Protein 3VOC (pdb70)

Solvent-accessible surface area: 16217 Å² total; per-residue (Å²): 103,22,18,123,68,2,39,0,11,0,10,2,35,47,78,122,15,144,82,68,40,18,4,72,106,5,0,102,25,0,93,130,23,41,2,65,0,0,2,6,22,1,12,0,15,60,1,0,60,71,14,53,75,106,6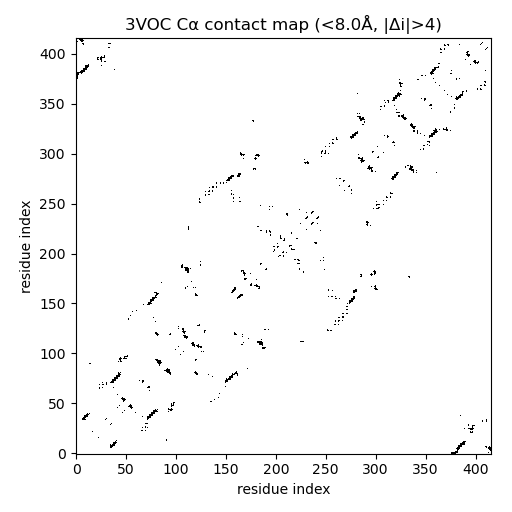0,83,10,71,38,4,67,60,6,0,75,3,0,116,123,19,41,2,64,0,8,0,3,1,0,0,8,34,11,22,38,46,167,79,64,126,23,110,13,69,21,5,89,28,4,88,88,106,25,56,62,47,68,14,52,9,71,3,48,85,42,76,47,3,34,15,0,6,3,30,53,19,106,12,3,17,140,11,0,37,41,0,0,43,12,0,6,147,44,0,44,84,35,106,96,14,4,36,21,0,10,0,0,2,4,0,66,4,29,0,6,7,1,4,52,22,93,47,28,68,53,81,98,32,28,15,12,65,4,8,1,30,5,89,30,5,39,74,29,0,27,80,30,8,47,113,128,59,49,41,31,110,126,0,20,88,37,27,61,44,183,44,116,42,64,75,87,2,50,2,5,118,84,6,89,23,10,85,88,85,38,10,52,98,38,49,45,0,84,9,0,1,32,20,0,0,42,13,1,15,149,8,0,19,61,0,0,64,11,0,34,137,20,0,68,108,44,6,53,32,81,0,0,0,19,1,2,8,0,17,13,11,10,63,20,98,50,31,33,80,7,0,4,21,0,0,1,7,59,47,32,84,76,0,0,58,63,0,98,100,17,65,3,1,0,3,0,14,2,0,18,37,73,62,67,14,90,65,96,52,41,10,37,3,9,57,1,0,46,55,0,0,56,28,0,68,90,52,56,6,70,1,9,1,14,1,33,109,88,27,19,43,83,8,2,86,53,0,47,44,1,0,38,126,25,23,0,41,8,2,7,1,32,58,0,64,50,0,0,65,90,95,7,48,76,32,77,61,4,66,19,0,94,128,69,0,11,71,58,16,125,182

Foldseek 3Di:
DAAQQEAEEFEEDDDQDPDLVLSLLLLLLCVVLQHAEYEYEPAQLQFCQPHQLPGDCPSVVVVLVSNVVSVHAYEYEPHQFFQDCDPPGPDGRHHRPCVPVVDPQLQFWWAWLVGDTDNRHGFLRRPCRLVSLLSVLLVCLVVCLVVLVRHQEYEYQLTHPQALWHPFADVVVVHDPPDLGTATQPRPSSFVVLLVVLCVVQVDPVSSCVQQVDDDPDSVPDGDDNDLQQCPVVCNCVTSNNVSNLVVLLVSSLVSCLSSLVSNCVNDCVRNVHAYAGEHEQSFWQCVVPRQHCSNVSSGRHDDLLVSLVSCVVSRHAYEYEQLLDAQDCDPPGRGHRLVVLVVNLVSCLVVVHAYEYEYPDADADSSLVSNLVSSVVRNHNYYYYPHSCSQAPSNSHGDPRVVSCSVRPNVVRDD

Secondary structure (DSSP, 8-state):
---TT-EEEEE--SSPP--HHHHHHHHHHHHHTT--EEEEEEEHHHHS-SBTTB---HHHHHHHHHHHHTT-EEEEEEE-S-EE-STT-S-EEPSPGGGGGTS-HHHHSEE-TT--EE-SS--TTSHHHHHHHHHHHHHHHHHHGGGGGG--EEEE--SGGGSSS-----GGGT--TT--------SHHHHHHHHHHHHHHHSSHHHHHHHHT---SSGGG--S-S-STTTTTTSTTTSHHHHHHHHHHHHHHHHHHHHHHHHHHHHHTTTT--EEEEE-----TTSS-SSSTTHHHHHHT-S-HHHHHHHHHHHT-EEEE--TT------TTT---HHHHHHHHHHHHHHHTPPEEEE-SS---THHHHHHHHHHHHTT-SEEEES-GGGTB-TTS-B-TTHHHHHHHTGGGS--

Organism: Paenibacillus polymyxa (NCBI:txid1406)

B-factor: mean 19.73, std 6.38, range [10.43, 60.11]

Sequence (416 aa):
AVADDFQASVMMGPLAKINDWGSFKKQLQTLKNNGVYAITTDVWWGYVESAGDNQFDWSYYKTYANAVKEAGLKWVPIISTHKCGGNVGDDCNIPLPSWLSSKGSADEMMQFKDESGYANSEALSPLWSGTGKQYDE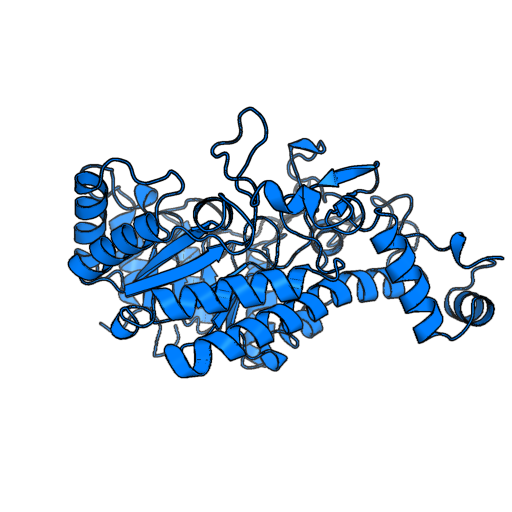LYASFAENFAGYKSIIPKIYLSGGPSGELRYPSYYPAAGWSYPGRGKFQAYTETAKNAFRTAMNDKYGSLDKINAAWGTKLTSLSQINPPTTDDGDGFYTNGGYNSAYGKDFLSWYQSVLEKHLGVIGAAAHKNFDSVFGVRIGAKISGLHWQMNNPAMMPHGTEQAGGYYDYNRLIQKKFKDADLDLTFTCLEMMSSDSGTAPNYSLPSTLVDTVSSIANAKGVRLNGENALPTGGSGFQKIEEKITKFGYHGFTLLRINNLVVVNNDGSPTGELSGFKQYIISKAKP

Structure (mmCIF, N/CA/C/O backbone):
data_3VOC
#
_entry.id   3VOC
#
_cell.length_a   61.028
_cell.length_b   68.519
_cell.length_c   93.904
_cell.angle_alpha   90.00
_cell.angle_beta   90.00
_cell.angle_gamma   90.00
#
_symmetry.space_group_name_H-M   'P 21 21 21'
#
loop_
_entity.id
_entity.type
_entity.pdbx_description
1 polymer Beta/alpha-amylase
2 non-polymer 'CALCIUM ION'
3 non-polymer 'CHLORIDE ION'
4 non-polymer 1,2-ETHANEDIOL
5 non-polymer GLYCEROL
6 non-polymer 2-AMINO-2-HYDROXYMETHYL-PROPANE-1,3-DIOL
7 non-polymer DI(HYDROXYETHYL)ETHER
8 water water
#
loop_
_atom_site.group_PDB
_atom_site.id
_atom_site.type_symbol
_atom_site.label_atom_id
_atom_site.label_alt_id
_atom_site.label_comp_id
_atom_site.label_asym_id
_atom_site.label_entity_id
_atom_site.label_seq_id
_atom_site.pdbx_PDB_ins_code
_atom_site.Cartn_x
_atom_site.Cartn_y
_atom_site.Cartn_z
_atom_site.occupancy
_atom_site.B_iso_or_equiv
_atom_site.auth_seq_id
_atom_site.auth_comp_id
_atom_site.auth_asym_id
_atom_site.auth_atom_id
_atom_site.pdbx_PDB_model_num
ATOM 1 N N . ALA A 1 1 ? 16.519 24.154 48.230 1.00 20.25 1 ALA A N 1
ATOM 2 C CA . ALA A 1 1 ? 16.081 22.788 48.669 1.00 19.44 1 ALA A CA 1
ATOM 3 C C . ALA A 1 1 ? 15.384 22.077 47.512 1.00 19.50 1 ALA A C 1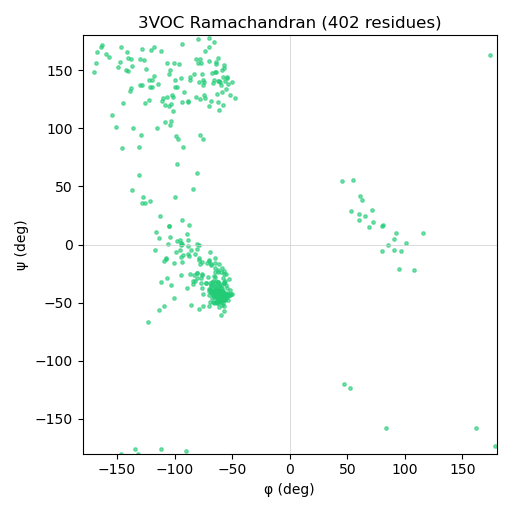
ATOM 4 O O . ALA A 1 1 ? 14.821 22.742 46.631 1.00 18.68 1 ALA A O 1
ATOM 6 N N . VAL A 1 2 ? 15.400 20.741 47.524 1.00 18.43 2 VAL A N 1
ATOM 7 C CA . VAL A 1 2 ? 14.588 19.971 46.579 1.00 17.89 2 VAL A CA 1
ATOM 8 C C . VAL A 1 2 ? 13.102 20.272 46.811 1.00 18.25 2 VAL A C 1
ATOM 9 O O . VAL A 1 2 ? 12.712 20.764 47.874 1.00 17.76 2 VAL A O 1
ATOM 13 N N . ALA A 1 3 ? 12.277 19.979 45.819 1.00 18.02 3 ALA A N 1
ATOM 14 C CA . ALA A 1 3 ? 10.843 20.182 45.958 1.00 18.90 3 ALA A CA 1
ATOM 15 C C . ALA A 1 3 ? 10.235 19.293 47.054 1.00 19.40 3 ALA A C 1
ATOM 16 O O . ALA A 1 3 ? 10.791 18.241 47.403 1.00 19.35 3 ALA A O 1
ATOM 18 N N . ASP A 1 4 ? 9.088 19.718 47.578 1.00 20.05 4 ASP A N 1
ATOM 19 C CA . ASP A 1 4 ? 8.384 18.988 48.648 1.00 22.23 4 ASP A CA 1
ATOM 20 C C . ASP A 1 4 ? 8.036 17.550 48.278 1.00 21.14 4 ASP A C 1
ATOM 21 O O . ASP A 1 4 ? 7.896 16.688 49.154 1.00 21.84 4 ASP A O 1
ATOM 26 N N . ASP A 1 5 ? 7.903 17.292 46.985 1.00 20.31 5 ASP A N 1
ATOM 27 C CA . ASP A 1 5 ? 7.544 15.962 46.509 1.00 19.49 5 ASP A CA 1
ATOM 28 C C . ASP A 1 5 ? 8.740 15.202 45.899 1.00 18.83 5 ASP A C 1
ATOM 29 O O . ASP A 1 5 ? 8.563 14.210 45.188 1.00 17.95 5 ASP A O 1
ATOM 34 N N . PHE A 1 6 ? 9.955 15.673 46.168 1.00 18.14 6 PHE A N 1
ATOM 35 C CA . PHE A 1 6 ? 11.149 15.061 45.568 1.00 17.42 6 PHE A CA 1
ATOM 36 C C . PHE A 1 6 ? 11.240 13.571 45.855 1.00 16.85 6 PHE A C 1
ATOM 37 O O . PHE A 1 6 ? 11.041 13.145 47.000 1.00 16.69 6 PHE A O 1
ATOM 45 N N . GLN A 1 7 ? 11.540 12.778 44.830 1.00 16.26 7 GLN A N 1
ATOM 46 C CA . GLN A 1 7 ? 11.905 11.376 45.043 1.00 16.44 7 GLN A CA 1
ATOM 47 C C . GLN A 1 7 ? 13.086 10.986 44.162 1.00 16.24 7 GLN A C 1
ATOM 48 O O . GLN A 1 7 ? 13.284 11.574 43.096 1.00 15.02 7 GLN A O 1
ATOM 54 N N . ALA A 1 8 ? 13.845 9.984 44.603 1.00 16.07 8 ALA A N 1
ATOM 55 C CA . ALA A 1 8 ? 14.982 9.470 43.835 1.00 16.46 8 ALA A CA 1
ATOM 56 C C . ALA A 1 8 ? 14.594 8.184 43.134 1.00 16.50 8 ALA A C 1
ATOM 57 O O . ALA A 1 8 ? 14.114 7.244 43.770 1.00 17.40 8 ALA A O 1
ATOM 59 N N . SER A 1 9 ? 14.813 8.144 41.824 1.00 16.28 9 SER A N 1
ATOM 60 C CA . SER A 1 9 ? 14.564 6.961 41.025 1.00 15.95 9 SER A CA 1
ATOM 61 C C . SER A 1 9 ? 15.850 6.464 40.392 1.00 15.48 9 SER A C 1
ATOM 62 O O . SER A 1 9 ? 16.877 7.135 40.443 1.00 15.08 9 SER A O 1
ATOM 65 N N . VAL A 1 10 ? 15.790 5.274 39.800 1.00 15.06 10 VAL A N 1
ATOM 66 C CA . VAL A 1 10 ? 16.959 4.667 39.174 1.00 14.58 10 VAL A CA 1
ATOM 67 C C . VAL A 1 10 ? 16.505 4.051 37.850 1.00 14.96 10 VAL A C 1
ATOM 68 O O . VAL A 1 10 ? 15.443 3.400 37.791 1.00 15.00 10 VAL A O 1
ATOM 72 N N . MET A 1 11 ? 17.295 4.286 36.803 1.00 14.62 11 MET A N 1
ATOM 73 C CA A MET A 1 11 ? 17.045 3.746 35.476 0.45 15.46 11 MET A CA 1
ATOM 74 C CA B MET A 1 11 ? 16.999 3.733 35.487 0.55 15.34 11 MET A CA 1
ATOM 75 C C . MET A 1 11 ? 17.367 2.258 35.479 1.00 15.57 11 MET A C 1
ATOM 76 O O . MET A 1 11 ? 18.419 1.866 35.975 1.00 15.02 11 MET A O 1
ATOM 85 N N . GLY A 1 12 ? 16.470 1.449 34.920 1.00 15.35 12 GLY A N 1
ATOM 86 C CA . GLY A 1 12 ? 16.701 0.021 34.801 1.00 16.55 12 GLY A CA 1
ATOM 87 C C . GLY A 1 12 ? 17.780 -0.299 33.772 1.00 17.48 12 GLY A C 1
ATOM 88 O O . GLY A 1 12 ? 18.305 0.599 33.102 1.00 17.17 12 GLY A O 1
ATOM 89 N N . PRO A 1 13 ? 18.101 -1.591 33.627 1.00 18.13 13 PRO A N 1
ATOM 90 C CA . PRO A 1 13 ? 19.208 -1.970 32.757 1.00 18.48 13 PRO A CA 1
ATOM 91 C C . PRO A 1 13 ? 18.877 -1.754 31.280 1.00 18.62 13 PRO A C 1
ATOM 92 O O . PRO A 1 13 ? 17.694 -1.690 30.895 1.00 17.87 13 PRO A O 1
ATOM 96 N N . LEU A 1 14 ? 19.919 -1.630 30.465 1.00 18.61 14 LEU A N 1
ATOM 97 C CA . LEU A 1 14 ? 19.718 -1.431 29.032 1.00 18.87 14 LEU A CA 1
ATOM 98 C C . LEU A 1 14 ? 19.295 -2.730 28.344 1.00 19.50 14 LEU A C 1
ATOM 99 O O . LEU A 1 14 ? 18.277 -2.760 27.645 1.00 18.36 14 LEU A O 1
ATOM 104 N N . ALA A 1 15 ? 20.091 -3.786 28.555 1.00 20.49 15 ALA A N 1
ATOM 105 C CA . ALA A 1 15 ? 19.838 -5.128 28.006 1.00 21.45 15 ALA A CA 1
ATOM 106 C C . ALA A 1 15 ? 18.535 -5.745 28.513 1.00 21.85 15 ALA A C 1
ATOM 107 O O . ALA A 1 15 ? 18.182 -5.591 29.682 1.00 22.21 15 ALA A O 1
ATOM 109 N N . LYS A 1 16 ? 17.819 -6.435 27.625 1.00 21.78 16 LYS A N 1
ATOM 110 C CA . LYS A 1 16 ? 16.585 -7.119 27.998 1.00 22.44 16 LYS A CA 1
ATOM 111 C C . LYS A 1 16 ? 16.865 -8.037 29.178 1.00 22.18 16 LYS A C 1
ATOM 112 O O . LYS A 1 16 ? 17.921 -8.677 29.230 1.00 21.88 16 LYS A O 1
ATOM 118 N N . ILE A 1 17 ? 15.949 -8.068 30.139 1.00 21.60 17 ILE A N 1
ATOM 119 C CA . ILE A 1 17 ? 16.134 -8.900 31.314 1.00 22.71 17 ILE A CA 1
ATOM 120 C C . ILE A 1 17 ? 15.997 -10.363 30.910 1.00 23.60 17 ILE A C 1
ATOM 121 O O . ILE A 1 17 ? 14.948 -10.773 30.432 1.00 23.39 17 ILE A O 1
ATOM 126 N N . ASN A 1 18 ? 17.056 -11.134 31.112 1.00 24.79 18 ASN A N 1
ATOM 127 C CA . ASN A 1 18 ? 17.003 -12.570 30.865 1.00 26.67 18 ASN A CA 1
ATOM 128 C C . ASN A 1 18 ? 17.234 -13.406 32.130 1.00 26.24 18 ASN A C 1
ATOM 129 O O . ASN A 1 18 ? 17.148 -14.627 32.091 1.00 27.65 18 ASN A O 1
ATOM 134 N N . ASP A 1 19 ? 17.538 -12.748 33.242 1.00 24.99 19 ASP A N 1
ATOM 135 C CA . ASP A 1 19 ? 17.663 -13.414 34.529 1.00 23.47 19 ASP A CA 1
ATOM 136 C C . ASP A 1 19 ? 16.812 -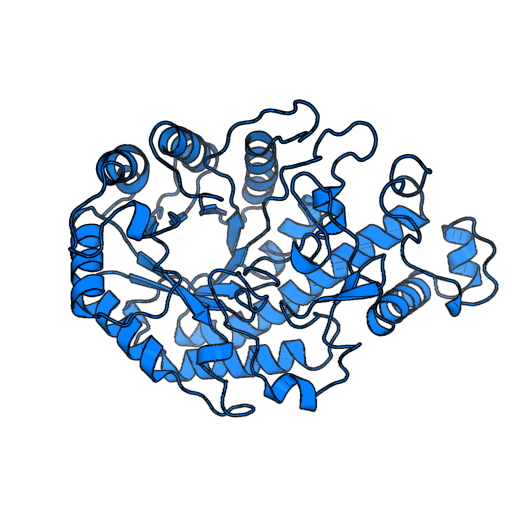12.637 35.524 1.00 22.78 19 ASP A C 1
ATOM 137 O O . ASP A 1 19 ? 17.274 -11.658 36.118 1.00 20.89 19 ASP A O 1
ATOM 142 N N . TRP A 1 20 ? 15.568 -13.078 35.706 1.00 21.52 20 TRP A N 1
ATOM 143 C CA . TRP A 1 20 ? 14.630 -12.346 36.553 1.00 22.01 20 TRP A CA 1
ATOM 144 C C . TRP A 1 20 ? 14.979 -12.382 38.038 1.00 22.17 20 TRP A C 1
ATOM 145 O O . TRP A 1 20 ? 14.707 -11.427 38.772 1.00 22.09 20 TRP A O 1
ATOM 156 N N . GLY A 1 21 ? 15.560 -13.494 38.483 1.00 22.20 21 GLY A N 1
ATOM 157 C CA . GLY A 1 21 ? 15.982 -13.617 39.872 1.00 21.91 21 GLY A CA 1
ATOM 158 C C . GLY A 1 21 ? 17.030 -12.582 40.217 1.00 21.77 21 GLY A C 1
ATOM 159 O O . GLY A 1 21 ? 16.984 -11.977 41.291 1.00 22.13 21 GLY A O 1
ATOM 160 N N . SER A 1 22 ? 17.974 -12.375 39.303 1.00 21.31 22 SER A N 1
ATOM 161 C CA . SER A 1 22 ? 19.029 -11.357 39.478 1.00 20.62 22 SER A CA 1
ATOM 162 C C . SER A 1 22 ? 18.453 -9.944 39.564 1.00 19.65 22 SER A C 1
ATOM 163 O O . SER A 1 22 ? 18.790 -9.164 40.464 1.00 19.05 22 SER A O 1
ATOM 166 N N . PHE A 1 23 ? 17.582 -9.619 38.621 1.00 18.72 23 PHE A N 1
ATOM 167 C CA . PHE A 1 23 ? 16.958 -8.303 38.577 1.00 17.83 23 PHE A CA 1
ATOM 168 C C . PHE A 1 23 ? 16.140 -8.063 39.840 1.00 17.96 23 PHE A C 1
ATOM 169 O O . PHE A 1 23 ? 16.191 -6.970 40.410 1.00 17.62 23 PHE A O 1
ATOM 177 N N . LYS A 1 24 ? 15.415 -9.089 40.300 1.00 17.53 24 LYS A N 1
ATOM 178 C CA . LYS A 1 24 ? 14.654 -8.979 41.552 1.00 18.15 24 LYS A CA 1
ATOM 179 C C . LYS A 1 24 ? 15.539 -8.685 42.782 1.00 18.08 24 LYS A C 1
ATOM 180 O O . LYS A 1 24 ? 15.150 -7.905 43.645 1.00 18.07 24 LYS A O 1
ATOM 186 N N . LYS A 1 25 ? 16.716 -9.309 42.861 1.00 18.04 25 LYS A N 1
ATOM 187 C CA . LYS A 1 25 ? 17.695 -9.005 43.920 1.00 18.02 25 LYS A CA 1
ATOM 188 C C . LYS A 1 25 ? 18.131 -7.536 43.869 1.00 17.67 25 LYS A C 1
ATOM 189 O O . LYS A 1 25 ? 18.251 -6.866 44.909 1.00 16.72 25 LYS A O 1
ATOM 195 N N . GLN A 1 26 ? 18.394 -7.047 42.656 1.00 16.82 26 GLN A N 1
ATOM 196 C CA . GLN A 1 26 ? 18.764 -5.640 42.479 1.00 16.60 26 GLN A CA 1
ATOM 197 C C . GLN A 1 26 ? 17.643 -4.719 42.941 1.00 16.63 26 GLN A C 1
ATOM 198 O O . GLN A 1 26 ? 17.900 -3.713 43.616 1.00 16.62 26 GLN A O 1
ATOM 204 N N . LEU A 1 27 ? 16.410 -5.046 42.557 1.00 16.41 27 LEU A N 1
ATOM 205 C CA . LEU A 1 27 ? 15.255 -4.230 42.943 1.00 16.93 27 LEU A CA 1
ATOM 206 C C . LEU A 1 27 ? 15.094 -4.168 44.456 1.00 17.09 27 LEU A C 1
ATOM 207 O O . LEU A 1 27 ? 14.886 -3.092 45.008 1.00 17.41 27 LEU A O 1
ATOM 212 N N . GLN A 1 28 ? 15.199 -5.319 45.123 1.00 17.28 28 GLN A N 1
ATOM 213 C CA . GLN A 1 28 ? 15.071 -5.380 46.586 1.00 17.56 28 GLN A CA 1
ATOM 214 C C . GLN A 1 28 ? 16.098 -4.488 47.279 1.00 16.58 28 GLN A C 1
ATOM 215 O O . GLN A 1 28 ? 15.766 -3.728 48.191 1.00 16.73 28 GLN A O 1
ATOM 221 N N . THR A 1 29 ? 17.346 -4.586 46.840 1.00 15.71 29 THR A N 1
ATOM 222 C CA . THR A 1 29 ? 18.411 -3.752 47.382 1.00 15.21 29 THR A CA 1
ATOM 223 C C . THR A 1 29 ? 18.128 -2.250 47.177 1.00 14.95 29 THR A C 1
ATOM 224 O O . THR A 1 29 ? 18.256 -1.470 48.117 1.00 14.27 29 THR A O 1
ATOM 228 N N . LEU A 1 30 ? 17.702 -1.850 45.971 1.00 15.25 30 LEU A N 1
ATOM 229 C CA . LEU A 1 30 ? 17.355 -0.434 45.743 1.00 14.53 30 LEU A CA 1
ATOM 230 C C . LEU A 1 30 ? 16.241 0.023 46.676 1.00 15.07 30 LEU A C 1
ATOM 231 O O . LEU A 1 30 ? 16.324 1.106 47.263 1.00 14.92 30 LEU A O 1
ATOM 236 N N . LYS A 1 31 ? 15.200 -0.797 46.808 1.00 15.26 31 LYS A N 1
ATOM 237 C CA . LYS A 1 31 ? 14.085 -0.470 47.695 1.00 15.85 31 LYS A CA 1
ATOM 238 C C . LYS A 1 31 ? 14.563 -0.313 49.141 1.00 16.23 31 LYS A C 1
ATOM 239 O O . LYS A 1 31 ? 14.145 0.615 49.851 1.00 15.79 31 LYS A O 1
ATOM 245 N N . ASN A 1 32 ? 15.445 -1.216 49.565 1.00 15.99 32 ASN A N 1
ATOM 246 C CA . ASN A 1 32 ? 15.991 -1.189 50.926 1.00 17.24 32 ASN A CA 1
ATOM 247 C C . ASN A 1 32 ? 16.793 0.098 51.216 1.00 17.00 32 ASN A C 1
ATOM 248 O O . ASN A 1 32 ? 16.992 0.472 52.376 1.00 17.31 32 ASN A O 1
ATOM 253 N N . ASN A 1 33 ? 17.259 0.755 50.155 1.00 16.68 33 ASN A N 1
ATOM 254 C CA . ASN A 1 33 ? 18.004 1.999 50.283 1.00 17.04 33 ASN A CA 1
ATOM 255 C C . ASN A 1 33 ? 17.130 3.253 50.151 1.00 16.60 33 ASN A C 1
ATOM 256 O O . ASN A 1 33 ? 17.636 4.375 50.222 1.00 16.14 33 ASN A O 1
ATOM 261 N N . GLY A 1 34 ? 15.828 3.061 49.971 1.00 16.36 34 GLY A N 1
ATOM 262 C CA . GLY A 1 34 ? 14.901 4.189 49.900 1.00 16.84 34 GLY A CA 1
ATOM 263 C C . GLY A 1 34 ? 14.655 4.696 48.489 1.00 16.65 34 GLY A C 1
ATOM 264 O O . GLY A 1 34 ? 14.031 5.733 48.311 1.00 17.24 34 GLY A O 1
ATOM 265 N N . VAL A 1 35 ? 15.118 3.964 47.481 1.00 16.25 35 VAL A N 1
ATOM 266 C CA . VAL A 1 35 ? 14.771 4.311 46.086 1.00 15.93 35 VAL A CA 1
ATOM 267 C C . VAL A 1 35 ? 13.254 4.256 45.920 1.00 15.75 35 VAL A C 1
ATOM 268 O O . VAL A 1 35 ? 12.611 3.346 46.449 1.00 16.31 35 VAL A O 1
ATOM 272 N N . TYR A 1 36 ? 12.699 5.249 45.227 1.00 14.67 36 TYR A N 1
ATOM 273 C CA . TYR A 1 36 ? 11.264 5.408 45.037 1.00 14.93 36 TYR A CA 1
ATOM 274 C C . TYR A 1 36 ? 10.718 4.627 43.852 1.00 14.65 36 TYR A C 1
ATOM 275 O O . TYR A 1 36 ? 9.718 3.894 43.982 1.00 13.28 36 TYR A O 1
ATOM 284 N N . ALA A 1 37 ? 11.351 4.823 42.690 1.00 13.82 37 ALA A N 1
ATOM 285 C CA . ALA A 1 37 ? 10.865 4.230 41.446 1.00 14.19 37 ALA A CA 1
ATOM 286 C C . ALA A 1 37 ? 11.975 3.722 40.551 1.00 14.18 37 ALA A C 1
ATOM 287 O O . ALA A 1 37 ? 13.144 4.101 40.706 1.00 14.49 37 ALA A O 1
ATOM 289 N N . ILE A 1 38 ? 11.600 2.837 39.633 1.00 14.69 38 ILE A N 1
ATOM 290 C CA . ILE A 1 38 ? 12.470 2.412 38.547 1.00 14.53 38 ILE A CA 1
ATOM 291 C C . ILE A 1 38 ? 11.961 3.047 37.257 1.00 15.04 38 ILE A C 1
ATOM 292 O O . ILE A 1 38 ? 10.764 2.942 36.946 1.00 14.36 38 ILE A O 1
ATOM 297 N N . THR A 1 39 ? 12.849 3.740 36.534 1.00 14.70 39 THR A N 1
ATOM 298 C CA . THR A 1 39 ? 12.501 4.257 35.191 1.00 14.93 39 THR A CA 1
ATOM 299 C C . THR A 1 39 ? 12.957 3.264 34.101 1.00 14.79 39 THR A C 1
ATOM 300 O O . THR A 1 39 ? 14.005 2.615 34.222 1.00 14.19 39 THR A O 1
ATOM 304 N N . THR A 1 40 ? 12.154 3.143 33.044 1.00 14.32 40 THR A N 1
ATOM 305 C CA . THR A 1 40 ? 12.314 2.020 32.121 1.00 14.12 40 THR A CA 1
ATOM 306 C C . THR A 1 40 ? 12.018 2.445 30.693 1.00 14.00 40 THR A C 1
ATOM 307 O O . THR A 1 40 ? 10.915 2.902 30.406 1.00 13.34 40 THR A O 1
ATOM 311 N N . ASP A 1 41 ? 12.993 2.283 29.798 1.00 13.53 41 ASP A N 1
ATOM 312 C CA . ASP A 1 41 ? 12.705 2.356 28.374 1.00 14.04 41 ASP A CA 1
ATOM 313 C C . ASP A 1 41 ? 11.723 1.254 27.987 1.00 14.12 41 ASP A C 1
ATOM 314 O O . ASP A 1 41 ? 12.033 0.064 28.118 1.00 14.68 41 ASP A O 1
ATOM 319 N N . VAL A 1 42 ? 10.533 1.662 27.554 1.00 13.90 42 VAL A N 1
ATOM 320 C CA . VAL A 1 42 ? 9.524 0.723 27.019 1.00 13.53 42 VAL A CA 1
ATOM 321 C C . VAL A 1 42 ? 9.671 0.830 25.512 1.00 14.05 42 VAL A C 1
ATOM 322 O O . VAL A 1 42 ? 9.109 1.736 24.867 1.00 13.30 42 VAL A O 1
ATOM 326 N N . TRP A 1 43 ? 10.499 -0.063 24.961 1.00 14.33 43 TRP A N 1
ATOM 327 C CA . TRP A 1 43 ? 10.929 0.053 23.555 1.00 14.71 43 TRP A CA 1
ATOM 328 C C . TRP A 1 43 ? 9.788 -0.199 22.553 1.00 14.72 43 TRP A C 1
ATOM 329 O O . TRP A 1 43 ? 9.163 -1.263 22.560 1.00 14.06 43 TRP A O 1
ATOM 340 N N . TRP A 1 44 ? 9.538 0.765 21.673 1.00 14.67 44 TRP A N 1
ATOM 341 C CA . TRP A 1 44 ? 8.563 0.560 20.604 1.00 15.61 44 TRP A CA 1
ATOM 342 C C . TRP A 1 44 ? 8.822 -0.744 19.837 1.00 16.47 44 TRP A C 1
ATOM 343 O O . TRP A 1 44 ? 7.882 -1.505 19.528 1.00 16.35 44 TRP A O 1
ATOM 354 N N . GLY A 1 45 ? 10.105 -1.000 19.560 1.00 16.55 45 GLY A N 1
ATOM 355 C CA . GLY A 1 45 ? 10.549 -2.180 18.811 1.00 17.18 45 GLY A CA 1
ATOM 356 C C . GLY A 1 45 ? 10.218 -3.496 19.503 1.00 17.00 45 GLY A C 1
ATOM 357 O O . GLY A 1 45 ? 10.138 -4.527 18.847 1.00 16.59 45 GLY A O 1
ATOM 358 N N . TYR A 1 46 ? 10.040 -3.451 20.827 1.00 16.68 46 TYR A N 1
ATOM 359 C CA . TYR A 1 46 ? 9.652 -4.618 21.613 1.00 16.95 46 TYR A CA 1
ATOM 360 C C . TYR A 1 46 ? 8.150 -4.850 21.628 1.00 16.92 46 TYR A C 1
ATOM 361 O O . TYR A 1 46 ? 7.709 -5.993 21.777 1.00 17.55 46 TYR A O 1
ATOM 370 N N . VAL A 1 47 ? 7.366 -3.777 21.549 1.00 15.65 47 VAL A N 1
ATOM 371 C CA . VAL A 1 47 ? 5.952 -3.887 21.895 1.00 15.62 47 VAL A CA 1
ATOM 372 C C . VAL A 1 47 ? 4.989 -3.799 20.713 1.00 15.49 47 VAL A C 1
ATOM 373 O O . VAL A 1 47 ? 3.822 -4.114 20.863 1.00 16.20 47 VAL A O 1
ATOM 377 N N . GLU A 1 48 ? 5.466 -3.352 19.559 1.00 15.85 48 GLU A N 1
ATOM 378 C CA . GLU A 1 48 ? 4.637 -3.328 18.352 1.00 16.16 48 GLU A CA 1
ATOM 379 C C . GLU A 1 48 ? 5.471 -3.821 17.159 1.00 16.64 48 GLU A C 1
ATOM 380 O O . GLU A 1 48 ? 5.463 -3.216 16.093 1.00 16.94 48 GLU A O 1
ATOM 386 N N . SER A 1 49 ? 6.184 -4.930 17.349 1.00 17.63 49 SER A N 1
ATOM 387 C CA . SER A 1 49 ? 7.161 -5.394 16.364 1.00 18.95 49 SER A CA 1
ATOM 388 C C . SER A 1 49 ? 6.532 -6.186 15.223 1.00 19.10 49 SER A C 1
ATOM 389 O O . SER A 1 49 ? 7.017 -6.143 14.092 1.00 18.68 49 SER A O 1
ATOM 392 N N . ALA A 1 50 ? 5.449 -6.894 15.520 1.00 19.42 50 ALA A N 1
ATOM 393 C CA . ALA A 1 50 ? 4.916 -7.893 14.583 1.00 19.82 50 ALA A CA 1
ATOM 394 C C . ALA A 1 50 ? 4.148 -7.272 13.416 1.00 19.59 50 ALA A C 1
ATOM 395 O O . ALA A 1 50 ? 4.084 -7.854 12.327 1.00 20.42 50 ALA A O 1
ATOM 397 N N . GLY A 1 51 ? 3.549 -6.110 13.651 1.00 18.68 51 GLY A N 1
ATOM 398 C CA . GLY A 1 51 ? 2.708 -5.462 12.652 1.00 18.47 51 GLY A CA 1
ATOM 399 C C . GLY A 1 51 ? 2.045 -4.239 13.245 1.00 18.73 51 GLY A C 1
ATOM 400 O O . GLY A 1 51 ? 1.996 -4.091 14.469 1.00 18.74 51 GLY A O 1
ATOM 401 N N . ASP A 1 52 ? 1.540 -3.363 12.381 1.00 18.47 52 ASP A N 1
ATOM 402 C CA . ASP A 1 52 ? 0.858 -2.154 12.827 1.00 19.01 52 ASP A CA 1
ATOM 403 C C . ASP A 1 52 ? -0.313 -2.552 13.714 1.00 18.65 52 ASP A C 1
ATOM 404 O O . ASP A 1 52 ? -1.190 -3.312 13.302 1.00 17.98 52 ASP A O 1
ATOM 409 N N . ASN A 1 53 ? -0.265 -2.075 14.955 1.00 18.53 53 ASN A N 1
ATOM 410 C CA . ASN A 1 53 ? -1.303 -2.332 15.959 1.00 18.38 53 ASN A CA 1
ATOM 411 C C . ASN A 1 53 ? -1.421 -3.790 16.369 1.00 18.23 53 ASN A C 1
ATOM 412 O O . ASN A 1 53 ? -2.468 -4.235 16.830 1.00 18.26 53 ASN A O 1
ATOM 417 N N . GLN A 1 54 ? -0.328 -4.523 16.203 1.00 17.41 54 GLN A N 1
ATOM 418 C CA . GLN A 1 54 ? -0.198 -5.843 16.769 1.00 17.62 54 GLN A CA 1
ATOM 419 C C . GLN A 1 54 ? 0.804 -5.728 17.921 1.00 17.19 54 GLN A C 1
ATOM 420 O O . GLN A 1 54 ? 2.010 -5.603 17.709 1.00 17.12 54 GLN A O 1
ATOM 426 N N . PHE A 1 55 ? 0.288 -5.771 19.140 1.00 16.92 55 PHE A N 1
ATOM 427 C CA . PHE A 1 55 ? 1.086 -5.447 20.321 1.00 17.98 55 PHE A CA 1
ATOM 428 C C . PHE A 1 55 ? 1.511 -6.677 21.095 1.00 18.56 55 PHE A C 1
ATOM 429 O O . PHE A 1 55 ? 0.813 -7.697 21.094 1.00 18.72 55 PHE A O 1
ATOM 437 N N . ASP A 1 56 ? 2.664 -6.573 21.752 1.00 19.11 56 ASP A N 1
ATOM 438 C CA . ASP A 1 56 ? 3.111 -7.591 22.693 1.00 19.38 56 ASP A CA 1
ATOM 439 C C . ASP A 1 56 ? 3.644 -6.848 23.916 1.00 19.05 56 ASP A C 1
ATOM 440 O O . ASP A 1 56 ? 4.760 -6.329 23.896 1.00 18.15 56 ASP A O 1
ATOM 445 N N . TRP A 1 57 ? 2.817 -6.770 24.954 1.00 18.31 57 TRP A N 1
ATOM 446 C CA . TRP A 1 57 ? 3.189 -6.089 26.190 1.00 18.87 57 TRP A CA 1
ATOM 447 C C . TRP A 1 57 ? 3.677 -7.050 27.269 1.00 18.95 57 TRP A C 1
ATOM 448 O O . TRP A 1 57 ? 3.980 -6.607 28.381 1.00 19.84 57 TRP A O 1
ATOM 459 N N . SER A 1 58 ? 3.764 -8.352 26.959 1.00 18.99 58 SER A N 1
ATOM 460 C CA . SER A 1 58 ? 3.959 -9.366 28.021 1.00 18.88 58 SER A CA 1
ATOM 461 C C . SER A 1 58 ? 5.273 -9.185 28.795 1.00 17.91 58 SER A C 1
ATOM 462 O O . SER A 1 58 ? 5.296 -9.269 30.016 1.00 17.28 58 SER A O 1
ATOM 465 N N . TYR A 1 59 ? 6.358 -8.908 28.089 1.00 17.94 59 TYR A N 1
ATOM 466 C CA . TYR A 1 59 ? 7.630 -8.639 28.769 1.00 17.59 59 TYR A CA 1
ATOM 467 C C . TYR A 1 59 ? 7.542 -7.453 29.751 1.00 16.77 59 TYR A C 1
ATOM 468 O O . TYR A 1 59 ? 8.084 -7.508 30.860 1.00 16.61 59 TYR A O 1
ATOM 477 N N . TYR A 1 60 ? 6.870 -6.381 29.353 1.00 16.80 60 TYR A N 1
ATOM 478 C CA . TYR A 1 60 ? 6.768 -5.227 30.238 1.00 16.62 60 TYR A CA 1
ATOM 479 C C . TYR A 1 60 ? 5.782 -5.414 31.378 1.00 16.95 60 TYR A C 1
ATOM 480 O O . TYR A 1 60 ? 5.932 -4.805 32.427 1.00 16.92 60 TYR A O 1
ATOM 489 N N . LYS A 1 61 ? 4.789 -6.275 31.188 1.00 17.69 61 LYS A N 1
ATOM 490 C CA . LYS A 1 61 ? 3.914 -6.644 32.302 1.00 17.99 61 LYS A CA 1
ATOM 491 C C . LYS A 1 61 ? 4.734 -7.442 33.325 1.00 17.84 61 LYS A C 1
ATOM 492 O O . LYS A 1 61 ? 4.651 -7.193 34.525 1.00 17.83 61 LYS A O 1
ATOM 498 N N . THR A 1 62 ? 5.574 -8.357 32.845 1.00 18.01 62 THR A N 1
ATOM 499 C CA . THR A 1 62 ? 6.490 -9.084 33.737 1.00 17.64 62 THR A CA 1
ATOM 500 C C . THR A 1 62 ? 7.437 -8.134 34.480 1.00 17.39 62 THR A C 1
ATOM 501 O O . THR A 1 62 ? 7.651 -8.265 35.695 1.00 17.20 62 THR A O 1
ATOM 505 N N . TYR A 1 63 ? 8.037 -7.217 33.724 1.00 16.27 63 TYR A N 1
ATOM 506 C CA . TYR A 1 63 ? 8.929 -6.212 34.278 1.00 16.43 63 TYR A CA 1
ATOM 507 C C . TYR A 1 63 ? 8.198 -5.410 35.352 1.00 16.24 63 TYR A C 1
ATOM 508 O O . TYR A 1 63 ? 8.675 -5.305 36.490 1.00 16.92 63 TYR A O 1
ATOM 517 N N . ALA A 1 64 ? 7.028 -4.876 35.002 1.00 16.60 64 ALA A N 1
ATOM 518 C CA . ALA A 1 64 ? 6.248 -4.084 35.941 1.00 17.07 64 ALA A CA 1
ATOM 519 C C . ALA A 1 64 ? 5.847 -4.890 37.174 1.00 17.73 64 ALA A C 1
ATOM 520 O O . ALA A 1 64 ? 5.880 -4.368 38.297 1.00 17.34 64 ALA A O 1
ATOM 522 N N . ASN A 1 65 ? 5.475 -6.155 36.964 1.00 18.24 65 ASN A N 1
ATOM 523 C CA . ASN A 1 65 ? 5.168 -7.065 38.083 1.00 18.93 65 ASN A CA 1
ATOM 524 C C . ASN A 1 65 ? 6.332 -7.215 39.062 1.00 18.41 65 ASN A C 1
ATOM 525 O O . ASN A 1 65 ? 6.126 -7.194 40.269 1.00 18.44 65 ASN A O 1
ATOM 530 N N . ALA A 1 66 ? 7.547 -7.392 38.536 1.00 18.40 66 ALA A N 1
ATOM 531 C CA . ALA A 1 66 ? 8.751 -7.504 39.378 1.00 17.53 66 ALA A CA 1
ATOM 532 C C . ALA A 1 66 ? 8.974 -6.217 40.197 1.00 17.33 66 ALA A C 1
ATOM 533 O O . ALA A 1 66 ? 9.236 -6.260 41.419 1.00 16.38 66 ALA A O 1
ATOM 535 N N . VAL A 1 67 ? 8.838 -5.077 39.528 1.00 17.08 67 VAL A N 1
ATOM 536 C CA . VAL A 1 67 ? 9.015 -3.769 40.181 1.00 17.26 67 VAL A CA 1
ATOM 537 C C . VAL A 1 67 ? 7.974 -3.601 41.309 1.00 17.72 67 VAL A C 1
ATOM 538 O O . VAL A 1 67 ? 8.326 -3.248 42.438 1.00 16.92 67 VAL A O 1
ATOM 542 N N . LYS A 1 68 ? 6.713 -3.907 40.997 1.00 18.27 68 LYS A N 1
ATOM 543 C CA . LYS A 1 68 ? 5.613 -3.861 41.973 1.00 19.13 68 LYS A CA 1
ATOM 544 C C . LYS A 1 68 ? 5.855 -4.779 43.177 1.00 19.28 68 LYS A C 1
ATOM 545 O O . LYS A 1 68 ? 5.664 -4.378 44.322 1.00 18.71 68 LYS A O 1
ATOM 551 N N . GLU A 1 69 ? 6.283 -6.009 42.900 1.00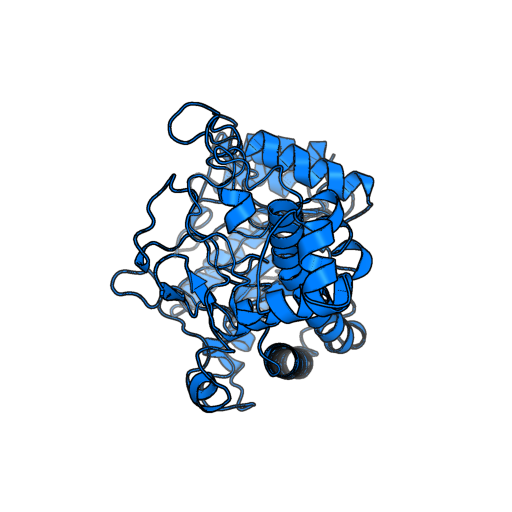 19.68 69 GLU A N 1
ATOM 552 C CA . GLU A 1 69 ? 6.530 -7.013 43.937 1.00 20.67 69 GLU A CA 1
ATOM 553 C C . GLU A 1 69 ? 7.645 -6.584 44.900 1.00 20.05 69 GLU A C 1
ATOM 554 O O . GLU A 1 69 ? 7.593 -6.902 46.096 1.00 19.47 69 GLU A O 1
ATOM 560 N N . ALA A 1 70 ? 8.626 -5.831 44.394 1.00 19.51 70 ALA A N 1
ATOM 561 C CA . ALA A 1 70 ? 9.702 -5.293 45.239 1.00 18.79 70 ALA A CA 1
ATOM 562 C C . ALA A 1 70 ? 9.292 -4.050 46.037 1.00 18.40 70 ALA A C 1
ATOM 563 O O . ALA A 1 70 ? 10.092 -3.503 46.796 1.00 18.26 70 ALA A O 1
ATOM 565 N N . GLY A 1 71 ? 8.048 -3.610 45.865 1.00 17.38 71 GLY A N 1
ATOM 566 C CA . GLY A 1 71 ? 7.534 -2.451 46.576 1.00 16.95 71 GLY A CA 1
ATOM 567 C C . GLY A 1 71 ? 7.957 -1.114 45.984 1.00 16.62 71 GLY A C 1
ATOM 568 O O . GLY A 1 71 ? 7.851 -0.098 46.648 1.00 16.79 71 GLY A O 1
ATOM 569 N N . LEU A 1 72 ? 8.446 -1.123 44.745 1.00 16.30 72 LEU A N 1
ATOM 570 C CA . LEU A 1 72 ? 8.835 0.092 44.044 1.00 16.46 72 LEU A CA 1
ATOM 571 C C . LEU A 1 72 ? 7.737 0.625 43.121 1.00 16.77 72 LEU A C 1
ATOM 572 O O . LEU A 1 72 ? 6.868 -0.132 42.674 1.00 16.38 72 LEU A O 1
ATOM 577 N N . LYS A 1 73 ? 7.787 1.929 42.851 1.00 16.34 73 LYS A N 1
ATOM 578 C CA . LYS A 1 73 ? 7.011 2.519 41.762 1.00 16.85 73 LYS A CA 1
ATOM 579 C C . LYS A 1 73 ? 7.675 2.254 40.418 1.00 16.49 73 LYS A C 1
ATOM 580 O O . LYS A 1 73 ? 8.878 1.963 40.348 1.00 15.66 73 LYS A O 1
ATOM 586 N N . TRP A 1 74 ? 6.874 2.354 39.354 1.00 16.41 74 TRP A N 1
ATOM 587 C CA . TRP A 1 74 ? 7.361 2.144 37.982 1.00 16.13 74 TRP A CA 1
ATOM 588 C C . TRP A 1 74 ? 7.114 3.362 37.102 1.00 15.71 74 TRP A C 1
ATOM 589 O O . TRP A 1 74 ? 5.986 3.812 36.978 1.00 15.96 74 TRP A O 1
ATOM 600 N N . VAL A 1 75 ? 8.170 3.890 36.488 1.00 15.31 75 VAL A N 1
ATOM 601 C CA . VAL A 1 75 ? 8.023 5.049 35.604 1.00 15.08 75 VAL A CA 1
ATOM 602 C C . VAL A 1 75 ? 8.394 4.640 34.192 1.00 15.29 75 VAL A C 1
ATOM 603 O O . VAL A 1 75 ? 9.581 4.534 33.855 1.00 16.02 75 VAL A O 1
ATOM 607 N N . PRO A 1 76 ? 7.379 4.377 33.358 1.00 15.14 76 PRO A N 1
ATOM 608 C CA . PRO A 1 76 ? 7.650 3.950 31.994 1.00 14.77 76 PRO A CA 1
ATOM 609 C C . PRO A 1 76 ? 8.023 5.139 31.100 1.00 15.05 76 PRO A C 1
ATOM 610 O O . PRO A 1 76 ? 7.457 6.226 31.246 1.00 14.39 76 PRO A O 1
ATOM 614 N N . ILE A 1 77 ? 9.009 4.926 30.231 1.00 14.79 77 ILE A N 1
ATOM 615 C CA . ILE A 1 77 ? 9.323 5.853 29.164 1.00 14.78 77 ILE A CA 1
ATOM 616 C C . ILE A 1 77 ? 8.774 5.173 27.914 1.00 14.54 77 ILE A C 1
ATOM 617 O O . ILE A 1 77 ? 9.190 4.069 27.584 1.00 14.69 77 ILE A O 1
ATOM 622 N N . ILE A 1 78 ? 7.828 5.813 27.236 1.00 13.89 78 ILE A N 1
ATOM 623 C CA . ILE A 1 78 ? 7.328 5.244 25.980 1.00 13.89 78 ILE A CA 1
ATOM 624 C C . ILE A 1 78 ? 8.362 5.535 24.870 1.00 13.62 78 ILE A C 1
ATOM 625 O O . ILE A 1 78 ? 8.382 6.608 24.257 1.00 14.42 78 ILE A O 1
ATOM 630 N N . SER A 1 79 ? 9.244 4.574 24.650 1.00 13.77 79 SER A N 1
ATOM 631 C CA . SER A 1 79 ? 10.478 4.833 23.904 1.00 13.90 79 SER A CA 1
ATOM 632 C C . SER A 1 79 ? 10.318 4.545 22.412 1.00 13.39 79 SER A C 1
ATOM 633 O O . SER A 1 79 ? 10.641 3.450 21.943 1.00 13.32 79 SER A O 1
ATOM 636 N N . THR A 1 80 ? 9.790 5.544 21.706 1.00 13.66 80 THR A N 1
ATOM 637 C CA . THR A 1 80 ? 9.579 5.531 20.263 1.00 14.15 80 THR A CA 1
ATOM 638 C C . THR A 1 80 ? 10.889 5.958 19.559 1.00 15.05 80 THR A C 1
ATOM 639 O O . THR A 1 80 ? 10.914 6.847 18.679 1.00 16.17 80 THR A O 1
ATOM 643 N N . HIS A 1 81 ? 11.992 5.350 19.983 1.00 14.99 81 HIS A N 1
ATOM 644 C CA . HIS A 1 81 ? 13.269 5.589 19.332 1.00 14.56 81 HIS A CA 1
ATOM 645 C C . HIS A 1 81 ? 14.046 4.286 19.253 1.00 15.11 81 HIS A C 1
ATOM 646 O O . HIS A 1 81 ? 13.686 3.304 19.902 1.00 14.90 81 HIS A O 1
ATOM 653 N N . LYS A 1 82 ? 15.086 4.283 18.425 1.00 15.02 82 LYS A N 1
ATOM 654 C CA . LYS A 1 82 ? 15.908 3.111 18.188 1.00 15.90 82 LYS A CA 1
ATOM 655 C C . LYS A 1 82 ? 17.016 3.040 19.226 1.00 15.97 82 LYS A C 1
ATOM 656 O O . LYS A 1 82 ? 17.527 4.078 19.656 1.00 15.74 82 LYS A O 1
ATOM 662 N N . CYS A 1 83 ? 17.366 1.825 19.645 1.00 15.63 83 CYS A N 1
ATOM 663 C CA . CYS A 1 83 ? 18.589 1.619 20.415 1.00 17.30 83 CYS A CA 1
ATOM 664 C C . CYS A 1 83 ? 19.639 1.028 19.483 1.00 17.74 83 CYS A C 1
ATOM 665 O O . CYS A 1 83 ? 19.417 -0.041 18.897 1.00 17.50 83 CYS A O 1
ATOM 668 N N . GLY A 1 84 ? 20.766 1.722 19.335 1.00 17.68 84 GLY A N 1
ATOM 669 C CA . GLY A 1 84 ? 21.883 1.219 18.520 1.00 18.81 84 GLY A CA 1
ATOM 670 C C . GLY A 1 84 ? 21.560 0.793 17.092 1.00 19.82 84 GLY A C 1
ATOM 671 O O . GLY A 1 84 ? 21.048 1.584 16.303 1.00 18.48 84 GLY A O 1
ATOM 672 N N . GLY A 1 85 ? 21.881 -0.461 16.752 1.00 20.60 85 GLY A N 1
ATOM 673 C CA . GLY A 1 85 ? 21.523 -1.010 15.437 1.00 21.73 85 GLY A CA 1
ATOM 674 C C . GLY A 1 85 ? 22.636 -0.926 14.408 1.00 22.97 85 GLY A C 1
ATOM 675 O O . GLY A 1 85 ? 22.489 -1.428 13.290 1.00 23.40 85 GLY A O 1
ATOM 676 N N . ASN A 1 86 ? 23.731 -0.271 14.785 1.00 23.70 86 ASN A N 1
ATOM 677 C CA . ASN A 1 86 ? 24.952 -0.230 13.979 1.00 25.01 86 ASN A CA 1
ATOM 678 C C . ASN A 1 86 ? 25.918 -1.245 14.541 1.00 25.65 86 ASN A C 1
ATOM 679 O O . ASN A 1 86 ? 26.003 -1.406 15.748 1.00 25.12 86 ASN A O 1
ATOM 684 N N . VAL A 1 87 ? 26.650 -1.929 13.663 1.00 27.03 87 VAL A N 1
ATOM 685 C CA . VAL A 1 87 ? 27.571 -2.988 14.095 1.00 27.82 87 VAL A CA 1
ATOM 686 C C . VAL A 1 87 ? 28.506 -2.466 15.203 1.00 27.84 87 VAL A C 1
ATOM 687 O O . VAL A 1 87 ? 29.120 -1.404 15.065 1.00 28.14 87 VAL A O 1
ATOM 691 N N . GLY A 1 88 ? 28.577 -3.199 16.314 1.00 27.93 88 GLY A N 1
ATOM 692 C CA . GLY A 1 88 ? 29.387 -2.781 17.461 1.00 27.22 88 GLY A CA 1
ATOM 693 C C . GLY A 1 88 ? 28.647 -2.007 18.546 1.00 27.32 88 GLY A C 1
ATOM 694 O O . GLY A 1 88 ? 29.121 -1.944 19.686 1.00 27.15 88 GLY A O 1
ATOM 695 N N . ASP A 1 89 ? 27.498 -1.398 18.202 1.00 26.25 89 ASP A N 1
ATOM 696 C CA . ASP A 1 89 ? 26.660 -0.710 19.209 1.00 25.15 89 ASP A CA 1
ATOM 697 C C . ASP A 1 89 ? 26.285 -1.698 20.309 1.00 24.38 89 ASP A C 1
ATOM 698 O O . ASP A 1 89 ? 26.170 -2.909 20.043 1.00 23.84 89 ASP A O 1
ATOM 703 N N . ASP A 1 90 ? 26.065 -1.185 21.522 1.00 22.96 90 ASP A N 1
ATOM 704 C CA . ASP A 1 90 ? 25.761 -2.045 22.660 1.00 22.69 90 ASP A CA 1
ATOM 705 C C . ASP A 1 90 ? 24.265 -2.366 22.827 1.00 21.57 90 ASP A C 1
ATOM 706 O O . ASP A 1 90 ? 23.828 -2.825 23.889 1.00 21.62 90 ASP A O 1
ATOM 711 N N . CYS A 1 91 ? 23.491 -2.129 21.775 1.00 20.27 91 CYS A N 1
ATOM 712 C CA . CYS A 1 91 ? 22.116 -2.600 21.721 1.00 19.17 91 CYS A CA 1
ATOM 713 C C . CYS A 1 91 ? 21.678 -2.640 20.267 1.00 18.71 91 CYS A C 1
ATOM 714 O O . CYS A 1 91 ? 22.334 -2.061 19.400 1.00 17.99 91 CYS A O 1
ATOM 717 N N . ASN A 1 92 ? 20.589 -3.351 19.998 1.00 18.22 92 ASN A N 1
ATOM 718 C CA . ASN A 1 92 ? 20.034 -3.394 18.659 1.00 18.60 92 ASN A CA 1
ATOM 719 C C . ASN A 1 92 ? 18.534 -3.484 18.746 1.00 18.39 92 ASN A C 1
ATOM 720 O O . ASN A 1 92 ? 17.969 -4.575 18.689 1.00 18.54 92 ASN A O 1
ATOM 725 N N . ILE A 1 93 ? 17.889 -2.332 18.917 1.00 18.24 93 ILE A N 1
ATOM 726 C CA . ILE A 1 93 ? 16.440 -2.301 19.075 1.00 18.36 93 ILE A CA 1
ATOM 727 C C . ILE A 1 93 ? 15.882 -1.246 18.118 1.00 18.68 93 ILE A C 1
ATOM 728 O O . ILE A 1 93 ? 15.650 -0.090 18.505 1.00 18.13 93 ILE A O 1
ATOM 733 N N . PRO A 1 94 ? 15.667 -1.645 16.858 1.00 18.58 94 PRO A N 1
ATOM 734 C CA . PRO A 1 94 ? 15.225 -0.689 15.849 1.00 18.77 94 PRO A CA 1
ATOM 735 C C . PRO A 1 94 ? 13.762 -0.311 16.051 1.00 18.23 94 PRO A C 1
ATOM 736 O O . PRO A 1 94 ? 13.059 -0.942 16.845 1.00 18.01 94 PRO A O 1
ATOM 740 N N . LEU A 1 95 ? 13.320 0.742 15.379 1.00 17.71 95 LEU A N 1
ATOM 741 C CA . LEU A 1 95 ? 11.878 1.008 15.270 1.00 17.58 95 LEU A CA 1
ATOM 742 C C . LEU A 1 95 ? 11.176 -0.210 14.653 1.00 17.47 95 LEU A C 1
ATOM 743 O O . LEU A 1 95 ? 11.812 -0.979 13.934 1.00 17.40 95 LEU A O 1
ATOM 748 N N . PRO A 1 96 ? 9.865 -0.399 14.933 1.00 17.60 96 PRO A N 1
ATOM 749 C CA . PRO A 1 96 ? 9.130 -1.498 14.302 1.00 17.68 96 PRO A CA 1
ATOM 750 C C . PRO A 1 96 ? 9.392 -1.551 12.794 1.00 17.85 96 PRO A C 1
ATOM 751 O O . PRO A 1 96 ? 9.242 -0.536 12.093 1.00 17.64 96 PRO A O 1
ATOM 755 N N . SER A 1 97 ? 9.812 -2.708 12.301 1.00 18.67 97 SER A N 1
ATOM 756 C CA . SER A 1 97 ? 10.298 -2.806 10.927 1.00 19.28 97 SER A CA 1
ATOM 757 C C . SER A 1 97 ? 9.241 -2.541 9.860 1.00 19.10 97 SER A C 1
ATOM 758 O O . SER A 1 97 ? 9.589 -2.097 8.756 1.00 18.86 97 SER A O 1
ATOM 761 N N . TRP A 1 98 ? 7.965 -2.804 10.173 1.00 18.43 98 TRP A N 1
ATOM 762 C CA . TRP A 1 98 ? 6.859 -2.601 9.222 1.00 17.82 98 TRP A CA 1
ATOM 763 C C . TRP A 1 98 ? 6.607 -1.121 8.907 1.00 18.12 98 TRP A C 1
ATOM 764 O O . TRP A 1 98 ? 5.928 -0.790 7.913 1.00 17.95 98 TRP A O 1
ATOM 775 N N . LEU A 1 99 ? 7.134 -0.223 9.748 1.00 17.22 99 LEU A N 1
ATOM 776 C CA . LEU A 1 99 ? 6.963 1.221 9.520 1.00 17.41 99 LEU A CA 1
ATOM 777 C C . LEU A 1 99 ? 7.444 1.647 8.134 1.00 17.77 99 LEU A C 1
ATOM 778 O O . LEU A 1 99 ? 6.848 2.521 7.508 1.00 18.45 99 LEU A O 1
ATOM 783 N N . SER A 1 100 ? 8.503 0.995 7.667 1.00 18.21 100 SER A N 1
ATOM 784 C CA . SER A 1 100 ? 9.122 1.275 6.370 1.00 19.06 100 SER A CA 1
ATOM 785 C C . SER A 1 100 ? 8.155 1.081 5.207 1.00 18.73 100 SER A C 1
ATOM 786 O O . SER A 1 100 ? 8.347 1.649 4.133 1.00 18.47 100 SER A O 1
ATOM 789 N N . SER A 1 101 ? 7.129 0.262 5.415 1.00 19.02 101 SER A N 1
ATOM 790 C CA . SER A 1 101 ? 6.168 -0.021 4.363 1.00 19.91 101 SER A CA 1
ATOM 791 C C . SER A 1 101 ? 4.935 0.894 4.463 1.00 20.16 101 SER A C 1
ATOM 792 O O . SER A 1 101 ? 3.999 0.769 3.675 1.00 20.34 101 SER A O 1
ATOM 795 N N . LYS A 1 102 ? 4.958 1.841 5.408 1.00 20.39 102 LYS A N 1
ATOM 796 C CA . LYS A 1 102 ? 3.797 2.713 5.667 1.00 20.47 102 LYS A CA 1
ATOM 797 C C . LYS A 1 102 ? 3.941 4.173 5.195 1.00 19.70 102 LYS A C 1
ATOM 798 O O . LYS A 1 102 ? 2.963 4.920 5.173 1.00 19.04 102 LYS A O 1
ATOM 804 N N . GLY A 1 103 ? 5.153 4.586 4.831 1.00 19.19 103 GLY A N 1
ATOM 805 C CA . GLY A 1 103 ? 5.378 5.962 4.374 1.00 18.44 103 GLY A CA 1
ATOM 806 C C . GLY A 1 103 ? 6.715 6.039 3.671 1.00 18.27 103 GLY A C 1
ATOM 807 O O . GLY A 1 103 ? 7.502 5.084 3.737 1.00 17.06 103 GLY A O 1
ATOM 808 N N . SER A 1 104 ? 6.994 7.161 3.006 1.00 18.11 104 SER A N 1
ATOM 809 C CA . SER A 1 104 ? 8.241 7.269 2.254 1.00 18.34 104 SER A CA 1
ATOM 810 C C . SER A 1 104 ? 9.394 7.483 3.223 1.00 18.09 104 SER A C 1
ATOM 811 O O . SER A 1 104 ? 9.235 8.198 4.223 1.00 18.08 104 SER A O 1
ATOM 814 N N . ALA A 1 105 ? 10.540 6.867 2.934 1.00 17.28 105 ALA A N 1
ATOM 815 C CA . ALA A 1 105 ? 11.713 6.995 3.804 1.00 16.78 105 ALA A CA 1
ATOM 816 C C . ALA A 1 105 ? 12.050 8.472 3.987 1.00 16.78 105 ALA A C 1
ATOM 817 O O . ALA A 1 105 ? 12.360 8.900 5.099 1.00 16.90 105 ALA A O 1
ATOM 819 N N . ASP A 1 106 ? 11.987 9.235 2.899 1.00 16.09 106 ASP A N 1
ATOM 820 C CA . ASP A 1 106 ? 12.306 10.670 2.926 1.00 16.50 106 ASP A CA 1
ATOM 821 C C . ASP A 1 106 ? 11.432 11.460 3.931 1.00 16.38 106 ASP A C 1
ATOM 822 O O . ASP A 1 106 ? 11.922 12.340 4.629 1.00 16.48 106 ASP A O 1
ATOM 827 N N . GLU A 1 107 ? 10.145 11.140 3.996 1.00 16.01 107 GLU A N 1
ATOM 828 C CA . GLU A 1 107 ? 9.244 11.825 4.908 1.00 16.96 107 GLU A CA 1
ATOM 829 C C . GLU A 1 107 ? 9.427 11.352 6.357 1.00 16.51 107 GLU A C 1
ATOM 830 O O . GLU A 1 107 ? 9.120 12.095 7.298 1.00 16.49 107 GLU A O 1
ATOM 836 N N . MET A 1 108 ? 9.895 10.115 6.523 1.00 16.19 108 MET A N 1
ATOM 837 C CA A MET A 1 108 ? 9.991 9.482 7.847 0.55 16.44 108 MET A CA 1
ATOM 838 C CA B MET A 1 108 ? 9.982 9.482 7.850 0.45 16.72 108 MET A CA 1
ATOM 839 C C . MET A 1 108 ? 11.334 9.646 8.524 1.00 16.86 108 MET A C 1
ATOM 840 O O . MET A 1 108 ? 11.450 9.454 9.735 1.00 16.57 108 MET A O 1
ATOM 849 N N . GLN A 1 109 ? 12.356 9.975 7.748 1.00 16.63 109 GLN A N 1
ATOM 850 C CA . GLN A 1 109 ? 13.687 10.008 8.314 1.00 17.18 109 GLN A CA 1
ATOM 851 C C . GLN A 1 109 ? 14.280 11.400 8.399 1.00 16.83 109 GLN A C 1
ATOM 852 O O . GLN A 1 109 ? 13.609 12.398 8.088 1.00 16.90 109 GLN A O 1
ATOM 858 N N . PHE A 1 110 ? 15.538 11.444 8.830 1.00 17.11 110 PHE A N 1
ATOM 859 C CA . PHE A 1 110 ? 16.330 12.670 8.884 1.00 17.14 110 PHE A CA 1
ATOM 860 C C . PHE A 1 110 ? 17.511 12.495 7.959 1.00 17.24 110 PHE A C 1
ATOM 861 O O . PHE A 1 110 ? 18.039 11.400 7.830 1.00 17.45 110 PHE A O 1
ATOM 869 N N . LYS A 1 111 ? 17.927 13.571 7.303 1.00 17.90 111 LYS A N 1
ATOM 870 C CA . LYS A 1 111 ? 19.129 13.526 6.500 1.00 18.41 111 LYS A CA 1
ATOM 871 C C . LYS A 1 111 ? 20.002 14.713 6.889 1.00 17.94 111 LYS A C 1
ATOM 872 O O . LYS A 1 111 ? 19.502 15.819 7.087 1.00 17.67 111 LYS A O 1
ATOM 878 N N . ASP A 1 112 ? 21.297 14.471 7.021 1.00 17.40 112 ASP A N 1
ATOM 879 C CA . ASP A 1 112 ? 22.217 15.510 7.450 1.00 17.50 112 ASP A CA 1
ATOM 880 C C . ASP A 1 112 ? 22.829 16.324 6.310 1.00 17.79 112 ASP A C 1
ATOM 881 O O . ASP A 1 112 ? 22.496 16.117 5.152 1.00 17.01 112 ASP A O 1
ATOM 886 N N . GLU A 1 113 ? 23.713 17.261 6.672 1.00 18.40 113 GLU A N 1
ATOM 887 C CA . GLU A 1 113 ? 24.373 18.162 5.726 1.00 18.93 113 GLU A CA 1
ATOM 888 C C . GLU A 1 113 ? 25.122 17.440 4.606 1.00 19.98 113 GLU A C 1
ATOM 889 O O . GLU A 1 113 ? 25.290 18.001 3.525 1.00 20.14 113 GLU A O 1
ATOM 895 N N . SER A 1 114 ? 25.548 16.202 4.861 1.00 20.31 114 SER A N 1
ATOM 896 C CA . SER A 1 114 ? 26.307 15.408 3.881 1.00 21.14 114 SER A CA 1
ATOM 897 C C . SER A 1 114 ? 25.488 14.303 3.196 1.00 21.18 114 SER A C 1
ATOM 898 O O . SER A 1 114 ? 26.043 13.472 2.464 1.00 21.52 114 SER A O 1
ATOM 901 N N . GLY A 1 115 ? 24.180 14.276 3.448 1.00 20.66 115 GLY A N 1
ATOM 902 C CA . GLY A 1 115 ? 23.306 13.282 2.841 1.00 20.43 115 GLY A CA 1
ATOM 903 C C . GLY A 1 115 ? 23.138 11.992 3.646 1.00 20.18 115 GLY A C 1
ATOM 904 O O . GLY A 1 115 ? 22.473 11.065 3.188 1.00 20.54 115 GLY A O 1
ATOM 905 N N . TYR A 1 116 ? 23.711 11.923 4.847 1.00 19.72 116 TYR A N 1
ATOM 906 C CA . TYR A 1 116 ? 23.551 10.720 5.666 1.00 19.34 116 TYR A CA 1
ATOM 907 C C . TYR A 1 116 ? 22.144 10.612 6.260 1.00 18.90 116 TYR A C 1
ATOM 908 O O . TYR A 1 116 ? 21.678 11.540 6.929 1.00 17.80 116 TYR A O 1
ATOM 917 N N . ALA A 1 117 ? 21.487 9.470 6.022 1.00 18.20 117 ALA A N 1
ATOM 918 C CA . ALA A 1 117 ? 20.106 9.246 6.474 1.00 18.49 117 ALA A CA 1
ATOM 919 C C . ALA A 1 117 ? 20.094 8.584 7.852 1.00 18.44 117 ALA A C 1
ATOM 920 O O . ALA A 1 117 ? 20.791 7.579 8.073 1.00 19.84 117 ALA A O 1
ATOM 922 N N . ASN A 1 118 ? 19.305 9.135 8.763 1.00 17.49 118 ASN A N 1
ATOM 923 C CA . ASN A 1 118 ? 19.234 8.642 10.145 1.00 17.19 118 ASN A CA 1
ATOM 924 C C . ASN A 1 118 ? 17.794 8.225 10.456 1.00 17.18 118 ASN A C 1
ATOM 925 O O . ASN A 1 118 ? 16.852 8.919 10.082 1.00 17.07 118 ASN A O 1
ATOM 930 N N . SER A 1 119 ? 17.624 7.063 11.090 1.00 17.37 119 SER A N 1
ATOM 931 C CA . SER A 1 119 ? 16.286 6.547 11.422 1.00 17.10 119 SER A CA 1
ATOM 932 C C . SER A 1 119 ? 16.163 6.232 12.919 1.00 17.06 119 SER A C 1
ATOM 933 O O . SER A 1 119 ? 15.495 5.284 13.301 1.00 16.96 119 SER A O 1
ATOM 936 N N . GLU A 1 120 ? 16.809 7.033 13.767 1.00 16.86 120 GLU A N 1
ATOM 937 C CA . GLU A 1 120 ? 16.738 6.843 15.229 1.00 16.00 120 GLU A CA 1
ATOM 938 C C . GLU A 1 120 ? 15.341 7.063 15.798 1.00 15.92 120 GLU A C 1
ATOM 939 O O . GLU A 1 120 ? 14.994 6.511 16.838 1.00 15.90 120 GLU A O 1
ATOM 945 N N . ALA A 1 121 ? 14.547 7.893 15.131 1.00 15.80 121 ALA A N 1
ATOM 946 C CA . ALA A 1 121 ? 13.151 8.104 15.504 1.00 14.58 121 ALA A CA 1
ATOM 947 C C . ALA A 1 121 ? 12.442 8.600 14.262 1.00 15.09 121 ALA A C 1
ATOM 948 O O . ALA A 1 121 ? 13.098 9.077 13.323 1.00 14.82 121 ALA A O 1
ATOM 950 N N . LEU A 1 122 ? 11.111 8.497 14.251 1.00 14.09 122 LEU A N 1
ATOM 951 C CA . LEU A 1 122 ? 10.328 9.029 13.134 1.00 14.81 122 LEU A CA 1
ATOM 952 C C . LEU A 1 122 ? 10.439 10.535 13.090 1.00 14.98 122 LEU A C 1
ATOM 953 O O . LEU A 1 122 ? 10.462 11.182 14.135 1.00 15.69 122 LEU A O 1
ATOM 958 N N . SER A 1 123 ? 10.516 11.100 11.888 1.00 15.61 123 SER A N 1
ATOM 959 C CA . SER A 1 123 ? 10.510 12.552 11.758 1.00 15.72 123 SER A CA 1
ATOM 960 C C . SER A 1 123 ? 9.162 13.101 12.191 1.00 16.47 123 SER A C 1
ATOM 961 O O . SER A 1 123 ? 8.132 12.541 11.809 1.00 16.67 123 SER A O 1
ATOM 964 N N . PRO A 1 124 ? 9.156 14.229 12.931 1.00 16.61 124 PRO A N 1
ATOM 965 C CA . PRO A 1 124 ? 7.911 14.945 13.228 1.00 17.79 124 PRO A CA 1
ATOM 966 C C . PRO A 1 124 ? 7.191 15.385 11.960 1.00 18.12 124 PRO A C 1
ATOM 967 O O . PRO A 1 124 ? 5.992 15.644 11.993 1.00 18.50 124 PRO A O 1
ATOM 971 N N . LEU A 1 125 ? 7.921 15.460 10.854 1.00 17.98 125 LEU A N 1
ATOM 972 C CA . LEU A 1 125 ? 7.326 15.901 9.593 1.00 18.92 125 LEU A CA 1
ATOM 973 C C . LEU A 1 125 ? 6.467 14.847 8.912 1.00 19.53 125 LEU A C 1
ATOM 974 O O . LEU A 1 125 ? 5.734 15.172 7.981 1.00 20.46 125 LEU A O 1
ATOM 979 N N . TRP A 1 126 ? 6.575 13.588 9.327 1.00 19.62 126 TRP A N 1
ATOM 980 C CA . TRP A 1 126 ? 5.744 12.547 8.717 1.00 19.69 126 TRP A CA 1
ATOM 981 C C . TRP A 1 126 ? 4.318 12.666 9.228 1.00 20.15 126 TRP A C 1
ATOM 982 O O . TRP A 1 126 ? 4.081 12.743 10.441 1.00 20.14 126 TRP A O 1
ATOM 993 N N . SER A 1 127 ? 3.373 12.704 8.296 1.00 20.84 127 SER A N 1
ATOM 994 C CA . SER A 1 127 ? 1.949 12.761 8.634 1.00 21.87 127 SER A CA 1
ATOM 995 C C . SER A 1 127 ? 1.534 11.650 9.598 1.00 21.43 127 SER A C 1
ATOM 996 O O . SER A 1 127 ? 0.614 11.829 10.404 1.00 22.67 127 SER A O 1
ATOM 999 N N . GLY A 1 128 ? 2.211 10.511 9.530 1.00 20.08 128 GLY A N 1
ATOM 1000 C CA . GLY A 1 128 ? 1.827 9.354 10.332 1.00 18.99 128 GLY A CA 1
ATOM 1001 C C . GLY A 1 128 ? 2.427 9.233 11.726 1.00 18.57 128 GLY A C 1
ATOM 1002 O O . GLY A 1 128 ? 2.024 8.354 12.495 1.00 18.10 128 GLY A O 1
ATOM 1003 N N . THR A 1 129 ? 3.391 10.097 12.064 1.00 17.90 129 THR A N 1
ATOM 1004 C CA . THR A 1 129 ? 4.070 10.001 13.363 1.00 17.18 129 THR A CA 1
ATOM 1005 C C . THR A 1 129 ? 3.090 10.182 14.534 1.00 16.96 129 THR A C 1
ATOM 1006 O O . THR A 1 129 ? 3.022 9.332 15.422 1.00 16.18 129 THR A O 1
ATOM 1010 N N . GLY A 1 130 ? 2.340 11.285 14.521 1.00 17.34 130 GLY A N 1
ATOM 1011 C CA . GLY A 1 130 ? 1.354 11.580 15.585 1.00 16.91 130 GLY A CA 1
ATOM 1012 C C . GLY A 1 130 ? 0.344 10.459 15.755 1.00 16.76 130 GLY A C 1
ATOM 1013 O O . GLY A 1 130 ? 0.038 10.046 16.882 1.00 16.95 130 GLY A O 1
ATOM 1014 N N . LYS A 1 131 ? -0.150 9.949 14.633 1.00 16.97 131 LYS A N 1
ATOM 1015 C CA . LYS A 1 131 ? -1.149 8.878 14.632 1.00 17.44 131 LYS A CA 1
ATOM 1016 C C . LYS A 1 131 ? -0.558 7.628 15.263 1.00 16.97 131 LYS A C 1
ATOM 1017 O O . LYS A 1 131 ? -1.176 7.026 16.131 1.00 16.35 131 LYS A O 1
ATOM 1023 N N . GLN A 1 132 ? 0.632 7.231 14.812 1.00 16.48 132 GLN A N 1
ATOM 1024 C CA . GLN A 1 132 ? 1.307 6.061 15.393 1.00 16.42 132 GLN A CA 1
ATOM 1025 C C . GLN A 1 132 ? 1.519 6.177 16.910 1.00 16.44 132 GLN A C 1
ATOM 1026 O O . GLN A 1 132 ? 1.275 5.217 17.636 1.00 16.50 132 GLN A O 1
ATOM 1032 N N . TYR A 1 133 ? 1.945 7.345 17.396 1.00 15.87 133 TYR A N 1
ATOM 1033 C CA . TYR A 1 133 ? 2.184 7.495 18.836 1.00 16.02 133 TYR A CA 1
ATOM 1034 C C . TYR A 1 133 ? 0.863 7.462 19.597 1.00 15.97 133 TYR A C 1
ATOM 1035 O O . TYR A 1 133 ? 0.780 6.910 20.683 1.00 15.78 133 TYR A O 1
ATOM 1044 N N . ASP A 1 134 ? -0.161 8.077 19.014 1.00 16.63 134 ASP A N 1
ATOM 1045 C CA . ASP A 1 134 ? -1.517 8.061 19.594 1.00 17.42 134 ASP A CA 1
ATOM 1046 C C . ASP A 1 134 ? -2.002 6.614 19.787 1.00 17.11 134 ASP A C 1
ATOM 1047 O O . ASP A 1 134 ? -2.486 6.261 20.869 1.00 16.88 134 ASP A O 1
ATOM 1052 N N . GLU A 1 135 ? -1.861 5.771 18.759 1.00 16.52 135 GLU A N 1
ATOM 1053 C CA . GLU A 1 135 ? -2.230 4.352 18.881 1.00 16.22 135 GLU A CA 1
ATOM 1054 C C . GLU A 1 135 ? -1.417 3.628 19.955 1.00 16.12 135 GLU A C 1
ATOM 1055 O O . GLU A 1 135 ? -1.952 2.795 20.688 1.00 15.89 135 GLU A O 1
ATOM 1061 N N . LEU A 1 136 ? -0.116 3.925 20.018 1.00 15.42 136 LEU A N 1
ATOM 1062 C CA . LEU A 1 136 ? 0.766 3.253 20.981 1.00 14.84 136 LEU A CA 1
ATOM 1063 C C . LEU A 1 136 ? 0.431 3.678 22.423 1.00 14.96 136 LEU A C 1
ATOM 1064 O O . LEU A 1 136 ? 0.419 2.847 23.352 1.00 14.84 136 LEU A O 1
ATOM 1069 N N . TYR A 1 137 ? 0.151 4.966 22.616 1.00 14.16 137 TYR A N 1
ATOM 1070 C CA . TYR A 1 137 ? -0.190 5.468 23.956 1.00 14.02 137 TYR A CA 1
ATOM 1071 C C . TYR A 1 137 ? -1.532 4.880 24.399 1.00 14.35 137 TYR A C 1
ATOM 1072 O O . TYR A 1 137 ? -1.718 4.519 25.569 1.00 14.22 137 TYR A O 1
ATOM 1081 N N . ALA A 1 138 ? -2.466 4.797 23.458 1.00 14.14 138 ALA A N 1
ATOM 1082 C CA . ALA A 1 138 ? -3.775 4.193 23.706 1.00 14.42 138 ALA A CA 1
ATOM 1083 C C . ALA A 1 138 ? -3.611 2.749 24.136 1.00 14.56 138 ALA A C 1
ATOM 1084 O O . ALA A 1 138 ? -4.212 2.305 25.118 1.00 14.25 138 ALA A O 1
ATOM 1086 N N . SER A 1 139 ? -2.787 2.008 23.398 1.00 14.12 139 SER A N 1
ATOM 1087 C CA . SER A 1 139 ? -2.556 0.627 23.736 1.00 14.39 139 SER A CA 1
ATOM 1088 C C . SER A 1 139 ? -1.902 0.487 25.108 1.00 14.58 139 SER A C 1
ATOM 1089 O O . SER A 1 139 ? -2.285 -0.398 25.879 1.00 14.14 139 SER A O 1
ATOM 1092 N N . PHE A 1 140 ? -0.922 1.344 25.410 1.00 14.89 140 PHE A N 1
ATOM 1093 C CA . PHE A 1 140 ? -0.275 1.286 26.726 1.00 15.46 140 PHE A CA 1
ATOM 1094 C C . PHE A 1 140 ? -1.282 1.520 27.839 1.00 15.98 140 PHE A C 1
ATOM 1095 O O . PHE A 1 140 ? -1.324 0.786 28.836 1.00 16.24 140 PHE A O 1
ATOM 1103 N N . ALA A 1 141 ? -2.097 2.557 27.665 1.00 16.50 141 ALA A N 1
ATOM 1104 C CA . ALA A 1 141 ? -3.089 2.934 28.652 1.00 17.24 141 ALA A CA 1
ATOM 1105 C C . ALA A 1 141 ? -4.046 1.772 28.906 1.00 17.75 141 ALA A C 1
ATOM 1106 O O . ALA A 1 141 ? -4.342 1.436 30.055 1.00 17.43 141 ALA A O 1
ATOM 1108 N N . GLU A 1 142 ? -4.508 1.152 27.821 1.00 18.53 142 GLU A N 1
ATOM 1109 C CA . GLU A 1 142 ? -5.423 0.017 27.895 1.00 19.02 142 GLU A CA 1
ATOM 1110 C C . GLU A 1 142 ? -4.791 -1.198 28.592 1.00 18.54 142 GLU A C 1
ATOM 1111 O O . GLU A 1 142 ? -5.424 -1.858 29.423 1.00 18.76 142 GLU A O 1
ATOM 1117 N N . ASN A 1 143 ? -3.530 -1.475 28.290 1.00 17.18 143 ASN A N 1
ATOM 1118 C CA . ASN A 1 143 ? -2.870 -2.646 28.864 1.00 16.79 143 ASN A CA 1
ATOM 1119 C C . ASN A 1 143 ? -2.352 -2.476 30.287 1.00 16.78 143 ASN A C 1
ATOM 1120 O O . ASN A 1 143 ? -2.205 -3.462 31.028 1.00 16.22 143 ASN A O 1
ATOM 1125 N N . PHE A 1 144 ? -2.080 -1.230 30.662 1.00 16.37 144 PHE A N 1
ATOM 1126 C CA . PHE A 1 144 ? -1.486 -0.944 31.955 1.00 16.52 144 PHE A CA 1
ATOM 1127 C C . PHE A 1 144 ? -2.369 -0.187 32.936 1.00 16.75 144 PHE A C 1
ATOM 1128 O O . PHE A 1 144 ? -1.908 0.177 34.025 1.00 17.23 144 PHE A O 1
ATOM 1136 N N . ALA A 1 145 ? -3.628 0.028 32.559 1.00 16.80 145 ALA A N 1
ATOM 1137 C CA . ALA A 1 145 ? -4.634 0.652 33.427 1.00 17.45 145 ALA A CA 1
ATOM 1138 C C . ALA A 1 145 ? -4.716 -0.042 34.794 1.00 17.70 145 ALA A C 1
ATOM 1139 O O . ALA A 1 145 ? -4.847 0.624 35.822 1.00 17.91 145 ALA A O 1
ATOM 1141 N N . GLY A 1 146 ? -4.609 -1.374 34.808 1.00 18.15 146 GLY A N 1
ATOM 1142 C CA . GLY A 1 146 ? -4.623 -2.139 36.074 1.00 18.75 146 GLY A CA 1
ATOM 1143 C C . GLY A 1 146 ? -3.382 -1.946 36.951 1.00 18.63 146 GLY A C 1
ATOM 1144 O O . GLY A 1 146 ? -3.324 -2.434 38.076 1.00 18.32 146 GLY A O 1
ATOM 1145 N N . TYR A 1 147 ? -2.384 -1.236 36.428 1.00 18.63 147 TYR A N 1
ATOM 1146 C CA . TYR A 1 147 ? -1.153 -0.937 37.164 1.00 19.03 147 TYR A CA 1
ATOM 1147 C C . TYR A 1 147 ? -1.128 0.518 37.633 1.00 18.61 147 TYR A C 1
ATOM 1148 O O . TYR A 1 147 ? -0.067 1.052 38.000 1.00 17.81 147 TYR A O 1
ATOM 1157 N N . LYS A 1 148 ? -2.289 1.167 37.619 1.00 17.92 148 LYS A N 1
ATOM 1158 C CA . LYS A 1 148 ? -2.360 2.619 37.887 1.00 17.62 148 LYS A CA 1
ATOM 1159 C C . LYS A 1 148 ? -1.680 3.033 39.206 1.00 17.75 148 LYS A C 1
ATOM 1160 O O . LYS A 1 148 ? -0.914 4.001 39.242 1.00 17.59 148 LYS A O 1
ATOM 1166 N N . SER A 1 149 ? -1.913 2.271 40.275 1.00 17.10 149 SER A N 1
ATOM 1167 C CA . SER A 1 149 ? -1.369 2.634 41.582 1.00 17.10 149 SER A CA 1
ATOM 1168 C C . SER A 1 149 ? 0.167 2.611 41.678 1.00 16.98 149 SER A C 1
ATOM 1169 O O . SER A 1 149 ? 0.729 3.216 42.589 1.00 17.30 149 SER A O 1
ATOM 1172 N N . ILE A 1 150 ? 0.845 1.915 40.777 1.00 16.29 150 ILE A N 1
ATOM 1173 C CA . ILE A 1 150 ? 2.312 1.893 40.853 1.00 16.87 150 ILE A CA 1
ATOM 1174 C C . ILE A 1 150 ? 3.019 2.865 39.899 1.00 16.45 150 ILE A C 1
ATOM 1175 O O . ILE A 1 150 ? 4.247 3.000 39.955 1.00 17.06 150 ILE A O 1
ATOM 1180 N N . ILE A 1 151 ? 2.257 3.525 39.026 1.00 16.02 151 ILE A N 1
ATOM 1181 C CA . ILE A 1 151 ? 2.833 4.448 38.033 1.00 15.44 151 ILE A CA 1
ATOM 1182 C C . ILE A 1 151 ? 2.598 5.895 38.485 1.00 15.78 151 ILE A C 1
ATOM 1183 O O . ILE A 1 151 ? 1.479 6.393 38.423 1.00 15.75 151 ILE A O 1
ATOM 1188 N N . PRO A 1 152 ? 3.655 6.570 38.965 1.00 15.80 152 PRO A N 1
ATOM 1189 C CA . PRO A 1 152 ? 3.477 7.926 39.490 1.00 16.24 152 PRO A CA 1
ATOM 1190 C C . PRO A 1 152 ? 3.713 9.026 38.459 1.00 16.29 152 PRO A C 1
ATOM 1191 O O . PRO A 1 152 ? 3.429 10.193 38.730 1.00 16.82 152 PRO A O 1
ATOM 1195 N N . LYS A 1 153 ? 4.222 8.648 37.292 1.00 16.24 153 LYS A N 1
ATOM 1196 C CA . LYS A 1 153 ? 4.693 9.601 36.294 1.00 16.91 153 LYS A CA 1
ATOM 1197 C C . LYS A 1 153 ? 4.960 8.810 35.026 1.00 16.24 153 LYS A C 1
ATOM 1198 O O . LYS A 1 153 ? 5.317 7.624 35.088 1.00 16.32 153 LYS A O 1
ATOM 1204 N N . ILE A 1 154 ? 4.762 9.439 33.873 1.00 15.99 154 ILE A N 1
ATOM 1205 C CA . ILE A 1 154 ? 5.056 8.790 32.583 1.00 15.77 154 ILE A CA 1
ATOM 1206 C C . ILE A 1 154 ? 5.947 9.696 31.742 1.00 16.09 154 ILE A C 1
ATOM 1207 O O . ILE A 1 154 ? 5.702 10.901 31.696 1.00 15.17 154 ILE A O 1
ATOM 1212 N N . TYR A 1 155 ? 6.963 9.119 31.083 1.00 15.87 155 TYR A N 1
ATOM 1213 C CA . TYR A 1 155 ? 7.817 9.897 30.175 1.00 17.01 155 TYR A CA 1
ATOM 1214 C C . TYR A 1 155 ? 7.494 9.613 28.714 1.00 16.53 155 TYR A C 1
ATOM 1215 O O . TYR A 1 155 ? 7.126 8.484 28.352 1.00 16.29 155 TYR A O 1
ATOM 1224 N N . LEU A 1 156 ? 7.641 10.643 27.876 1.00 15.79 156 LEU A N 1
ATOM 1225 C CA . LEU A 1 156 ? 7.529 10.479 26.435 1.00 15.38 156 LEU A CA 1
ATOM 1226 C C . LEU A 1 156 ? 8.922 10.567 25.848 1.00 15.37 156 LEU A C 1
ATOM 1227 O O . LEU A 1 156 ? 9.806 11.193 26.454 1.00 16.42 156 LEU A O 1
ATOM 1232 N N . SER A 1 157 ? 9.106 9.968 24.669 1.00 14.70 157 SER A N 1
ATOM 1233 C CA . SER A 1 157 ? 10.319 10.124 23.883 1.00 14.35 157 SER A CA 1
ATOM 1234 C C . SER A 1 157 ? 10.069 11.120 22.739 1.00 14.39 157 SER A C 1
ATOM 1235 O O . SER A 1 157 ? 9.260 10.868 21.825 1.00 13.99 157 SER A O 1
ATOM 1238 N N . GLY A 1 158 ? 10.760 12.254 22.793 1.00 13.97 158 GLY A N 1
ATOM 1239 C CA . GLY A 1 158 ? 10.589 13.308 21.784 1.00 13.71 158 GLY A CA 1
ATOM 1240 C C . GLY A 1 158 ? 11.486 13.159 20.565 1.00 13.52 158 GLY A C 1
ATOM 1241 O O . GLY A 1 158 ? 11.427 13.978 19.653 1.00 14.24 158 GLY A O 1
ATOM 1242 N N . GLY A 1 159 ? 12.322 12.129 20.552 1.00 13.81 159 GLY A N 1
ATOM 1243 C CA . GLY A 1 159 ? 13.242 11.894 19.432 1.00 14.13 159 GLY A CA 1
ATOM 1244 C C . GLY A 1 159 ? 14.382 10.960 19.803 1.00 14.84 159 GLY A C 1
ATOM 1245 O O . GLY A 1 159 ? 14.252 10.160 20.748 1.00 15.03 159 GLY A O 1
ATOM 1246 N N . PRO A 1 160 ? 15.496 11.032 19.050 1.00 14.77 160 PRO A N 1
ATOM 1247 C CA . PRO A 1 160 ? 16.633 10.132 19.254 1.00 15.14 160 PRO A CA 1
ATOM 1248 C C . PRO A 1 160 ? 17.052 10.081 20.713 1.00 15.44 160 PRO A C 1
ATOM 1249 O O . PRO A 1 160 ? 17.060 11.113 21.417 1.00 15.04 160 PRO A O 1
ATOM 1253 N N . SER A 1 161 ? 17.391 8.877 21.163 1.00 16.49 161 SER A N 1
ATOM 1254 C CA . SER A 1 161 ? 17.803 8.644 22.563 1.00 16.56 161 SER A CA 1
ATOM 1255 C C . SER A 1 161 ? 16.816 9.155 23.612 1.00 16.56 161 SER A C 1
ATOM 1256 O O . SER A 1 161 ? 17.215 9.487 24.730 1.00 17.02 161 SER A O 1
ATOM 1259 N N . GLY A 1 162 ? 15.533 9.197 23.270 1.00 15.59 162 GLY A N 1
ATOM 1260 C CA . GLY A 1 162 ? 14.512 9.658 24.199 1.00 15.44 162 GLY A CA 1
ATOM 1261 C C . GLY A 1 162 ? 14.509 11.156 24.471 1.00 15.26 162 GLY A C 1
ATOM 1262 O O . GLY A 1 162 ? 13.926 11.607 25.458 1.00 14.91 162 GLY A O 1
ATOM 1263 N N . GLU A 1 163 ? 15.121 11.930 23.576 1.00 14.26 163 GLU A N 1
ATOM 1264 C CA . GLU A 1 163 ? 15.275 13.361 23.770 1.00 14.17 163 GLU A CA 1
ATOM 1265 C C . GLU A 1 163 ? 14.596 14.149 22.673 1.00 14.27 163 GLU A C 1
ATOM 1266 O O . GLU A 1 163 ? 14.630 13.760 21.507 1.00 14.49 163 GLU A O 1
ATOM 1272 N N . LEU A 1 164 ? 13.978 15.267 23.031 1.00 14.47 164 LEU A N 1
ATOM 1273 C CA . LEU A 1 164 ? 13.393 16.124 22.012 1.00 14.28 164 LEU A CA 1
ATOM 1274 C C . LEU A 1 164 ? 14.512 16.890 21.305 1.00 14.49 164 LEU A C 1
ATOM 1275 O O . LEU A 1 164 ? 14.909 17.990 21.728 1.00 14.96 164 LEU A O 1
ATOM 1280 N N . ARG A 1 165 ? 15.019 16.300 20.226 1.00 14.76 165 ARG A N 1
ATOM 1281 C CA . ARG A 1 165 ? 16.086 16.908 19.436 1.00 14.53 165 ARG A CA 1
ATOM 1282 C C . ARG A 1 165 ? 16.152 16.222 18.081 1.00 14.54 165 ARG A C 1
ATOM 1283 O O . ARG A 1 165 ? 15.474 15.209 17.859 1.00 14.55 165 ARG A O 1
ATOM 1291 N N . TYR A 1 166 ? 16.966 16.781 17.188 1.00 14.16 166 TYR A N 1
ATOM 1292 C CA . TYR A 1 166 ? 17.335 16.128 15.940 1.00 14.51 166 TYR A CA 1
ATOM 1293 C C . TYR A 1 166 ? 18.462 15.142 16.193 1.00 14.07 166 TYR A C 1
ATOM 1294 O O . TYR A 1 166 ? 19.155 15.278 17.188 1.00 14.60 166 TYR A O 1
ATOM 1303 N N . PRO A 1 167 ? 18.659 14.156 15.291 1.00 13.78 167 PRO A N 1
ATOM 1304 C CA . PRO A 1 167 ? 19.751 13.194 15.443 1.00 14.08 167 PRO A CA 1
ATOM 1305 C C . PRO A 1 167 ? 21.077 13.795 14.944 1.00 14.87 167 PRO A C 1
ATOM 1306 O O . PRO A 1 167 ? 21.705 13.278 14.011 1.00 15.17 167 PRO A O 1
ATOM 1310 N N . SER A 1 168 ? 21.490 14.871 15.592 1.00 15.17 168 SER A N 1
ATOM 1311 C CA . SER A 1 168 ? 22.502 15.767 15.045 1.00 15.81 168 SER A CA 1
ATOM 1312 C C . SER A 1 168 ? 23.922 15.261 15.238 1.00 15.84 168 SER A C 1
ATOM 1313 O O . SER A 1 168 ? 24.816 15.663 14.498 1.00 15.68 168 SER A O 1
ATOM 1316 N N . TYR A 1 169 ? 24.127 14.414 16.243 1.00 16.51 169 TYR A N 1
ATOM 1317 C CA . TYR A 1 169 ? 25.444 13.823 16.479 1.00 17.30 169 TYR A CA 1
ATOM 1318 C C . TYR A 1 169 ? 25.320 12.294 16.518 1.00 17.99 169 TYR A C 1
ATOM 1319 O O . TYR A 1 169 ? 24.575 11.733 17.329 1.00 18.18 169 TYR A O 1
ATOM 1328 N N . TYR A 1 170 ? 26.053 11.625 15.630 1.00 17.85 170 TYR A N 1
ATOM 1329 C CA . TYR A 1 170 ? 25.806 10.206 15.368 1.00 17.91 170 TYR A CA 1
ATOM 1330 C C . TYR A 1 170 ? 27.091 9.561 14.859 1.00 17.72 170 TYR A C 1
ATOM 1331 O O . TYR A 1 170 ? 27.544 9.875 13.745 1.00 17.33 170 TYR A O 1
ATOM 1340 N N . PRO A 1 171 ? 27.688 8.672 15.680 1.00 17.79 171 PRO A N 1
ATOM 1341 C CA . PRO A 1 171 ? 28.966 8.038 15.317 1.00 17.97 171 PRO A CA 1
ATOM 1342 C C . PRO A 1 171 ? 28.940 7.438 13.912 1.00 18.72 171 PRO A C 1
ATOM 1343 O O . PRO A 1 171 ? 29.891 7.629 13.144 1.00 18.73 171 PRO A O 1
ATOM 1347 N N . ALA A 1 172 ? 27.842 6.768 13.549 1.00 18.96 172 ALA A N 1
ATOM 1348 C CA . ALA A 1 172 ? 27.771 6.106 12.251 1.00 19.59 172 ALA A CA 1
ATOM 1349 C C . ALA A 1 172 ? 27.740 7.071 11.078 1.00 19.70 172 ALA A C 1
ATOM 1350 O O . ALA A 1 172 ? 28.024 6.669 9.948 1.00 20.11 172 ALA A O 1
ATOM 1352 N N . ALA A 1 173 ? 27.412 8.342 11.342 1.00 19.70 173 ALA A N 1
ATOM 1353 C CA . ALA A 1 173 ? 27.480 9.398 10.335 1.00 19.57 173 ALA A CA 1
ATOM 1354 C C . ALA A 1 173 ? 28.858 10.068 10.275 1.00 19.81 173 ALA A C 1
ATOM 1355 O O . ALA A 1 173 ? 29.043 11.029 9.535 1.00 19.80 173 ALA A O 1
ATOM 1357 N N . GLY A 1 174 ? 29.815 9.568 11.052 1.00 19.77 174 GLY A N 1
ATOM 1358 C CA . GLY A 1 174 ? 31.177 10.135 11.076 1.00 19.55 174 GLY A CA 1
ATOM 1359 C C . GLY A 1 174 ? 31.476 11.046 12.266 1.00 19.77 174 GLY A C 1
ATOM 1360 O O . GLY A 1 174 ? 32.583 11.594 12.386 1.00 19.91 174 GLY A O 1
ATOM 1361 N N . TRP A 1 175 ? 30.500 11.211 13.157 1.00 19.46 175 TRP A N 1
ATOM 1362 C CA . TRP A 1 175 ? 30.665 12.116 14.297 1.00 18.89 175 TRP A CA 1
ATOM 1363 C C . TRP A 1 175 ? 31.586 11.500 15.348 1.00 18.99 175 TRP A C 1
ATOM 1364 O O . TRP A 1 175 ? 31.505 10.313 15.616 1.00 18.49 175 TRP A O 1
ATOM 1375 N N . SER A 1 176 ? 32.451 12.323 15.937 1.00 19.05 176 SER A N 1
ATOM 1376 C CA . SER A 1 176 ? 33.118 11.972 17.195 1.00 19.14 176 SER A CA 1
ATOM 1377 C C . SER A 1 176 ? 33.195 13.205 18.084 1.00 18.83 176 SER A C 1
ATOM 1378 O O . SER A 1 176 ? 33.260 14.340 17.603 1.00 18.53 176 SER A O 1
ATOM 1381 N N . TYR A 1 177 ? 33.154 12.988 19.392 1.00 18.82 177 TYR A N 1
ATOM 1382 C CA . TYR A 1 177 ? 33.205 14.087 20.345 1.00 18.46 177 TYR A CA 1
ATOM 1383 C C . TYR A 1 177 ? 34.546 14.818 20.139 1.00 18.65 177 TYR A C 1
ATOM 1384 O O . TYR A 1 177 ? 35.553 14.159 19.878 1.00 18.30 177 TYR A O 1
ATOM 1393 N N . PRO A 1 178 ? 34.567 16.165 20.216 1.00 17.78 178 PRO A N 1
ATOM 1394 C CA . PRO A 1 178 ? 33.484 17.111 20.515 1.00 17.82 178 PRO A CA 1
ATOM 1395 C C . PRO A 1 178 ? 32.880 17.779 19.269 1.00 17.07 178 PRO A C 1
ATOM 1396 O O . PRO A 1 178 ? 32.605 18.973 19.294 1.00 16.99 178 PRO A O 1
ATOM 1400 N N . GLY A 1 179 ? 32.687 17.018 18.195 1.00 17.30 179 GLY A N 1
ATOM 1401 C CA . GLY A 1 179 ? 32.104 17.558 16.957 1.00 16.48 179 GLY A CA 1
ATOM 1402 C C . GLY A 1 179 ? 30.752 18.193 17.250 1.00 16.38 179 GLY A C 1
ATOM 1403 O O . GLY A 1 179 ? 29.974 17.685 18.071 1.00 15.53 179 GLY A O 1
ATOM 1404 N N . ARG A 1 180 ? 30.462 19.319 16.612 1.00 16.14 180 ARG A N 1
ATOM 1405 C CA . ARG A 1 180 ? 29.178 19.981 16.871 1.00 16.69 180 ARG A CA 1
ATOM 1406 C C . ARG A 1 180 ? 28.032 19.165 16.291 1.00 16.64 180 ARG A C 1
ATOM 1407 O O . ARG A 1 180 ? 26.867 19.406 16.616 1.00 16.47 180 ARG A O 1
ATOM 1415 N N . GLY A 1 181 ? 28.374 18.204 15.435 1.00 15.66 181 GLY A N 1
ATOM 1416 C CA . GLY A 1 181 ? 27.367 17.453 14.701 1.00 15.56 181 GLY A CA 1
ATOM 1417 C C . GLY A 1 181 ? 26.942 18.218 13.467 1.00 15.96 181 GLY A C 1
ATOM 1418 O O . GLY A 1 181 ? 27.687 19.087 12.966 1.00 15.55 181 GLY A O 1
ATOM 1419 N N . LYS A 1 182 ? 25.749 17.905 12.960 1.00 15.52 182 LYS A N 1
ATOM 1420 C CA . LYS A 1 182 ? 25.278 18.505 11.704 1.00 15.81 182 LYS A CA 1
ATOM 1421 C C . LYS A 1 182 ? 23.781 18.793 11.777 1.00 15.72 182 LYS A C 1
ATOM 1422 O O . LYS A 1 182 ? 23.049 18.081 12.482 1.00 15.53 182 LYS A O 1
ATOM 1428 N N . PHE A 1 183 ? 23.343 19.835 11.056 1.00 15.10 183 PHE A N 1
ATOM 1429 C CA . PHE A 1 183 ? 21.912 20.086 10.831 1.00 15.65 183 PHE A CA 1
ATOM 1430 C C . PHE A 1 183 ? 21.260 18.886 10.130 1.00 15.69 183 PHE A C 1
ATOM 1431 O O . PHE A 1 183 ? 21.910 18.190 9.359 1.00 16.58 183 PHE A O 1
ATOM 1439 N N . GLN A 1 184 ? 19.973 18.671 10.395 1.00 16.34 184 GLN A N 1
ATOM 1440 C CA . GLN A 1 184 ? 19.276 17.436 10.031 1.00 16.49 184 GLN A CA 1
ATOM 1441 C C . GLN A 1 184 ? 17.999 17.729 9.249 1.00 17.11 184 GLN A C 1
ATOM 1442 O O . GLN A 1 184 ? 16.946 17.102 9.472 1.00 17.34 184 GLN A O 1
ATOM 1448 N N . ALA A 1 185 ? 18.088 18.697 8.334 1.00 17.59 185 ALA A N 1
ATOM 1449 C CA . ALA A 1 185 ? 16.925 19.158 7.596 1.00 17.52 185 ALA A CA 1
ATOM 1450 C C . ALA A 1 185 ? 17.123 18.992 6.096 1.00 17.76 185 ALA A C 1
ATOM 1451 O O . ALA A 1 185 ? 16.660 19.830 5.313 1.00 17.56 185 ALA A O 1
ATOM 1453 N N . TYR A 1 186 ? 17.781 17.897 5.695 1.00 17.04 186 TYR A N 1
ATOM 1454 C CA . TYR A 1 186 ? 18.182 17.733 4.287 1.00 17.01 186 TYR A CA 1
ATOM 1455 C C . TYR A 1 186 ? 17.386 16.739 3.478 1.00 17.10 186 TYR A C 1
ATOM 1456 O O . TYR A 1 186 ? 17.636 16.569 2.276 1.00 16.65 186 TYR A O 1
ATOM 1465 N N . THR A 1 187 ? 16.393 16.109 4.106 1.00 16.91 187 THR A N 1
ATOM 1466 C CA . THR A 1 187 ? 15.414 15.351 3.320 1.00 16.97 187 THR A CA 1
ATOM 1467 C C . THR A 1 187 ? 14.660 16.329 2.425 1.00 17.13 187 THR A C 1
ATOM 1468 O O . THR A 1 187 ? 14.580 17.532 2.725 1.00 16.68 187 THR A O 1
ATOM 1472 N N . GLU A 1 188 ? 14.123 15.831 1.319 1.00 17.16 188 GLU A N 1
ATOM 1473 C CA . GLU A 1 188 ? 13.292 16.677 0.473 1.00 18.07 188 GLU A CA 1
ATOM 1474 C C . GLU A 1 188 ? 12.104 17.214 1.258 1.00 17.41 188 GLU A C 1
ATOM 1475 O O . GLU A 1 188 ? 11.726 18.375 1.085 1.00 17.50 188 GLU A O 1
ATOM 1481 N N . THR A 1 189 ? 11.559 16.368 2.137 1.00 16.93 189 THR A N 1
ATOM 1482 C CA . THR A 1 189 ? 10.395 16.704 2.965 1.00 16.69 189 THR A CA 1
ATOM 1483 C C . THR A 1 189 ? 10.720 17.873 3.886 1.00 16.31 189 THR A C 1
ATOM 1484 O O . THR A 1 189 ? 9.937 18.811 3.991 1.00 15.99 189 THR A O 1
ATOM 1488 N N . ALA A 1 190 ? 11.884 17.819 4.519 1.00 15.64 190 ALA A N 1
ATOM 1489 C CA . ALA A 1 190 ? 12.335 18.910 5.394 1.00 15.75 190 ALA A CA 1
ATOM 1490 C C . ALA A 1 190 ? 12.597 20.181 4.595 1.00 15.67 190 ALA A C 1
ATOM 1491 O O . ALA A 1 190 ? 12.167 21.268 4.994 1.00 15.24 190 ALA A O 1
ATOM 1493 N N . LYS A 1 191 ? 13.282 20.043 3.457 1.00 15.76 191 LYS A N 1
ATOM 1494 C CA . LYS A 1 191 ? 13.579 21.209 2.625 1.00 16.14 191 LYS A CA 1
ATOM 1495 C C . LYS A 1 191 ? 12.291 21.865 2.139 1.00 16.46 191 LYS A C 1
ATOM 1496 O O . LYS A 1 191 ? 12.165 23.090 2.179 1.00 15.80 191 LYS A O 1
ATOM 1502 N N . ASN A 1 192 ? 11.331 21.049 1.719 1.00 16.46 192 ASN A N 1
ATOM 1503 C CA . ASN A 1 192 ? 10.039 21.572 1.285 1.00 16.73 192 ASN A CA 1
ATOM 1504 C C . ASN A 1 192 ? 9.207 22.171 2.420 1.00 16.30 192 ASN A C 1
ATOM 1505 O O . ASN A 1 192 ? 8.507 23.174 2.233 1.00 16.21 192 ASN A O 1
ATOM 1510 N N . ALA A 1 193 ? 9.309 21.583 3.606 1.00 15.86 193 ALA A N 1
ATOM 1511 C CA . ALA A 1 193 ? 8.614 22.125 4.765 1.00 15.32 193 ALA A CA 1
ATOM 1512 C C . ALA A 1 193 ? 9.163 23.505 5.122 1.00 15.29 193 ALA A C 1
ATOM 1513 O O . ALA A 1 193 ? 8.402 24.398 5.475 1.00 14.78 193 ALA A O 1
ATOM 1515 N N . PHE A 1 194 ? 10.482 23.681 5.018 1.00 15.09 194 PHE A N 1
ATOM 1516 C CA . PHE A 1 194 ? 11.087 24.999 5.257 1.00 15.20 194 PHE A CA 1
ATOM 1517 C C . PHE A 1 194 ? 10.651 26.006 4.188 1.00 15.16 194 PHE A C 1
ATOM 1518 O O . PHE A 1 194 ? 10.314 27.143 4.516 1.00 14.73 194 PHE A O 1
ATOM 1526 N N . ARG A 1 195 ? 10.656 25.594 2.916 1.00 15.67 195 ARG A N 1
ATOM 1527 C CA . ARG A 1 195 ? 10.194 26.478 1.839 1.00 15.94 195 ARG A CA 1
ATOM 1528 C C . ARG A 1 195 ? 8.743 26.909 2.091 1.00 16.03 195 ARG A C 1
ATOM 1529 O O . ARG A 1 195 ? 8.411 28.104 2.042 1.00 16.02 195 ARG A O 1
ATOM 1537 N N . THR A 1 196 ? 7.883 25.932 2.365 1.00 16.43 196 THR A N 1
ATOM 1538 C CA . THR A 1 196 ? 6.468 26.190 2.630 1.00 17.12 196 THR A CA 1
ATOM 1539 C C . THR A 1 196 ? 6.300 27.110 3.844 1.00 16.50 196 THR A C 1
ATOM 1540 O O . THR A 1 196 ? 5.508 28.066 3.810 1.00 16.24 196 THR A O 1
ATOM 1544 N N . ALA A 1 197 ? 7.055 26.841 4.904 1.00 15.74 197 ALA A N 1
ATOM 1545 C CA . ALA A 1 197 ? 7.012 27.694 6.093 1.00 14.87 197 ALA A CA 1
ATOM 1546 C C . ALA A 1 197 ? 7.384 29.149 5.762 1.00 14.75 197 ALA A C 1
ATOM 1547 O O . ALA A 1 197 ? 6.768 30.093 6.293 1.00 14.41 197 ALA A O 1
ATOM 1549 N N . MET A 1 198 ? 8.370 29.353 4.890 1.00 14.32 198 MET A N 1
ATOM 1550 C CA . MET A 1 198 ? 8.756 30.728 4.552 1.00 15.05 198 MET A CA 1
ATOM 1551 C C . MET A 1 198 ? 7.770 31.413 3.607 1.00 15.93 198 MET A C 1
ATOM 1552 O O . MET A 1 198 ? 7.513 32.621 3.720 1.00 16.01 198 MET A O 1
ATOM 1557 N N . ASN A 1 199 ? 7.240 30.648 2.663 1.00 16.88 199 ASN A N 1
ATOM 1558 C CA . ASN A 1 199 ? 6.152 31.145 1.806 1.00 18.26 199 ASN A CA 1
ATOM 1559 C C . ASN A 1 199 ? 4.902 31.543 2.610 1.00 18.54 199 ASN A C 1
ATOM 1560 O O . ASN A 1 199 ? 4.321 32.610 2.377 1.00 18.82 199 ASN A O 1
ATOM 1565 N N . ASP A 1 200 ? 4.512 30.699 3.559 1.00 18.26 200 ASP A N 1
ATOM 1566 C CA . ASP A 1 200 ? 3.421 31.022 4.487 1.00 18.62 200 ASP A CA 1
ATOM 1567 C C . ASP A 1 200 ? 3.712 32.236 5.350 1.00 17.76 200 ASP A C 1
ATOM 1568 O O . ASP A 1 200 ? 2.819 33.054 5.595 1.00 17.70 200 ASP A O 1
ATOM 1573 N N . LYS A 1 201 ? 4.952 32.362 5.817 1.00 17.24 201 LYS A N 1
ATOM 1574 C CA . LYS A 1 201 ? 5.291 33.493 6.679 1.00 17.00 201 LYS A CA 1
ATOM 1575 C C . LYS A 1 201 ? 5.300 34.818 5.893 1.00 17.00 201 LYS A C 1
ATOM 1576 O O . LYS A 1 201 ? 4.651 35.785 6.290 1.00 16.42 201 LYS A O 1
ATOM 1582 N N . TYR A 1 202 ? 6.039 34.857 4.784 1.00 16.73 202 TYR A N 1
ATOM 1583 C CA . TYR A 1 202 ? 6.234 36.122 4.075 1.00 17.07 202 TYR A CA 1
ATOM 1584 C C . TYR A 1 202 ? 5.253 36.354 2.940 1.00 17.22 202 TYR A C 1
ATOM 1585 O O . TYR A 1 202 ? 4.974 37.509 2.604 1.00 17.16 202 TYR A O 1
ATOM 1594 N N . GLY A 1 203 ? 4.735 35.260 2.367 1.00 17.63 203 GLY A N 1
ATOM 1595 C CA . GLY A 1 203 ? 3.646 35.323 1.397 1.00 17.87 203 GLY A CA 1
ATOM 1596 C C . GLY A 1 203 ? 4.009 35.030 -0.047 1.00 18.15 203 GLY A C 1
ATOM 1597 O O . GLY A 1 203 ? 3.146 34.679 -0.825 1.00 18.50 203 GLY A O 1
ATOM 1598 N N . SER A 1 204 ? 5.281 35.177 -0.415 1.00 17.63 204 SER A N 1
ATOM 1599 C CA . SER A 1 204 ? 5.702 34.919 -1.793 1.00 17.19 204 SER A CA 1
ATOM 1600 C C . SER A 1 204 ? 7.210 34.874 -1.833 1.00 17.21 204 SER A C 1
ATOM 1601 O O . SER A 1 204 ? 7.862 35.293 -0.896 1.00 16.60 204 SER A O 1
ATOM 1604 N N . LEU A 1 205 ? 7.765 34.363 -2.923 1.00 17.21 205 LEU A N 1
ATOM 1605 C CA . LEU A 1 205 ? 9.203 34.328 -3.068 1.00 17.81 205 LEU A CA 1
ATOM 1606 C C . LEU A 1 205 ? 9.796 35.739 -2.963 1.00 17.54 205 LEU A C 1
ATOM 1607 O O . LEU A 1 205 ? 10.842 35.951 -2.349 1.00 17.39 205 LEU A O 1
ATOM 1612 N N . ASP A 1 206 ? 9.129 36.713 -3.566 1.00 17.42 206 ASP A N 1
ATOM 1613 C CA . ASP A 1 206 ? 9.676 38.074 -3.591 1.00 17.50 206 ASP A CA 1
ATOM 1614 C C . ASP A 1 206 ? 9.675 38.686 -2.195 1.00 17.02 206 ASP A C 1
ATOM 1615 O O . ASP A 1 206 ? 10.587 39.433 -1.833 1.00 16.90 206 ASP A O 1
ATOM 1620 N N . LYS A 1 207 ? 8.648 38.370 -1.413 1.00 17.07 207 LYS A N 1
ATOM 1621 C CA . LYS A 1 207 ? 8.605 38.828 -0.022 1.00 17.31 207 LYS A CA 1
ATOM 1622 C C . LYS A 1 207 ? 9.628 38.124 0.873 1.00 16.95 207 LYS A C 1
ATOM 1623 O O . LYS A 1 207 ? 10.103 38.707 1.847 1.00 15.89 207 LYS A O 1
ATOM 1629 N N . ILE A 1 208 ? 9.977 36.884 0.516 1.00 17.06 208 ILE A N 1
ATOM 1630 C CA . ILE A 1 208 ? 11.076 36.170 1.188 1.00 17.21 208 ILE A CA 1
ATOM 1631 C C . ILE A 1 208 ? 12.401 36.867 0.890 1.00 17.90 208 ILE A C 1
ATOM 1632 O O . ILE A 1 208 ? 13.170 37.173 1.808 1.00 17.90 208 ILE A O 1
ATOM 1637 N N . ASN A 1 209 ? 12.653 37.147 -0.390 1.00 17.75 209 ASN A N 1
ATOM 1638 C CA . ASN A 1 209 ? 13.825 37.937 -0.785 1.00 17.73 209 ASN A CA 1
ATOM 1639 C C . ASN A 1 209 ? 13.882 39.286 -0.056 1.00 17.86 209 ASN A C 1
ATOM 1640 O O . ASN A 1 209 ? 14.952 39.707 0.383 1.00 18.34 209 ASN A O 1
ATOM 1645 N N . ALA A 1 210 ? 12.733 39.950 0.063 1.00 17.39 210 ALA A N 1
ATOM 1646 C CA . ALA A 1 210 ? 12.647 41.247 0.760 1.00 17.98 210 ALA A CA 1
ATOM 1647 C C . ALA A 1 210 ? 13.115 41.135 2.213 1.00 18.21 210 ALA A C 1
ATOM 1648 O O . ALA A 1 210 ? 13.812 42.013 2.726 1.00 17.90 210 ALA A O 1
ATOM 1650 N N . ALA A 1 211 ? 12.743 40.033 2.866 1.00 18.21 211 ALA A N 1
ATOM 1651 C CA . ALA A 1 211 ? 13.090 39.820 4.272 1.00 18.48 211 ALA A CA 1
ATOM 1652 C C . ALA A 1 211 ? 14.535 39.394 4.458 1.00 18.63 211 ALA A C 1
ATOM 1653 O O . ALA A 1 211 ? 15.157 39.728 5.486 1.00 18.30 211 ALA A O 1
ATOM 1655 N N . TRP A 1 212 ? 15.066 38.637 3.499 1.00 17.96 212 TRP A N 1
ATOM 1656 C CA . TRP A 1 212 ? 16.390 38.056 3.673 1.00 18.51 212 TRP A CA 1
ATOM 1657 C C . TRP A 1 212 ? 17.525 38.782 2.956 1.00 19.34 212 TRP A C 1
ATOM 1658 O O . TRP A 1 212 ? 18.683 38.527 3.250 1.00 19.05 212 TRP A O 1
ATOM 1669 N N . GLY A 1 213 ? 17.192 39.645 2.002 1.00 20.55 213 GLY A N 1
ATOM 1670 C CA . GLY A 1 213 ? 18.221 40.347 1.199 1.00 21.11 213 GLY A CA 1
ATOM 1671 C C . GLY A 1 213 ? 18.748 39.476 0.078 1.00 21.49 213 GLY A C 1
ATOM 1672 O O . GLY A 1 213 ? 19.796 39.752 -0.514 1.00 22.27 213 GLY A O 1
ATOM 1673 N N . THR A 1 214 ? 18.008 38.422 -0.233 1.00 21.17 214 THR A N 1
ATOM 1674 C CA . THR A 1 214 ? 18.439 37.445 -1.210 1.00 21.38 214 THR A CA 1
ATOM 1675 C C . THR A 1 214 ? 17.885 37.804 -2.592 1.00 21.60 214 THR A C 1
ATOM 1676 O O . THR A 1 214 ? 17.068 38.720 -2.705 1.00 20.75 214 THR A O 1
ATOM 1680 N N . LYS A 1 215 ? 18.327 37.080 -3.621 1.00 21.99 215 LYS A N 1
ATOM 1681 C CA . LYS A 1 215 ? 17.905 37.338 -5.003 1.00 24.06 215 LYS A CA 1
ATOM 1682 C C . LYS A 1 215 ? 17.389 36.074 -5.675 1.00 23.90 215 LYS A C 1
ATOM 1683 O O . LYS A 1 215 ? 17.593 35.888 -6.876 1.00 24.29 215 LYS A O 1
ATOM 1689 N N . LEU A 1 216 ? 16.711 35.216 -4.917 1.00 24.08 216 LEU A N 1
ATOM 1690 C CA . LEU A 1 216 ? 16.247 33.936 -5.454 1.00 24.22 216 LEU A CA 1
ATOM 1691 C C . LEU A 1 216 ? 15.215 34.140 -6.545 1.00 24.23 216 LEU A C 1
ATOM 1692 O O . LEU A 1 216 ? 14.481 35.118 -6.512 1.00 24.15 216 LEU A O 1
ATOM 1697 N N . THR A 1 217 ? 15.184 33.230 -7.514 1.00 24.26 217 THR A N 1
ATOM 1698 C CA . THR A 1 217 ? 14.177 33.260 -8.585 1.00 25.14 217 THR A CA 1
ATOM 1699 C C . THR A 1 217 ? 13.120 32.162 -8.468 1.00 25.12 217 THR A C 1
ATOM 1700 O O . THR A 1 217 ? 12.096 32.216 -9.154 1.00 25.48 217 THR A O 1
ATOM 1704 N N . SER A 1 218 ? 13.341 31.188 -7.587 1.00 24.77 218 SER A N 1
ATOM 1705 C CA . SER A 1 218 ? 12.297 30.198 -7.288 1.00 25.05 218 SER A CA 1
ATOM 1706 C C . SER A 1 218 ? 12.395 29.700 -5.849 1.00 24.38 218 SER A C 1
ATOM 1707 O O . SER A 1 218 ? 13.480 29.674 -5.261 1.00 23.36 218 SER A O 1
ATOM 1710 N N . LEU A 1 219 ? 11.256 29.284 -5.305 1.00 23.83 219 LEU A N 1
ATOM 1711 C CA . LEU A 1 219 ? 11.199 28.727 -3.954 1.00 24.24 219 LEU A CA 1
ATOM 1712 C C . LEU A 1 219 ? 12.145 27.534 -3.823 1.00 23.96 219 LEU A C 1
ATOM 1713 O O . LEU A 1 219 ? 12.702 27.288 -2.760 1.00 23.18 219 LEU A O 1
ATOM 1718 N N . SER A 1 220 ? 12.332 26.809 -4.924 1.00 23.94 220 SER A N 1
ATOM 1719 C CA . SER A 1 220 ? 13.187 25.634 -4.934 1.00 24.36 220 SER A CA 1
ATOM 1720 C C . SER A 1 220 ? 14.664 25.946 -4.670 1.00 24.25 220 SER A C 1
ATOM 1721 O O . SER A 1 220 ? 15.427 25.046 -4.339 1.00 24.70 220 SER A O 1
ATOM 1724 N N . GLN A 1 221 ? 15.072 27.211 -4.785 1.00 23.44 221 GLN A N 1
ATOM 1725 C CA . GLN A 1 221 ? 16.447 27.585 -4.441 1.00 22.90 221 GLN A CA 1
ATOM 1726 C C . GLN A 1 221 ? 16.633 27.879 -2.949 1.00 22.02 221 GLN A C 1
ATOM 1727 O O . GLN A 1 221 ? 17.742 28.175 -2.503 1.00 22.39 221 GLN A O 1
ATOM 1733 N N . ILE A 1 222 ? 15.548 27.850 -2.185 1.00 20.92 222 ILE A N 1
ATOM 1734 C CA . ILE A 1 222 ? 15.658 28.002 -0.739 1.00 19.85 222 ILE A CA 1
ATOM 1735 C C . ILE A 1 222 ? 16.124 26.676 -0.148 1.00 20.18 222 ILE A C 1
ATOM 1736 O O . ILE A 1 222 ? 15.507 25.637 -0.373 1.00 19.54 222 ILE A O 1
ATOM 1741 N N . ASN A 1 223 ? 17.212 26.733 0.615 1.00 20.44 223 ASN A N 1
ATOM 1742 C CA . ASN A 1 223 ? 17.778 25.552 1.253 1.00 20.77 223 ASN A CA 1
ATOM 1743 C C . ASN A 1 223 ? 18.215 25.849 2.682 1.00 19.88 223 ASN A C 1
ATOM 1744 O O . ASN A 1 223 ? 18.455 27.009 3.011 1.00 19.97 223 ASN A O 1
ATOM 1749 N N . PRO A 1 224 ? 18.356 24.800 3.522 1.00 19.43 224 PRO A N 1
ATOM 1750 C CA . PRO A 1 224 ? 19.032 24.960 4.809 1.00 19.24 224 PRO A CA 1
ATOM 1751 C C . PRO A 1 224 ? 20.513 25.290 4.542 1.00 19.76 224 PRO A C 1
ATOM 1752 O O . PRO A 1 224 ? 20.930 25.255 3.381 1.00 18.74 224 PRO A O 1
ATOM 1756 N N . PRO A 1 225 ? 21.301 25.599 5.594 1.00 20.37 225 PRO A N 1
ATOM 1757 C CA . PRO A 1 225 ? 22.704 25.968 5.375 1.00 21.70 225 PRO A CA 1
ATOM 1758 C C . PRO A 1 225 ? 23.436 24.898 4.595 1.00 22.90 225 PRO A C 1
ATOM 1759 O O . PRO A 1 225 ? 23.283 23.721 4.875 1.00 22.56 225 PRO A O 1
ATOM 1763 N N A THR A 1 226 ? 24.160 25.328 3.570 0.55 24.05 226 THR A N 1
ATOM 1764 N N B THR A 1 226 ? 24.286 25.299 3.655 0.45 23.89 226 THR A N 1
ATOM 1765 C CA A THR A 1 226 ? 24.845 24.418 2.666 0.55 25.48 226 THR A CA 1
ATOM 1766 C CA B THR A 1 226 ? 25.072 24.326 2.897 0.45 25.17 226 THR A CA 1
ATOM 1767 C C A THR A 1 226 ? 26.316 24.370 3.062 0.55 26.39 226 THR A C 1
ATOM 1768 C C B THR A 1 226 ? 26.274 23.814 3.697 0.45 26.01 226 THR A C 1
ATOM 1769 O O A THR A 1 226 ? 27.189 24.040 2.254 0.55 26.49 226 THR A O 1
ATOM 1770 O O B THR A 1 226 ? 26.497 22.607 3.782 0.45 26.05 226 THR A O 1
ATOM 1777 N N A ASP A 1 227 ? 26.542 24.719 4.330 0.55 27.38 227 ASP A N 1
ATOM 1778 N N B ASP A 1 227 ? 27.040 24.739 4.275 0.45 27.02 227 ASP A N 1
ATOM 1779 C CA A ASP A 1 227 ? 27.830 24.692 5.022 0.55 28.43 227 ASP A CA 1
ATOM 1780 C CA B ASP A 1 227 ? 28.214 24.398 5.102 0.45 27.99 227 ASP A CA 1
ATOM 1781 C C A ASP A 1 227 ? 27.579 25.020 6.501 0.55 28.43 227 ASP A C 1
ATOM 1782 C C B ASP A 1 227 ? 28.038 24.842 6.554 0.45 28.29 227 ASP A C 1
ATOM 1783 O O A ASP A 1 227 ? 27.548 26.192 6.885 0.55 28.77 227 ASP A O 1
ATOM 1784 O O B ASP A 1 227 ? 28.506 25.904 6.955 0.45 28.93 227 ASP A O 1
ATOM 1793 N N . GLY A 1 228 ? 27.368 23.999 7.332 1.00 28.73 228 GLY A N 1
ATOM 1794 C CA . GLY A 1 228 ? 27.013 24.263 8.741 1.00 28.69 228 GLY A CA 1
ATOM 1795 C C . GLY A 1 228 ? 28.114 24.715 9.697 1.00 28.97 228 GLY A C 1
ATOM 1796 O O . GLY A 1 228 ? 27.839 25.418 10.704 1.00 28.60 228 GLY A O 1
ATOM 1797 N N . ASP A 1 229 ? 29.354 24.303 9.423 1.00 28.93 229 ASP A N 1
ATOM 1798 C CA . ASP A 1 229 ? 30.454 24.687 10.298 1.00 29.19 229 ASP A CA 1
ATOM 1799 C C . ASP A 1 229 ? 30.634 26.191 10.425 1.00 28.84 229 ASP A C 1
ATOM 1800 O O . ASP A 1 229 ? 30.846 26.704 11.529 1.00 28.86 229 ASP A O 1
ATOM 1805 N N . GLY A 1 230 ? 30.548 26.886 9.301 1.00 27.89 230 GLY A N 1
ATOM 1806 C CA . GLY A 1 230 ? 30.795 28.327 9.281 1.00 27.74 230 GLY A CA 1
ATOM 1807 C C . GLY A 1 230 ? 29.535 29.149 9.435 1.00 27.27 230 GLY A C 1
ATOM 1808 O O . GLY A 1 230 ? 29.521 30.327 9.113 1.00 26.68 230 GLY A O 1
ATOM 1809 N N . PHE A 1 231 ? 28.485 28.543 9.979 1.00 26.93 231 PHE A N 1
ATOM 1810 C CA . PHE A 1 231 ? 27.188 29.178 9.974 1.00 26.66 231 PHE A CA 1
ATOM 1811 C C . PHE A 1 231 ? 27.181 30.422 10.858 1.00 26.86 231 PHE A C 1
ATOM 1812 O O . PHE A 1 231 ? 26.495 31.386 10.559 1.00 26.49 231 PHE A O 1
ATOM 1820 N N . TYR A 1 232 ? 27.978 30.431 11.925 1.00 27.42 232 TYR A N 1
ATOM 1821 C CA . TYR A 1 232 ? 28.121 31.663 12.710 1.00 27.21 232 TYR A CA 1
ATOM 1822 C C . TYR A 1 232 ? 29.077 32.651 12.027 1.00 26.95 232 TYR A C 1
ATOM 1823 O O . TYR A 1 232 ? 28.703 33.810 11.744 1.00 25.44 232 TYR A O 1
ATOM 1832 N N . THR A 1 233 ? 30.298 32.185 11.747 1.00 26.41 233 THR A N 1
ATOM 1833 C CA . THR A 1 233 ? 31.362 33.063 11.244 1.00 26.63 233 THR A CA 1
ATOM 1834 C C . THR A 1 233 ? 31.127 33.682 9.853 1.00 26.86 233 THR A C 1
ATOM 1835 O O . THR A 1 233 ? 31.718 34.724 9.526 1.00 26.83 233 THR A O 1
ATOM 1839 N N . ASN A 1 234 ? 30.285 33.046 9.041 1.00 26.69 234 ASN A N 1
ATOM 1840 C CA . ASN A 1 234 ? 29.982 33.544 7.693 1.00 27.04 234 ASN A CA 1
ATOM 1841 C C . ASN A 1 234 ? 28.799 34.533 7.640 1.00 27.37 234 ASN A C 1
ATOM 1842 O O . ASN A 1 234 ? 28.339 34.908 6.569 1.00 27.44 234 ASN A O 1
ATOM 1847 N N . GLY A 1 235 ? 28.323 34.964 8.805 1.00 27.08 235 GLY A N 1
ATOM 1848 C CA . GLY A 1 235 ? 27.168 35.850 8.864 1.00 27.33 235 GLY A CA 1
ATOM 1849 C C . GLY A 1 235 ? 25.825 35.126 8.834 1.00 27.35 235 GLY A C 1
ATOM 1850 O O . GLY A 1 235 ? 24.777 35.771 8.913 1.00 27.59 235 GLY A O 1
ATOM 1851 N N . GLY A 1 236 ? 25.852 33.793 8.754 1.00 26.69 236 GLY A N 1
ATOM 1852 C CA . GLY A 1 236 ? 24.633 32.989 8.732 1.00 25.98 236 GLY A CA 1
ATOM 1853 C C . GLY A 1 236 ? 23.763 33.166 9.960 1.00 25.84 236 GLY A C 1
ATOM 1854 O O . GLY A 1 236 ? 22.615 33.595 9.846 1.00 26.07 236 GLY A O 1
ATOM 1855 N N . TYR A 1 237 ? 24.301 32.846 11.134 1.00 25.80 237 TYR A N 1
ATOM 1856 C CA . TYR A 1 237 ? 23.536 32.914 12.386 1.00 26.19 237 TYR A CA 1
ATOM 1857 C C . TYR A 1 237 ? 22.866 34.266 12.649 1.00 26.18 237 TYR A C 1
ATOM 1858 O O . TYR A 1 237 ? 21.714 34.322 13.092 1.00 26.11 237 TYR A O 1
ATOM 1867 N N . ASN A 1 238 ? 23.617 35.340 12.410 1.00 25.43 238 ASN A N 1
ATOM 1868 C CA . ASN A 1 238 ? 23.159 36.705 12.636 1.00 25.44 238 ASN A CA 1
ATOM 1869 C C . ASN A 1 238 ? 22.241 37.251 11.552 1.00 24.39 238 ASN A C 1
ATOM 1870 O O . ASN A 1 238 ? 21.615 38.304 11.745 1.00 25.21 238 ASN A O 1
ATOM 1875 N N . SER A 1 239 ? 22.173 36.564 10.413 1.00 22.20 239 SER A N 1
ATOM 1876 C CA . SER A 1 239 ? 21.365 37.036 9.287 1.00 20.59 239 SER A CA 1
ATOM 1877 C C . SER A 1 239 ? 19.878 36.776 9.523 1.00 19.64 239 SER A C 1
ATOM 1878 O O . SER A 1 239 ? 19.502 35.882 10.287 1.00 18.45 239 SER A O 1
ATOM 1881 N N . ALA A 1 240 ? 19.043 37.558 8.851 1.00 18.48 240 ALA A N 1
ATOM 1882 C CA . ALA A 1 240 ? 17.609 37.310 8.854 1.00 17.96 240 ALA A CA 1
ATOM 1883 C C . ALA A 1 240 ? 17.354 35.868 8.399 1.00 18.01 240 ALA A C 1
ATOM 1884 O O . ALA A 1 240 ? 16.573 35.148 9.022 1.00 17.34 240 ALA A O 1
ATOM 1886 N N . TYR A 1 241 ? 18.054 35.437 7.349 1.00 17.53 241 TYR A N 1
ATOM 1887 C CA . TYR A 1 241 ? 17.876 34.073 6.840 1.00 17.86 241 TYR A CA 1
ATOM 1888 C C . TYR A 1 241 ? 18.202 33.034 7.917 1.00 17.49 241 TYR A C 1
ATOM 1889 O O . TYR A 1 241 ? 17.437 32.094 8.146 1.00 17.78 241 TYR A O 1
ATOM 1898 N N . GLY A 1 242 ? 19.353 33.202 8.559 1.00 17.33 242 GLY A N 1
ATOM 1899 C CA . GLY A 1 242 ? 19.819 32.247 9.568 1.00 16.81 242 GLY A CA 1
ATOM 1900 C C . GLY A 1 242 ? 18.887 32.150 10.762 1.00 17.52 242 GLY A C 1
ATOM 1901 O O . GLY A 1 242 ? 18.642 31.050 11.282 1.00 17.22 242 GLY A O 1
ATOM 1902 N N . LYS A 1 243 ? 18.354 33.296 11.188 1.00 16.73 243 LYS A N 1
ATOM 1903 C CA . LYS A 1 243 ? 17.375 33.323 12.266 1.00 17.77 243 LYS A CA 1
ATOM 1904 C C . LYS A 1 243 ? 16.076 32.651 11.855 1.00 17.10 243 LYS A C 1
ATOM 1905 O O . LYS A 1 243 ? 15.502 31.917 12.638 1.00 16.19 243 LYS A O 1
ATOM 1911 N N . ASP A 1 244 ? 15.610 32.916 10.636 1.00 17.07 244 ASP A N 1
ATOM 1912 C CA . ASP A 1 244 ? 14.440 32.218 10.115 1.00 16.94 244 ASP A CA 1
ATOM 1913 C C . ASP A 1 244 ? 14.660 30.705 10.049 1.00 16.40 244 ASP A C 1
ATOM 1914 O O . ASP A 1 244 ? 13.766 29.933 10.397 1.00 15.88 244 ASP A O 1
ATOM 1919 N N . PHE A 1 245 ? 15.832 30.278 9.574 1.00 15.75 245 PHE A N 1
ATOM 1920 C CA . PHE A 1 245 ? 16.103 28.846 9.499 1.00 15.57 245 PHE A CA 1
ATOM 1921 C C . PHE A 1 245 ? 16.099 28.204 10.901 1.00 15.66 245 PHE A C 1
ATOM 1922 O O . PHE A 1 245 ? 15.437 27.184 11.120 1.00 15.03 245 PHE A O 1
ATOM 1930 N N . LEU A 1 246 ? 16.844 28.797 11.834 1.00 15.13 246 LEU A N 1
ATOM 1931 C CA . LEU A 1 246 ? 16.977 28.218 13.170 1.00 15.16 246 LEU A CA 1
ATOM 1932 C C . LEU A 1 246 ? 15.671 28.237 13.927 1.00 15.31 246 LEU A C 1
ATOM 1933 O O . LEU A 1 246 ? 15.374 27.292 14.649 1.00 16.00 246 LEU A O 1
ATOM 1938 N N . SER A 1 247 ? 14.899 29.321 13.784 1.00 15.26 247 SER A N 1
ATOM 1939 C CA . SER A 1 247 ? 13.575 29.388 14.416 1.00 14.69 247 SER A CA 1
ATOM 1940 C C . SER A 1 247 ? 12.648 28.302 13.874 1.00 14.21 247 SER A C 1
ATOM 1941 O O . SER A 1 247 ? 11.943 27.627 14.646 1.00 14.18 247 SER A O 1
ATOM 1944 N N . TRP A 1 248 ? 12.646 28.131 12.549 1.00 13.30 248 TRP A N 1
ATOM 1945 C CA . TRP A 1 248 ? 11.828 27.088 11.929 1.00 13.60 248 TRP A CA 1
ATOM 1946 C C . TRP A 1 248 ? 12.286 25.685 12.370 1.00 13.03 248 TRP A C 1
ATOM 1947 O O . TRP A 1 248 ? 11.477 24.814 12.686 1.00 12.86 248 TRP A O 1
ATOM 1958 N N . TYR A 1 249 ? 13.597 25.489 12.368 1.00 12.94 249 TYR A N 1
ATOM 1959 C CA . TYR A 1 249 ? 14.218 24.215 12.721 1.00 12.65 249 TYR A CA 1
ATOM 1960 C C . TYR A 1 249 ? 13.756 23.808 14.128 1.00 12.73 249 TYR A C 1
ATOM 1961 O O . TYR A 1 249 ? 13.310 22.670 14.345 1.00 12.84 249 TYR A O 1
ATOM 1970 N N . GLN A 1 250 ? 13.817 24.757 15.061 1.00 13.05 250 GLN A N 1
ATOM 1971 C CA . GLN A 1 250 ? 13.302 24.541 16.418 1.00 13.26 250 GLN A CA 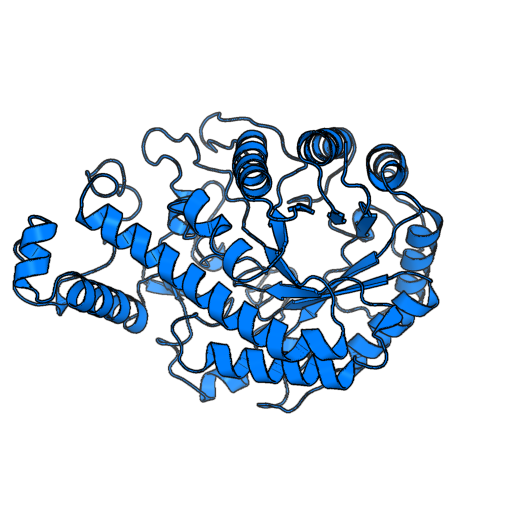1
ATOM 1972 C C . GLN A 1 250 ? 11.785 24.341 16.443 1.00 13.58 250 GLN A C 1
ATOM 1973 O O . GLN A 1 250 ? 11.298 23.455 17.167 1.00 13.05 250 GLN A O 1
ATOM 1979 N N . SER A 1 251 ? 11.044 25.132 15.651 1.00 13.95 251 SER A N 1
ATOM 1980 C CA . SER A 1 251 ? 9.562 25.031 15.623 1.00 14.31 251 SER A CA 1
ATOM 1981 C C . SER A 1 251 ? 9.025 23.629 15.274 1.00 14.33 251 SER A C 1
ATOM 1982 O O . SER A 1 251 ? 7.960 23.219 15.774 1.00 14.45 251 SER A O 1
ATOM 1985 N N . VAL A 1 252 ? 9.755 22.904 14.422 1.00 13.76 252 VAL A N 1
ATOM 1986 C CA . VAL A 1 252 ? 9.434 21.513 14.093 1.00 13.76 252 VAL A CA 1
ATOM 1987 C C . VAL A 1 252 ? 9.420 20.618 15.350 1.00 13.83 252 VAL A C 1
ATOM 1988 O O . VAL A 1 252 ? 8.472 19.845 15.560 1.00 13.96 252 VAL A O 1
ATOM 1992 N N . LEU A 1 253 ? 10.453 20.728 16.177 1.00 13.13 253 LEU A N 1
ATOM 1993 C CA . LEU A 1 253 ? 10.481 20.033 17.469 1.00 13.52 253 LEU A CA 1
ATOM 1994 C C . LEU A 1 253 ? 9.363 20.498 18.391 1.00 13.34 253 LEU A C 1
ATOM 1995 O O . LEU A 1 253 ? 8.730 19.681 19.070 1.00 13.50 253 LEU A O 1
ATOM 2000 N N . GLU A 1 254 ? 9.119 21.807 18.417 1.00 13.27 254 GLU A N 1
ATOM 2001 C CA . GLU A 1 254 ? 8.087 22.353 19.307 1.00 13.87 254 GLU A CA 1
ATOM 2002 C C . GLU A 1 254 ? 6.697 21.838 18.926 1.00 13.91 254 GLU A C 1
ATOM 2003 O O . GLU A 1 254 ? 5.915 21.448 19.796 1.00 13.00 254 GLU A O 1
ATOM 2009 N N . LYS A 1 255 ? 6.399 21.820 17.627 1.00 14.57 255 LYS A N 1
ATOM 2010 C CA . LYS A 1 255 ? 5.112 21.298 17.177 1.00 15.40 255 LYS A CA 1
ATOM 2011 C C . LYS A 1 255 ? 4.990 19.805 17.499 1.00 15.19 255 LYS A C 1
ATOM 2012 O O . LYS A 1 255 ? 3.928 19.330 17.921 1.00 14.56 255 LYS A O 1
ATOM 2018 N N . HIS A 1 256 ? 6.098 19.084 17.343 1.00 14.54 256 HIS A N 1
ATOM 2019 C CA . HIS A 1 256 ? 6.130 17.672 17.665 1.00 14.69 256 HIS A CA 1
ATOM 2020 C C . HIS A 1 256 ? 5.812 17.458 19.153 1.00 14.53 256 HIS A C 1
ATOM 2021 O O . HIS A 1 256 ? 5.023 16.581 19.500 1.00 14.59 256 HIS A O 1
ATOM 2028 N N . LEU A 1 257 ? 6.429 18.268 20.019 1.00 14.13 257 LEU A N 1
ATOM 2029 C CA . LEU A 1 257 ? 6.171 18.179 21.459 1.00 14.25 257 LEU A CA 1
ATOM 2030 C C . LEU A 1 257 ? 4.684 18.385 21.740 1.00 13.87 257 LEU A C 1
ATOM 2031 O O . LEU A 1 257 ? 4.090 17.659 22.544 1.00 14.33 257 LEU A O 1
ATOM 2036 N N . GLY A 1 258 ? 4.100 19.381 21.074 1.00 13.83 258 GLY A N 1
ATOM 2037 C CA . GLY A 1 258 ? 2.660 19.666 21.177 1.00 14.47 258 GLY A CA 1
ATOM 2038 C C . GLY A 1 258 ? 1.803 18.470 20.776 1.00 15.20 258 GLY A C 1
ATOM 2039 O O . GLY A 1 258 ? 0.825 18.117 21.456 1.00 15.04 258 GLY A O 1
ATOM 2040 N N . VAL A 1 259 ? 2.162 17.854 19.657 1.00 14.89 259 VAL A N 1
ATOM 2041 C CA . VAL A 1 259 ? 1.414 16.723 19.131 1.00 15.95 259 VAL A CA 1
ATOM 2042 C C . VAL A 1 259 ? 1.486 15.515 20.084 1.00 15.59 259 VAL A C 1
ATOM 2043 O O . VAL A 1 259 ? 0.462 14.940 20.431 1.00 14.53 259 VAL A O 1
ATOM 2047 N N . ILE A 1 260 ? 2.694 15.152 20.518 1.00 15.59 260 ILE A N 1
ATOM 2048 C CA . ILE A 1 260 ? 2.864 13.961 21.362 1.00 15.25 260 ILE A CA 1
ATOM 2049 C C . ILE A 1 260 ? 2.348 14.211 22.772 1.00 15.15 260 ILE A C 1
ATOM 2050 O O . ILE A 1 260 ? 1.804 13.314 23.404 1.00 15.46 260 ILE A O 1
ATOM 2055 N N . GLY A 1 261 ? 2.485 15.449 23.239 1.00 14.81 261 GLY A N 1
ATOM 2056 C CA . GLY A 1 261 ? 1.956 15.841 24.538 1.00 14.28 261 GLY A CA 1
ATOM 2057 C C . GLY A 1 261 ? 0.438 15.717 24.567 1.00 14.87 261 GLY A C 1
ATOM 2058 O O . GLY A 1 261 ? -0.130 15.223 25.532 1.00 14.82 261 GLY A O 1
ATOM 2059 N N . ALA A 1 262 ? -0.216 16.179 23.507 1.00 15.32 262 ALA A N 1
ATOM 2060 C CA . ALA A 1 262 ? -1.673 16.161 23.443 1.00 16.16 262 ALA A CA 1
ATOM 2061 C C . ALA A 1 262 ? -2.166 14.721 23.348 1.00 16.61 262 ALA A C 1
ATOM 2062 O O . ALA A 1 262 ? -3.146 14.351 23.998 1.00 16.72 262 ALA A O 1
ATOM 2064 N N . ALA A 1 263 ? -1.471 13.897 22.553 1.00 16.26 263 ALA A N 1
ATOM 2065 C CA . ALA A 1 263 ? -1.819 12.490 22.467 1.00 16.27 263 ALA A CA 1
ATOM 2066 C C . ALA A 1 263 ? -1.619 11.786 23.809 1.00 15.93 263 ALA A C 1
ATOM 2067 O O . ALA A 1 263 ? -2.417 10.930 24.180 1.00 16.16 263 ALA A O 1
ATOM 2069 N N . ALA A 1 264 ? -0.560 12.132 24.532 1.00 15.83 264 ALA A N 1
ATOM 2070 C CA . ALA A 1 264 ? -0.316 11.487 25.828 1.00 15.14 264 ALA A CA 1
ATOM 2071 C C . ALA A 1 264 ? -1.398 11.889 26.821 1.00 15.43 264 ALA A C 1
ATOM 2072 O O . ALA A 1 264 ? -1.955 11.040 27.540 1.00 15.20 264 ALA A O 1
ATOM 2074 N N . HIS A 1 265 ? -1.698 13.184 26.865 1.00 15.31 265 HIS A N 1
ATOM 2075 C CA . HIS A 1 265 ? -2.739 13.680 27.761 1.00 15.95 265 HIS A CA 1
ATOM 2076 C C . HIS A 1 265 ? -4.072 13.026 27.464 1.00 15.83 265 HIS A C 1
ATOM 2077 O O . HIS A 1 265 ? -4.786 12.617 28.374 1.00 16.13 265 HIS A O 1
ATOM 2084 N N . LYS A 1 266 ? -4.386 12.904 26.183 1.00 16.05 266 LYS A N 1
ATOM 2085 C CA . LYS A 1 266 ? -5.673 12.360 25.776 1.00 16.76 266 LYS A CA 1
ATOM 2086 C C . LYS A 1 266 ? -5.833 10.920 26.251 1.00 16.62 266 LYS A C 1
ATOM 2087 O O . LYS A 1 266 ? -6.896 10.538 26.752 1.00 16.44 266 LYS A O 1
ATOM 2093 N N . ASN A 1 267 ? -4.769 10.136 26.108 1.00 15.67 267 ASN A N 1
ATOM 2094 C CA . ASN A 1 267 ? -4.789 8.730 26.484 1.00 15.54 267 ASN A CA 1
ATOM 2095 C C . ASN A 1 267 ? -4.540 8.438 27.961 1.00 15.67 267 ASN A C 1
ATOM 2096 O O . ASN A 1 267 ? -4.977 7.406 28.472 1.00 15.61 267 ASN A O 1
ATOM 2101 N N . PHE A 1 268 ? -3.834 9.327 28.646 1.00 15.89 268 PHE A N 1
ATOM 2102 C CA . PHE A 1 268 ? -3.365 9.014 30.001 1.00 16.53 268 PHE A CA 1
ATOM 2103 C C . PHE A 1 268 ? -4.109 9.729 31.106 1.00 16.59 268 PHE A C 1
ATOM 2104 O O . PHE A 1 268 ? -4.163 9.220 32.225 1.00 16.85 268 PHE A O 1
ATOM 2112 N N . ASP A 1 269 ? -4.639 10.919 30.823 1.00 17.17 269 ASP A N 1
ATOM 2113 C CA . ASP A 1 269 ? -5.153 11.764 31.904 1.00 17.93 269 ASP A CA 1
ATOM 2114 C C . ASP A 1 269 ? -6.355 11.174 32.620 1.00 18.23 269 ASP A C 1
ATOM 2115 O O . ASP A 1 269 ? -6.502 11.378 33.816 1.00 18.66 269 ASP A O 1
ATOM 2120 N N . SER A 1 270 ? -7.199 10.444 31.902 1.00 19.01 270 SER A N 1
ATOM 2121 C CA . SER A 1 270 ? -8.374 9.818 32.537 1.00 20.23 270 SER A CA 1
ATOM 2122 C C . SER A 1 270 ? -8.128 8.364 32.979 1.00 20.34 270 SER A C 1
ATOM 2123 O O . SER A 1 270 ? -9.010 7.726 33.536 1.00 21.01 270 SER A O 1
ATOM 2126 N N . VAL A 1 271 ? -6.926 7.846 32.746 1.00 19.83 271 VAL A N 1
ATOM 2127 C CA . VAL A 1 271 ? -6.594 6.481 33.131 1.00 19.23 271 VAL A CA 1
ATOM 2128 C C . VAL A 1 271 ? -5.613 6.537 34.294 1.00 19.47 271 VAL A C 1
ATOM 2129 O O . VAL A 1 271 ? -5.850 5.941 35.351 1.00 20.29 271 VAL A O 1
ATOM 2133 N N . PHE A 1 272 ? -4.525 7.280 34.106 1.00 18.75 272 PHE A N 1
ATOM 2134 C CA . PHE A 1 272 ? -3.506 7.437 35.137 1.00 18.05 272 PHE A CA 1
ATOM 2135 C C . PHE A 1 272 ? -3.630 8.763 35.876 1.00 18.10 272 PHE A C 1
ATOM 2136 O O . PHE A 1 272 ? -3.547 8.793 37.096 1.00 18.11 272 PHE A O 1
ATOM 2144 N N . GLY A 1 273 ? -3.816 9.853 35.135 1.00 18.25 273 GLY A N 1
ATOM 2145 C CA . GLY A 1 273 ? -3.934 11.177 35.746 1.00 18.40 273 GLY A CA 1
ATOM 2146 C C . GLY A 1 273 ? -2.663 11.586 36.475 1.00 18.56 273 GLY A C 1
ATOM 2147 O O . GLY A 1 273 ? -2.716 12.225 37.530 1.00 19.46 273 GLY A O 1
ATOM 2148 N N . VAL A 1 274 ? -1.514 11.239 35.908 1.00 17.64 274 VAL A N 1
ATOM 2149 C CA . VAL A 1 274 ? -0.231 11.593 36.520 1.00 16.93 274 VAL A CA 1
ATOM 2150 C C . VAL A 1 274 ? 0.487 12.629 35.655 1.00 16.76 274 VAL A C 1
ATOM 2151 O O . VAL A 1 274 ? 0.082 12.866 34.517 1.00 17.30 274 VAL A O 1
ATOM 2155 N N . ARG A 1 275 ? 1.534 13.255 36.195 1.00 16.46 275 ARG A N 1
ATOM 2156 C CA . ARG A 1 275 ? 2.404 14.141 35.391 1.00 16.07 275 ARG A CA 1
ATOM 2157 C C . ARG A 1 275 ? 3.051 13.369 34.238 1.00 15.45 275 ARG A C 1
ATOM 2158 O O . ARG A 1 275 ? 3.473 12.219 34.408 1.00 14.60 275 ARG A O 1
ATOM 2166 N N . ILE A 1 276 ? 3.128 14.017 33.078 1.00 15.11 276 ILE A N 1
ATOM 2167 C CA . ILE A 1 276 ? 3.789 13.457 31.911 1.00 15.24 276 ILE A CA 1
ATOM 2168 C C . ILE A 1 276 ? 4.994 14.349 31.628 1.00 15.82 276 ILE A C 1
ATOM 2169 O O . ILE A 1 276 ? 4.906 15.588 31.714 1.00 15.00 276 ILE A O 1
ATOM 2174 N N . GLY A 1 277 ? 6.121 13.722 31.303 1.00 15.13 277 GLY A N 1
ATOM 2175 C CA . GLY A 1 277 ? 7.321 14.485 31.029 1.00 15.31 277 GLY A CA 1
ATOM 2176 C C . GLY A 1 277 ? 8.005 14.137 29.718 1.00 14.93 277 GLY A C 1
ATOM 2177 O O . GLY A 1 277 ? 7.711 13.114 29.081 1.00 15.29 277 GLY A O 1
ATOM 2178 N N . ALA A 1 278 ? 8.948 14.983 29.331 1.00 14.42 278 ALA A N 1
ATOM 2179 C CA . ALA A 1 278 ? 9.809 14.709 28.188 1.00 14.53 278 ALA A CA 1
ATOM 2180 C C . ALA A 1 278 ? 11.171 15.327 28.491 1.00 14.95 278 ALA A C 1
ATOM 2181 O O . ALA A 1 278 ? 11.317 16.079 29.462 1.00 14.26 278 ALA A O 1
ATOM 2183 N N . LYS A 1 279 ? 12.160 15.004 27.665 1.00 15.81 279 LYS A N 1
ATOM 2184 C CA . LYS A 1 279 ? 13.548 15.340 27.965 1.00 16.97 279 LYS A CA 1
ATOM 2185 C C . LYS A 1 279 ? 14.183 16.249 26.926 1.00 16.92 279 LYS A C 1
ATOM 2186 O O . LYS A 1 279 ? 14.039 16.039 25.714 1.00 16.52 279 LYS A O 1
ATOM 2192 N N . ILE A 1 280 ? 14.894 17.258 27.422 1.00 16.11 280 ILE A N 1
ATOM 2193 C CA . ILE A 1 280 ? 15.744 18.081 26.576 1.00 15.89 280 ILE A CA 1
ATOM 2194 C C . ILE A 1 280 ? 17.169 17.546 26.705 1.00 15.61 280 ILE A C 1
ATOM 2195 O O . ILE A 1 280 ? 17.624 17.231 27.812 1.00 15.54 280 ILE A O 1
ATOM 2200 N N . SER A 1 281 ? 17.848 17.418 25.566 1.00 15.20 281 SER A N 1
ATOM 2201 C CA . SER A 1 281 ? 19.212 16.933 25.495 1.00 15.72 281 SER A CA 1
ATOM 2202 C C . SER A 1 281 ? 20.176 17.920 26.144 1.00 16.16 281 SER A C 1
ATOM 2203 O O . SER A 1 281 ? 19.975 19.136 26.052 1.00 16.30 281 SER A O 1
ATOM 2206 N N . GLY A 1 282 ? 21.246 17.397 26.739 1.00 16.07 282 GLY A N 1
ATOM 2207 C CA . GLY A 1 282 ? 22.315 18.237 27.272 1.00 16.20 282 GLY A CA 1
ATOM 2208 C C . GLY A 1 282 ? 23.456 18.332 26.267 1.00 16.34 282 GLY A C 1
ATOM 2209 O O . GLY A 1 282 ? 24.379 17.507 26.290 1.00 16.38 282 GLY A O 1
ATOM 2210 N N . LEU A 1 283 ? 23.396 19.335 25.396 1.00 15.53 283 LEU A N 1
ATOM 2211 C CA . LEU A 1 283 ? 24.360 19.463 24.306 1.00 15.02 283 LEU A CA 1
ATOM 2212 C C . LEU A 1 283 ? 25.434 20.464 24.742 1.00 15.61 283 LEU A C 1
ATOM 2213 O O . LEU A 1 283 ? 25.512 21.594 24.246 1.00 15.18 283 LEU A O 1
ATOM 2218 N N . HIS A 1 284 ? 26.231 20.014 25.714 1.00 15.11 284 HIS A N 1
ATOM 2219 C CA . HIS A 1 284 ? 27.079 20.858 26.544 1.00 15.99 284 HIS A CA 1
ATOM 2220 C C . HIS A 1 284 ? 28.417 21.243 25.901 1.00 16.25 284 HIS A C 1
ATOM 2221 O O . HIS A 1 284 ? 29.145 22.067 26.451 1.00 16.64 284 HIS A O 1
ATOM 2228 N N . TRP A 1 285 ? 28.737 20.652 24.757 1.00 15.97 285 TRP A N 1
ATOM 2229 C CA . TRP A 1 285 ? 30.036 20.912 24.123 1.00 16.04 285 TRP A CA 1
ATOM 2230 C C . TRP A 1 285 ? 29.921 21.911 22.973 1.00 16.47 285 TRP A C 1
ATOM 2231 O O . TRP A 1 285 ? 28.837 22.090 22.410 1.00 16.50 285 TRP A O 1
ATOM 2242 N N . GLN A 1 286 ? 31.028 22.586 22.652 1.00 16.78 286 GLN A N 1
ATOM 2243 C CA . GLN A 1 286 ? 31.023 23.739 21.721 1.00 16.99 286 GLN A CA 1
ATOM 2244 C C . GLN A 1 286 ? 30.140 24.909 22.174 1.00 17.27 286 GLN A C 1
ATOM 2245 O O . GLN A 1 286 ? 29.741 25.755 21.364 1.00 16.96 286 GLN A O 1
ATOM 2251 N N . MET A 1 287 ? 29.843 24.975 23.471 1.00 17.25 287 MET A N 1
ATOM 2252 C CA . MET A 1 287 ? 29.048 26.076 23.979 1.00 17.42 287 MET A CA 1
ATOM 2253 C C . MET A 1 287 ? 29.773 27.411 23.793 1.00 17.77 287 MET A C 1
ATOM 2254 O O . MET A 1 287 ? 29.176 28.369 23.304 1.00 18.03 287 MET A O 1
ATOM 2259 N N . ASN A 1 288 ? 31.049 27.473 24.173 1.00 17.26 288 ASN A N 1
ATOM 2260 C CA . ASN A 1 288 ? 31.792 28.734 24.108 1.00 17.96 288 ASN A CA 1
ATOM 2261 C C . ASN A 1 288 ? 32.915 28.746 23.062 1.00 18.09 288 ASN A C 1
ATOM 2262 O O . ASN A 1 288 ? 33.861 29.511 23.185 1.00 17.95 288 ASN A O 1
ATOM 2267 N N . ASN A 1 289 ? 32.795 27.911 22.036 1.00 18.29 289 ASN A N 1
ATOM 2268 C CA . ASN A 1 289 ? 33.715 27.938 20.908 1.00 18.88 289 ASN A CA 1
ATOM 2269 C C . ASN A 1 289 ? 33.597 29.300 20.214 1.00 19.53 289 ASN A C 1
ATOM 2270 O O . ASN A 1 289 ? 32.513 29.695 19.804 1.00 18.98 289 ASN A O 1
ATOM 2275 N N . PRO A 1 290 ? 34.717 30.037 20.096 1.00 19.79 290 PRO A N 1
ATOM 2276 C CA . PRO A 1 290 ? 34.623 31.381 19.495 1.00 20.38 290 PRO A CA 1
ATOM 2277 C C . PRO A 1 290 ? 34.095 31.372 18.051 1.00 21.09 290 PRO A C 1
ATOM 2278 O O . PRO A 1 290 ? 33.368 32.293 17.656 1.00 22.32 290 PRO A O 1
ATOM 2282 N N . ALA A 1 291 ? 34.431 30.332 17.291 1.00 20.82 291 ALA A N 1
ATOM 2283 C CA . ALA A 1 291 ? 34.089 30.239 15.860 1.00 21.38 291 ALA A CA 1
ATOM 2284 C C . ALA A 1 291 ? 32.702 29.633 15.605 1.00 21.21 291 ALA A C 1
ATOM 2285 O O . ALA A 1 291 ? 32.094 29.889 14.556 1.00 22.49 291 ALA A O 1
ATOM 2287 N N . MET A 1 292 ? 32.198 28.828 16.532 1.00 20.60 292 MET A N 1
ATOM 2288 C CA A MET A 1 292 ? 30.867 28.231 16.389 0.70 20.68 292 MET A CA 1
ATOM 2289 C CA B MET A 1 292 ? 30.835 28.295 16.384 0.30 20.44 292 MET A CA 1
ATOM 2290 C C . MET A 1 292 ? 30.116 28.177 17.727 1.00 20.30 292 MET A C 1
ATOM 2291 O O . MET A 1 292 ? 29.737 27.082 18.182 1.00 20.26 292 MET A O 1
ATOM 2300 N N . PRO A 1 293 ? 29.893 29.345 18.366 1.00 20.21 293 PRO A N 1
ATOM 2301 C CA . PRO A 1 293 ? 29.295 29.335 19.701 1.00 19.65 293 PRO A CA 1
ATOM 2302 C C . PRO A 1 293 ? 27.923 28.657 19.691 1.00 19.10 293 PRO A C 1
ATOM 2303 O O . PRO A 1 293 ? 27.081 28.940 18.817 1.00 18.74 293 PRO A O 1
ATOM 2307 N N . HIS A 1 294 ? 27.727 27.738 20.640 1.00 18.31 294 HIS A N 1
ATOM 2308 C CA . HIS A 1 294 ? 26.476 26.974 20.751 1.00 17.68 294 HIS A CA 1
ATOM 2309 C C . HIS A 1 294 ? 26.159 26.135 19.504 1.00 17.14 294 HIS A C 1
ATOM 2310 O O . HIS A 1 294 ? 24.999 25.804 19.249 1.00 16.58 294 HIS A O 1
ATOM 2317 N N . GLY A 1 295 ? 27.202 25.756 18.763 1.00 16.56 295 GLY A N 1
ATOM 2318 C CA . GLY A 1 295 ? 27.032 25.036 17.507 1.00 16.89 295 GLY A CA 1
ATOM 2319 C C . GLY A 1 295 ? 26.363 23.686 17.684 1.00 16.69 295 GLY A C 1
ATOM 2320 O O . GLY A 1 295 ? 25.554 23.278 16.838 1.00 16.63 295 GLY A O 1
ATOM 2321 N N . THR A 1 296 ? 26.669 23.009 18.790 1.00 16.17 296 THR A N 1
ATOM 2322 C CA . THR A 1 296 ? 26.100 21.667 19.056 1.00 15.88 296 THR A CA 1
ATOM 2323 C C . THR A 1 296 ? 24.596 21.743 19.361 1.00 16.23 296 THR A C 1
ATOM 2324 O O . THR A 1 296 ? 23.784 21.001 18.786 1.00 14.93 296 THR A O 1
ATOM 2328 N N . GLU A 1 297 ? 24.256 22.644 20.280 1.00 15.99 297 GLU A N 1
ATOM 2329 C CA . GLU A 1 297 ? 22.876 22.930 20.640 1.00 16.18 297 GLU A CA 1
ATOM 2330 C C . GLU A 1 297 ? 22.049 23.307 19.410 1.00 16.43 297 GLU A C 1
ATOM 2331 O O . GLU A 1 297 ? 20.937 22.810 19.234 1.00 16.84 297 GLU A O 1
ATOM 2337 N N . GLN A 1 298 ? 22.585 24.185 18.566 1.00 16.32 298 GLN A N 1
ATOM 2338 C CA . GLN A 1 298 ? 21.857 24.632 17.377 1.00 16.90 298 GLN A CA 1
ATOM 2339 C C . GLN A 1 298 ? 21.588 23.478 16.394 1.00 16.71 298 GLN A C 1
ATOM 2340 O O . GLN A 1 298 ? 20.454 23.332 15.897 1.00 16.88 298 GLN A O 1
ATOM 2346 N N . ALA A 1 299 ? 22.602 22.643 16.149 1.00 15.31 299 ALA A N 1
ATOM 2347 C CA . ALA A 1 299 ? 22.415 21.491 15.251 1.00 15.10 299 ALA A CA 1
ATOM 2348 C C . ALA A 1 299 ? 21.364 20.530 15.789 1.00 14.49 299 ALA A C 1
ATOM 2349 O O . ALA A 1 299 ? 20.614 19.925 15.018 1.00 14.51 299 ALA A O 1
ATOM 2351 N N . GLY A 1 300 ? 21.317 20.391 17.111 1.00 14.54 300 GLY A N 1
ATOM 2352 C CA . GLY A 1 300 ? 20.324 19.552 17.763 1.00 13.92 300 GLY A CA 1
ATOM 2353 C C . GLY A 1 300 ? 18.917 20.129 17.727 1.00 14.72 300 GLY A C 1
ATOM 2354 O O . GLY A 1 300 ? 17.950 19.423 18.000 1.00 14.00 300 GLY A O 1
ATOM 2355 N N . GLY A 1 301 ? 18.810 21.420 17.414 1.00 15.12 301 GLY A N 1
ATOM 2356 C CA . GLY A 1 301 ? 17.511 22.060 17.246 1.00 15.82 301 GLY A CA 1
ATOM 2357 C C . GLY A 1 301 ? 17.242 23.146 18.264 1.00 15.90 301 GLY A C 1
ATOM 2358 O O . GLY A 1 301 ? 16.122 23.632 18.349 1.00 16.28 301 GLY A O 1
ATOM 2359 N N . TYR A 1 302 ? 18.252 23.534 19.047 1.00 16.04 302 TYR A N 1
ATOM 2360 C CA . TYR A 1 302 ? 18.019 24.476 20.147 1.00 16.21 302 TYR A CA 1
ATOM 2361 C C . TYR A 1 302 ? 18.508 25.862 19.811 1.00 17.16 302 TYR A C 1
ATOM 2362 O O . TYR A 1 302 ? 19.712 26.153 19.868 1.00 17.55 302 TYR A O 1
ATOM 2371 N N . TYR A 1 303 ? 17.551 26.720 19.484 1.00 17.57 303 TYR A N 1
ATOM 2372 C CA . TYR A 1 303 ? 17.806 28.104 19.105 1.00 17.94 303 TYR A CA 1
ATOM 2373 C C . TYR A 1 303 ? 17.463 29.056 20.251 1.00 17.39 303 TYR A C 1
ATOM 2374 O O . TYR A 1 303 ? 18.128 30.073 20.445 1.00 17.14 303 TYR A O 1
ATOM 2383 N N . ASP A 1 304 ? 16.432 28.717 21.017 1.00 16.82 304 ASP A N 1
ATOM 2384 C CA . ASP A 1 304 ? 15.883 29.640 22.013 1.00 17.01 304 ASP A CA 1
ATOM 2385 C C . ASP A 1 304 ? 15.292 28.792 23.140 1.00 16.67 304 ASP A C 1
ATOM 2386 O O . ASP A 1 304 ? 14.177 28.258 23.020 1.00 16.10 304 ASP A O 1
ATOM 2391 N N . TYR A 1 305 ? 16.039 28.669 24.239 1.00 15.88 305 TYR A N 1
ATOM 2392 C CA . TYR A 1 305 ? 15.576 27.846 25.354 1.00 16.13 305 TYR A CA 1
ATOM 2393 C C . TYR A 1 305 ? 14.344 28.446 26.031 1.00 16.05 305 TYR A C 1
ATOM 2394 O O . TYR A 1 305 ? 13.501 27.709 26.542 1.00 14.92 305 TYR A O 1
ATOM 2403 N N . ASN A 1 306 ? 14.233 29.774 26.051 1.00 16.05 306 ASN A N 1
ATOM 2404 C CA . ASN A 1 306 ? 13.038 30.383 26.661 1.00 17.11 306 ASN A CA 1
ATOM 2405 C C . ASN A 1 306 ? 11.792 29.882 25.928 1.00 15.86 306 ASN A C 1
ATOM 2406 O O . ASN A 1 306 ? 10.811 29.486 26.539 1.00 15.16 306 ASN A O 1
ATOM 2411 N N . ARG A 1 307 ? 11.846 29.908 24.601 1.00 14.69 307 ARG A N 1
ATOM 2412 C CA . ARG A 1 307 ? 10.704 29.512 23.802 1.00 14.10 307 ARG A CA 1
ATOM 2413 C C . ARG A 1 307 ? 10.457 28.015 23.892 1.00 14.32 307 ARG A C 1
ATOM 2414 O O . ARG A 1 307 ? 9.316 27.584 23.928 1.00 13.99 307 ARG A O 1
ATOM 2422 N N . LEU A 1 308 ? 11.528 27.229 23.883 1.00 14.25 308 LEU A N 1
ATOM 2423 C CA . LEU A 1 308 ? 11.386 25.775 23.922 1.00 14.39 308 LEU A CA 1
ATOM 2424 C C . LEU A 1 308 ? 10.743 25.355 25.239 1.00 14.23 308 LEU A C 1
ATOM 2425 O O . LEU A 1 308 ? 9.843 24.501 25.260 1.00 14.21 308 LEU A O 1
ATOM 2430 N N . ILE A 1 309 ? 11.194 25.960 26.334 1.00 13.79 309 ILE A N 1
ATOM 2431 C CA . ILE A 1 309 ? 10.699 25.582 27.667 1.00 14.45 309 ILE A CA 1
ATOM 2432 C C . ILE A 1 309 ? 9.276 26.091 27.850 1.00 14.19 309 ILE A C 1
ATOM 2433 O O . ILE A 1 309 ? 8.457 25.431 28.483 1.00 14.20 309 ILE A O 1
ATOM 2438 N N . GLN A 1 310 ? 8.970 27.245 27.248 1.00 14.33 310 GLN A N 1
ATOM 2439 C CA . GLN A 1 310 ? 7.578 27.712 27.166 1.00 14.44 310 GLN A CA 1
ATOM 2440 C C . GLN A 1 310 ? 6.633 26.673 26.538 1.00 14.14 310 GLN A C 1
ATOM 2441 O O . GLN A 1 310 ? 5.475 26.544 26.969 1.00 14.83 310 GLN A O 1
ATOM 2447 N N . LYS A 1 311 ? 7.119 25.945 25.528 1.00 14.08 311 LYS A N 1
ATOM 2448 C CA A LYS A 1 311 ? 6.308 24.910 24.891 0.60 13.93 311 LYS A CA 1
ATOM 2449 C CA B LYS A 1 311 ? 6.334 24.885 24.880 0.40 14.18 311 LYS A CA 1
ATOM 2450 C C . LYS A 1 311 ? 6.022 23.746 25.844 1.00 14.20 311 LYS A C 1
ATOM 2451 O O . LYS A 1 311 ? 4.934 23.170 25.795 1.00 14.30 311 LYS A O 1
ATOM 2462 N N . PHE A 1 312 ? 6.985 23.408 26.711 1.00 13.60 312 PHE A N 1
ATOM 2463 C CA . PHE A 1 312 ? 6.731 22.426 27.774 1.00 14.24 312 PHE A CA 1
ATOM 2464 C C . PHE A 1 312 ? 5.577 22.890 28.667 1.00 14.41 312 PHE A C 1
ATOM 2465 O O . PHE A 1 312 ? 4.652 22.129 28.943 1.00 14.46 312 PHE A O 1
ATOM 2473 N N . LYS A 1 313 ? 5.632 24.151 29.091 1.00 15.02 313 LYS A N 1
ATOM 2474 C CA . LYS A 1 313 ? 4.581 24.721 29.928 1.00 15.57 313 LYS A CA 1
ATOM 2475 C C . LYS A 1 313 ? 3.242 24.658 29.206 1.00 15.80 313 LYS A C 1
ATOM 2476 O O . LYS A 1 313 ? 2.247 24.234 29.791 1.00 15.63 313 LYS A O 1
ATOM 2482 N N . ASP A 1 314 ? 3.223 25.096 27.944 1.00 15.46 314 ASP A N 1
ATOM 2483 C CA . ASP A 1 314 ? 1.983 25.116 27.147 1.00 15.99 314 ASP A CA 1
ATOM 2484 C C . ASP A 1 314 ? 1.416 23.714 26.965 1.00 16.82 314 ASP A C 1
ATOM 2485 O O . ASP A 1 314 ? 0.192 23.534 27.002 1.00 16.44 314 ASP A O 1
ATOM 2490 N N . ALA A 1 315 ? 2.299 22.731 26.749 1.00 16.21 315 ALA A N 1
ATOM 2491 C CA . ALA A 1 315 ? 1.854 21.344 26.555 1.00 17.06 315 ALA A CA 1
ATOM 2492 C C . ALA A 1 315 ? 1.541 20.634 27.876 1.00 17.20 315 ALA A C 1
ATOM 2493 O O . ALA A 1 315 ? 1.076 19.477 27.888 1.00 17.36 315 ALA A O 1
ATOM 2495 N N . ASP A 1 316 ? 1.788 21.326 28.984 1.00 17.16 316 ASP A N 1
ATOM 2496 C CA . ASP A 1 316 ? 1.595 20.762 30.319 1.00 17.49 316 ASP A CA 1
ATOM 2497 C C . ASP A 1 316 ? 2.380 19.457 30.449 1.00 16.49 316 ASP A C 1
ATOM 2498 O O . ASP A 1 316 ? 1.819 18.399 30.751 1.00 16.45 316 ASP A O 1
ATOM 2503 N N . LEU A 1 317 ? 3.679 19.573 30.178 1.00 15.82 317 LEU A N 1
ATOM 2504 C CA . LEU A 1 317 ? 4.671 18.508 30.345 1.00 15.75 317 LEU A CA 1
ATOM 2505 C C . LEU A 1 317 ? 5.769 18.958 31.293 1.00 15.56 317 LEU A C 1
ATOM 2506 O O . LEU A 1 317 ? 6.201 20.127 31.261 1.00 15.68 317 LEU A O 1
ATOM 2511 N N . ASP A 1 3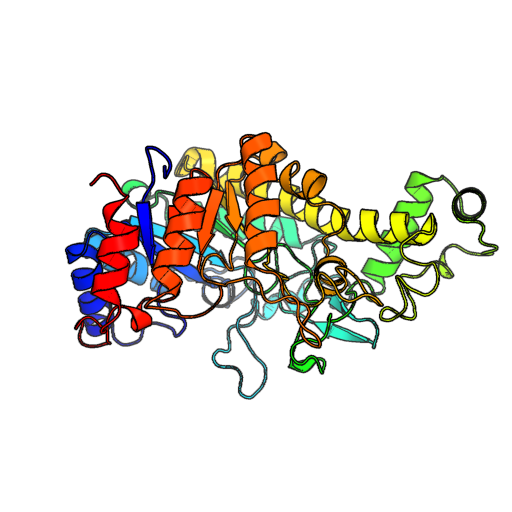18 ? 6.225 18.034 32.134 1.00 15.22 318 ASP A N 1
ATOM 2512 C CA . ASP A 1 318 ? 7.354 18.308 33.011 1.00 15.26 318 ASP A CA 1
ATOM 2513 C C . ASP A 1 318 ? 8.635 18.160 32.216 1.00 15.02 318 ASP A C 1
ATOM 2514 O O . ASP A 1 318 ? 8.659 17.465 31.203 1.00 14.85 318 ASP A O 1
ATOM 2519 N N . LEU A 1 319 ? 9.694 18.815 32.674 1.00 14.80 319 LEU A N 1
ATOM 2520 C CA . LEU A 1 319 ? 10.955 18.827 31.926 1.00 15.48 319 LEU A CA 1
ATOM 2521 C C . LEU A 1 319 ? 12.009 18.015 32.655 1.00 15.76 319 LEU A C 1
ATOM 2522 O O . LEU A 1 319 ? 12.277 18.252 33.838 1.00 15.96 319 LEU A O 1
ATOM 2527 N N . THR A 1 320 ? 12.604 17.057 31.947 1.00 16.27 320 THR A N 1
ATOM 2528 C CA . THR A 1 320 ? 13.755 16.333 32.455 1.00 16.22 320 THR A CA 1
ATOM 2529 C C . THR A 1 320 ? 14.988 16.914 31.767 1.00 16.28 320 THR A C 1
ATOM 2530 O O . THR A 1 320 ? 15.036 17.049 30.528 1.00 16.11 320 THR A O 1
ATOM 2534 N N . PHE A 1 321 ? 15.972 17.282 32.568 1.00 15.72 321 PHE A N 1
ATOM 2535 C CA . PHE A 1 321 ? 17.241 17.693 32.014 1.00 16.92 321 PHE A CA 1
ATOM 2536 C C . PHE A 1 321 ? 18.337 16.788 32.548 1.00 17.95 321 PHE A C 1
ATOM 2537 O O . PHE A 1 321 ? 18.110 16.010 33.478 1.00 18.38 321 PHE A O 1
ATOM 2545 N N . THR A 1 322 ? 19.517 16.878 31.940 1.00 18.93 322 THR A N 1
ATOM 2546 C CA . THR A 1 322 ? 20.597 15.931 32.183 1.00 18.95 322 THR A CA 1
ATOM 2547 C C . THR A 1 322 ? 21.917 16.676 32.383 1.00 19.30 322 THR A C 1
ATOM 2548 O O . THR A 1 322 ? 21.938 17.917 32.405 1.00 19.32 322 THR A O 1
ATOM 2552 N N . CYS A 1 323 ? 23.008 15.927 32.530 1.00 18.74 323 CYS A N 1
ATOM 2553 C CA . CYS A 1 323 ? 24.345 16.475 32.830 1.00 19.35 323 CYS A CA 1
ATOM 2554 C C . CYS A 1 323 ? 24.489 17.078 34.224 1.00 18.62 323 CYS A C 1
ATOM 2555 O O . CYS A 1 323 ? 25.484 17.770 34.498 1.00 18.31 323 CYS A O 1
ATOM 2558 N N . LEU A 1 324 ? 23.537 16.783 35.110 1.00 17.25 324 LEU A N 1
ATOM 2559 C CA . LEU A 1 324 ? 23.582 17.301 36.475 1.00 16.94 324 LEU A CA 1
ATOM 2560 C C . LEU A 1 324 ? 24.856 16.950 37.259 1.00 16.89 324 LEU A C 1
ATOM 2561 O O . LEU A 1 324 ? 25.220 17.649 38.223 1.00 17.61 324 LEU A O 1
ATOM 2566 N N . GLU A 1 325 ? 25.536 15.883 36.839 1.00 16.71 325 GLU A N 1
ATOM 2567 C CA . GLU A 1 325 ? 26.737 15.424 37.543 1.00 16.32 325 GLU A CA 1
ATOM 2568 C C . GLU A 1 325 ? 28.038 16.083 37.082 1.00 16.73 325 GLU A C 1
ATOM 2569 O O . GLU A 1 325 ? 29.093 15.899 37.727 1.00 15.78 325 GLU A O 1
ATOM 2575 N N . MET A 1 326 ? 27.975 16.830 35.978 1.00 16.41 326 MET A N 1
ATOM 2576 C CA A MET A 1 326 ? 29.185 17.346 35.315 0.55 16.97 326 MET A CA 1
ATOM 2577 C CA B MET A 1 326 ? 29.194 17.327 35.335 0.45 16.75 326 MET A CA 1
ATOM 2578 C C . MET A 1 326 ? 29.576 18.754 35.748 1.00 17.13 326 MET A C 1
ATOM 2579 O O . MET A 1 326 ? 28.721 19.558 36.118 1.00 17.36 326 MET A O 1
ATOM 2588 N N A SER A 1 327 ? 30.865 19.057 35.673 0.45 17.43 327 SER A N 1
ATOM 2589 N N B SER A 1 327 ? 30.872 19.045 35.672 0.55 16.99 327 SER A N 1
ATOM 2590 C CA A SER A 1 327 ? 31.348 20.388 36.033 0.45 17.68 327 SER A CA 1
ATOM 2591 C CA B SER A 1 327 ? 31.394 20.374 36.007 0.55 16.79 327 SER A CA 1
ATOM 2592 C C A SER A 1 327 ? 31.762 21.153 34.782 0.45 17.66 327 SER A C 1
ATOM 2593 C C B SER A 1 327 ? 31.727 21.157 34.749 0.55 17.18 327 SER A C 1
ATOM 2594 O O A SER A 1 327 ? 32.054 20.550 33.751 0.45 17.92 327 SER A O 1
ATOM 2595 O O B SER A 1 327 ? 31.946 20.575 33.686 0.55 17.47 327 SER A O 1
ATOM 2600 N N . ASP A 1 328 ? 31.759 22.481 34.877 1.00 17.83 328 ASP A N 1
ATOM 2601 C CA . ASP A 1 328 ? 32.192 23.357 33.792 1.00 18.12 328 ASP A CA 1
ATOM 2602 C C . ASP A 1 328 ? 33.669 23.200 33.501 1.00 19.04 328 ASP A C 1
ATOM 2603 O O . ASP A 1 328 ? 34.483 23.063 34.417 1.00 19.11 328 ASP A O 1
ATOM 2608 N N . SER A 1 329 ? 34.011 23.224 32.223 1.00 19.38 329 SER A N 1
ATOM 2609 C CA . SER A 1 329 ? 35.404 23.264 31.826 1.00 20.56 329 SER A CA 1
ATOM 2610 C C . SER A 1 329 ? 35.617 24.480 30.944 1.00 20.58 329 SER A C 1
ATOM 2611 O O . SER A 1 329 ? 36.303 25.435 31.343 1.00 20.39 329 SER A O 1
ATOM 2614 N N . GLY A 1 330 ? 35.013 24.470 29.758 1.00 19.91 330 GLY A N 1
ATOM 2615 C CA . GLY A 1 330 ? 35.094 25.636 28.870 1.00 19.84 330 GLY A CA 1
ATOM 2616 C C . GLY A 1 330 ? 36.391 25.747 28.075 1.00 20.19 330 GLY A C 1
ATOM 2617 O O . GLY A 1 330 ? 36.520 26.612 27.223 1.00 19.75 330 GLY A O 1
ATOM 2618 N N . THR A 1 331 ? 37.336 24.853 28.345 1.00 20.43 331 THR A N 1
ATOM 2619 C CA . THR A 1 331 ? 38.626 24.832 27.653 1.00 20.97 331 THR A CA 1
ATOM 2620 C C . THR A 1 331 ? 38.485 24.248 26.243 1.00 21.16 331 THR A C 1
ATOM 2621 O O . THR A 1 331 ? 37.658 23.346 25.999 1.00 20.61 331 THR A O 1
ATOM 2625 N N . ALA A 1 332 ? 39.297 24.759 25.318 1.00 20.85 332 ALA A N 1
ATOM 2626 C CA . ALA A 1 332 ? 39.450 24.158 23.995 1.00 21.04 332 ALA A CA 1
ATOM 2627 C C . ALA A 1 332 ? 40.071 22.773 24.173 1.00 21.17 332 ALA A C 1
ATOM 2628 O O . ALA A 1 332 ? 40.845 22.575 25.097 1.00 21.72 332 ALA A O 1
ATOM 2630 N N . PRO A 1 333 ? 39.741 21.815 23.289 1.00 21.21 333 PRO A N 1
ATOM 2631 C CA . PRO A 1 333 ? 38.852 21.971 22.143 1.00 20.24 333 PRO A CA 1
ATOM 2632 C C . PRO A 1 333 ? 37.377 21.594 22.394 1.00 19.73 333 PRO A C 1
ATOM 2633 O O . PRO A 1 333 ? 36.581 21.682 21.469 1.00 19.27 333 PRO A O 1
ATOM 2637 N N . ASN A 1 334 ? 37.021 21.167 23.606 1.00 18.35 334 ASN A N 1
ATOM 2638 C CA . ASN A 1 334 ? 35.655 20.667 23.864 1.00 18.37 334 ASN A CA 1
ATOM 2639 C C . ASN A 1 334 ? 34.627 21.768 24.075 1.00 18.11 334 ASN A C 1
ATOM 2640 O O . ASN A 1 334 ? 33.420 21.587 23.781 1.00 17.98 334 ASN A O 1
ATOM 2645 N N . TYR A 1 335 ? 35.120 22.899 24.587 1.00 17.00 335 TYR A N 1
ATOM 2646 C CA . TYR A 1 335 ? 34.315 24.066 24.902 1.00 17.08 335 TYR A CA 1
ATOM 2647 C C . TYR A 1 335 ? 33.040 23.656 25.631 1.00 16.76 335 TYR A C 1
ATOM 2648 O O . TYR A 1 335 ? 31.930 24.000 25.222 1.00 16.82 335 TYR A O 1
ATOM 2657 N N . SER A 1 336 ? 33.229 22.919 26.724 1.00 16.80 336 SER A N 1
ATOM 2658 C CA . SER A 1 336 ? 32.132 22.226 27.400 1.00 16.92 336 SER A CA 1
ATOM 2659 C C . SER A 1 336 ? 31.791 22.900 28.727 1.00 16.32 336 SER A C 1
ATOM 2660 O O . SER A 1 336 ? 32.627 22.975 29.620 1.00 16.01 336 SER A O 1
ATOM 2663 N N . LEU A 1 337 ? 30.550 23.361 28.859 1.00 16.20 337 LEU A N 1
ATOM 2664 C CA . LEU A 1 337 ? 30.110 24.044 30.070 1.00 15.75 337 LEU A CA 1
ATOM 2665 C C . LEU A 1 337 ? 28.779 23.468 30.585 1.00 15.65 337 LEU A C 1
ATOM 2666 O O . LEU A 1 337 ? 27.792 24.191 30.684 1.00 15.14 337 LEU A O 1
ATOM 2671 N N . PRO A 1 338 ? 28.758 22.158 30.911 1.00 15.56 338 PRO A N 1
ATOM 2672 C CA . PRO A 1 338 ? 27.500 21.502 31.287 1.00 15.59 338 PRO A CA 1
ATOM 2673 C C . PRO A 1 338 ? 26.883 22.041 32.556 1.00 15.34 338 PRO A C 1
ATOM 2674 O O . PRO A 1 338 ? 25.670 22.035 32.678 1.00 15.18 338 PRO A O 1
ATOM 2678 N N . SER A 1 339 ? 27.700 22.499 33.507 1.00 16.04 339 SER A N 1
ATOM 2679 C CA . SER A 1 339 ? 27.149 22.992 34.767 1.00 15.98 339 SER A CA 1
ATOM 2680 C C . SER A 1 339 ? 26.410 24.320 34.556 1.00 16.10 339 SER A C 1
ATOM 2681 O O . SER A 1 339 ? 25.317 24.527 35.088 1.00 15.40 339 SER A O 1
ATOM 2684 N N . THR A 1 340 ? 27.012 25.217 33.772 1.00 16.00 340 THR A N 1
ATOM 2685 C CA . THR A 1 340 ? 26.342 26.443 33.310 1.00 15.72 340 THR A CA 1
ATOM 2686 C C . THR A 1 340 ? 25.073 26.132 32.510 1.00 15.37 340 THR A C 1
ATOM 2687 O O . THR A 1 340 ? 24.063 26.804 32.655 1.00 15.60 340 THR A O 1
ATOM 2691 N N . LEU A 1 341 ? 25.129 25.120 31.650 1.00 15.19 341 LEU A N 1
ATOM 2692 C CA . LEU A 1 341 ? 23.955 24.725 30.851 1.00 14.52 341 LEU A CA 1
ATOM 2693 C C . LEU A 1 341 ? 22.797 24.282 31.752 1.00 14.43 341 LEU A C 1
ATOM 2694 O O . LEU A 1 341 ? 21.650 24.735 31.575 1.00 14.15 341 LEU A O 1
ATOM 2699 N N . VAL A 1 342 ? 23.108 23.432 32.728 1.00 13.85 342 VAL A N 1
ATOM 2700 C CA . VAL A 1 342 ? 22.111 23.023 33.721 1.00 14.54 342 VAL A CA 1
ATOM 2701 C C . VAL A 1 342 ? 21.509 24.246 34.420 1.00 14.83 342 VAL A C 1
ATOM 2702 O O . VAL A 1 342 ? 20.292 24.337 34.562 1.00 14.36 342 VAL A O 1
ATOM 2706 N N . ASP A 1 343 ? 22.366 25.177 34.861 1.00 16.03 343 ASP A N 1
ATOM 2707 C CA . ASP A 1 343 ? 21.876 26.408 35.511 1.00 17.15 343 ASP A CA 1
ATOM 2708 C C . ASP A 1 343 ? 20.947 27.193 34.585 1.00 17.25 343 ASP A C 1
ATOM 2709 O O . ASP A 1 343 ? 19.878 27.615 35.005 1.00 17.21 343 ASP A O 1
ATOM 2714 N N . THR A 1 344 ? 21.361 27.358 33.329 1.00 17.78 344 THR A N 1
ATOM 2715 C CA . THR A 1 344 ? 20.565 28.087 32.335 1.00 18.08 344 THR A CA 1
ATOM 2716 C C . THR A 1 344 ? 19.178 27.475 32.167 1.00 17.69 344 THR A C 1
ATOM 2717 O O . THR A 1 344 ? 18.171 28.154 32.366 1.00 18.49 344 THR A O 1
ATOM 2721 N N . VAL A 1 345 ? 19.129 26.192 31.830 1.00 17.15 345 VAL A N 1
ATOM 2722 C CA . VAL A 1 345 ? 17.869 25.503 31.560 1.00 16.36 345 VAL A CA 1
ATOM 2723 C C . VAL A 1 345 ? 17.011 25.478 32.815 1.00 16.37 345 VAL A C 1
ATOM 2724 O O . VAL A 1 345 ? 15.804 25.799 32.774 1.00 15.60 345 VAL A O 1
ATOM 2728 N N . SER A 1 346 ? 17.641 25.137 33.934 1.00 16.39 346 SER A N 1
ATOM 2729 C CA . SER A 1 346 ? 16.931 25.065 35.220 1.00 16.68 346 SER A CA 1
ATOM 2730 C C . SER A 1 346 ? 16.329 26.407 35.650 1.00 17.07 346 SER A C 1
ATOM 2731 O O . SER A 1 346 ? 15.177 26.448 36.089 1.00 17.00 346 SER A O 1
ATOM 2734 N N . SER A 1 347 ? 17.104 27.484 35.535 1.00 17.70 347 SER A N 1
ATOM 2735 C CA . SER A 1 347 ? 16.622 28.845 35.865 1.00 19.21 347 SER A CA 1
ATOM 2736 C C . SER A 1 347 ? 15.419 29.255 35.018 1.00 18.69 347 SER A C 1
ATOM 2737 O O . SER A 1 347 ? 14.455 29.837 35.527 1.00 18.57 347 SER A O 1
ATOM 2740 N N . ILE A 1 348 ? 15.492 28.969 33.723 1.00 18.14 348 ILE A N 1
ATOM 2741 C CA . ILE A 1 348 ? 14.379 29.277 32.825 1.00 18.12 348 ILE A CA 1
ATOM 2742 C C . ILE A 1 348 ? 13.134 28.480 33.202 1.00 17.91 348 ILE A C 1
ATOM 2743 O O . ILE A 1 348 ? 12.047 29.054 33.349 1.00 17.28 348 ILE A O 1
ATOM 2748 N N . ALA A 1 349 ? 13.285 27.165 33.358 1.00 17.45 349 ALA A N 1
ATOM 2749 C CA . ALA A 1 349 ? 12.165 26.330 33.792 1.00 17.14 349 ALA A CA 1
ATOM 2750 C C . ALA A 1 349 ? 11.525 26.844 35.094 1.00 17.60 349 ALA A C 1
ATOM 2751 O O . ALA A 1 349 ? 10.298 26.965 35.182 1.00 16.51 349 ALA A O 1
ATOM 2753 N N . ASN A 1 350 ? 12.343 27.159 36.101 1.00 17.73 350 ASN A N 1
ATOM 2754 C CA . ASN A 1 350 ? 11.780 27.670 37.370 1.00 19.57 350 ASN A CA 1
ATOM 2755 C C . ASN A 1 350 ? 11.092 29.014 37.221 1.00 19.67 350 ASN A C 1
ATOM 2756 O O . ASN A 1 350 ? 10.042 29.234 37.815 1.00 19.60 350 ASN A O 1
ATOM 2761 N N . ALA A 1 351 ? 11.683 29.899 36.419 1.00 20.56 351 ALA A N 1
ATOM 2762 C CA . ALA A 1 351 ? 11.077 31.209 36.124 1.00 21.57 351 ALA A CA 1
ATOM 2763 C C . ALA A 1 351 ? 9.679 31.043 35.532 1.00 22.23 351 ALA A C 1
ATOM 2764 O O . ALA A 1 351 ? 8.793 31.868 35.774 1.00 22.99 351 ALA A O 1
ATOM 2766 N N . LYS A 1 352 ? 9.485 29.967 34.771 1.00 22.39 352 LYS A N 1
ATOM 2767 C CA . LYS A 1 352 ? 8.208 29.688 34.103 1.00 22.43 352 LYS A CA 1
ATOM 2768 C C . LYS A 1 352 ? 7.291 28.753 34.879 1.00 22.66 352 LYS A C 1
ATOM 2769 O O . LYS A 1 352 ? 6.153 28.522 34.473 1.00 23.65 352 LYS A O 1
ATOM 2775 N N . GLY A 1 353 ? 7.760 28.216 35.995 1.00 21.91 353 GLY A N 1
ATOM 2776 C CA . GLY A 1 353 ? 6.945 27.259 36.728 1.00 21.58 353 GLY A CA 1
ATOM 2777 C C . GLY A 1 353 ? 6.831 25.925 36.006 1.00 21.05 353 GLY A C 1
ATOM 2778 O O . GLY A 1 353 ? 5.822 25.234 36.141 1.00 21.87 353 GLY A O 1
ATOM 2779 N N . VAL A 1 354 ? 7.852 25.559 35.233 1.00 19.14 354 VAL A N 1
ATOM 2780 C CA . VAL A 1 354 ? 7.929 24.211 34.657 1.00 18.32 354 VAL A CA 1
ATOM 2781 C C . VAL A 1 354 ? 8.636 23.292 35.650 1.00 17.58 354 VAL A C 1
ATOM 2782 O O . VAL A 1 354 ? 9.767 23.564 36.051 1.00 17.42 354 VAL A O 1
ATOM 2786 N N . ARG A 1 355 ? 7.968 22.214 36.052 1.00 17.11 355 ARG A N 1
ATOM 2787 C CA . ARG A 1 355 ? 8.548 21.255 36.998 1.00 16.40 355 ARG A CA 1
ATOM 2788 C C . ARG A 1 355 ? 9.790 20.585 36.409 1.00 16.53 355 ARG A C 1
ATOM 2789 O O . ARG A 1 355 ? 9.744 20.067 35.287 1.00 16.02 355 ARG A O 1
ATOM 2797 N N . LEU A 1 356 ? 10.880 20.590 37.178 1.00 15.96 356 LEU A N 1
ATOM 2798 C CA . LEU A 1 356 ? 12.138 19.970 36.768 1.00 16.05 356 LEU A CA 1
ATOM 2799 C C . LEU A 1 356 ? 12.388 18.588 37.368 1.00 16.42 356 LEU A C 1
ATOM 2800 O O . LEU A 1 356 ? 12.203 18.360 38.572 1.00 15.48 356 LEU A O 1
ATOM 2805 N N . ASN A 1 357 ? 12.841 17.688 36.502 1.00 16.94 357 ASN A N 1
ATOM 2806 C CA . ASN A 1 357 ? 13.404 16.395 36.907 1.00 17.99 357 ASN A CA 1
ATOM 2807 C C . ASN A 1 357 ? 14.798 16.262 36.303 1.00 17.08 357 ASN A C 1
ATOM 2808 O O . ASN A 1 357 ? 15.069 16.815 35.236 1.00 16.59 357 ASN A O 1
ATOM 2813 N N . GLY A 1 358 ? 15.678 15.527 36.974 1.00 17.01 358 GLY A N 1
ATOM 2814 C CA . GLY A 1 358 ? 17.093 15.496 36.602 1.00 16.19 358 GLY A CA 1
ATOM 2815 C C . GLY A 1 358 ? 17.653 14.103 36.388 1.00 16.60 358 GLY A C 1
ATOM 2816 O O . GLY A 1 358 ? 17.087 13.114 36.866 1.00 15.62 358 GLY A O 1
ATOM 2817 N N . GLU A 1 359 ? 18.762 14.031 35.653 1.00 16.13 359 GLU A N 1
ATOM 2818 C CA . GLU A 1 359 ? 19.458 12.767 35.400 1.00 16.29 359 GLU A CA 1
ATOM 2819 C C . GLU A 1 359 ? 20.927 13.092 35.307 1.00 15.92 359 GLU A C 1
ATOM 2820 O O . GLU A 1 359 ? 21.280 14.225 35.004 1.00 15.18 359 GLU A O 1
ATOM 2826 N N . ASN A 1 360 ? 21.777 12.101 35.548 1.00 15.19 360 ASN A N 1
ATOM 2827 C CA . ASN A 1 360 ? 23.194 12.195 35.156 1.00 15.41 360 ASN A CA 1
ATOM 2828 C C . ASN A 1 360 ? 23.318 11.800 33.687 1.00 15.73 360 ASN A C 1
ATOM 2829 O O . ASN A 1 360 ? 22.548 10.941 33.205 1.00 15.35 360 ASN A O 1
ATOM 2834 N N . ALA A 1 361 ? 24.260 12.419 32.972 1.00 16.00 361 ALA A N 1
ATOM 2835 C CA . ALA A 1 361 ? 24.451 12.099 31.547 1.00 16.97 361 ALA A CA 1
ATOM 2836 C C . ALA A 1 361 ? 25.156 10.759 31.422 1.00 17.30 361 ALA A C 1
ATOM 2837 O O . ALA A 1 361 ? 24.801 9.922 30.586 1.00 16.86 361 ALA A O 1
ATOM 2839 N N . LEU A 1 362 ? 26.163 10.568 32.267 1.00 17.39 362 LEU A N 1
ATOM 2840 C CA . LEU A 1 362 ? 27.020 9.392 32.191 1.00 18.04 362 LEU A CA 1
ATOM 2841 C C . LEU A 1 362 ? 27.116 8.763 33.584 1.00 18.11 362 LEU A C 1
ATOM 2842 O O . LEU A 1 362 ? 26.845 9.433 34.569 1.00 17.95 362 LEU A O 1
ATOM 2847 N N . PRO A 1 363 ? 27.494 7.474 33.667 1.00 18.55 363 PRO A N 1
ATOM 2848 C CA . PRO A 1 363 ? 27.646 6.870 34.990 1.00 18.51 363 PRO A CA 1
ATOM 2849 C C . PRO A 1 363 ? 28.595 7.697 35.842 1.00 18.71 363 PRO A C 1
ATOM 2850 O O . PRO A 1 363 ? 29.555 8.269 35.331 1.00 18.70 363 PRO A O 1
ATOM 2854 N N . THR A 1 364 ? 28.307 7.779 37.130 1.00 18.28 364 THR A N 1
ATOM 2855 C CA . THR A 1 364 ? 29.012 8.701 37.985 1.00 19.02 364 THR A CA 1
ATOM 2856 C C . THR A 1 364 ? 29.156 8.109 39.371 1.00 19.38 364 THR A C 1
ATOM 2857 O O . THR A 1 364 ? 28.719 6.983 39.626 1.00 19.94 364 THR A O 1
ATOM 2861 N N . GLY A 1 365 ? 29.790 8.867 40.253 1.00 20.39 365 GLY A N 1
ATOM 2862 C CA . GLY A 1 365 ? 29.964 8.483 41.641 1.00 21.80 365 GLY A CA 1
ATOM 2863 C C . GLY A 1 365 ? 30.770 9.575 42.286 1.00 23.25 365 GLY A C 1
ATOM 2864 O O . GLY A 1 365 ? 31.044 10.598 41.646 1.00 24.36 365 GLY A O 1
ATOM 2865 N N . GLY A 1 366 ? 31.166 9.368 43.538 1.00 23.63 366 GLY A N 1
ATOM 2866 C CA . GLY A 1 366 ? 31.982 10.347 44.251 1.00 24.56 366 GLY A CA 1
ATOM 2867 C C . GLY A 1 366 ? 31.479 11.780 44.134 1.00 24.51 366 GLY A C 1
ATOM 2868 O O . GLY A 1 366 ? 30.339 12.097 44.517 1.00 24.15 366 GLY A O 1
ATOM 2869 N N . SER A 1 367 ? 32.339 12.635 43.585 1.00 24.13 367 SER A N 1
ATOM 2870 C CA . SER A 1 367 ? 32.060 14.066 43.386 1.00 24.38 367 SER A CA 1
ATOM 2871 C C . SER A 1 367 ? 30.821 14.323 42.530 1.00 23.08 367 SER A C 1
ATOM 2872 O O . SER A 1 367 ? 30.155 15.361 42.681 1.00 22.78 367 SER A O 1
ATOM 2875 N N . GLY A 1 368 ? 30.523 13.386 41.628 1.00 21.44 368 GLY A N 1
ATOM 2876 C CA . GLY A 1 368 ? 29.315 13.457 40.795 1.00 19.98 368 GLY A CA 1
ATOM 2877 C C . GLY A 1 368 ? 28.042 13.635 41.605 1.00 19.32 368 GLY A C 1
ATOM 2878 O O . GLY A 1 368 ? 27.177 14.439 41.242 1.00 19.64 368 GLY A O 1
ATOM 2879 N N . PHE A 1 369 ? 27.943 12.914 42.726 1.00 18.40 369 PHE A N 1
ATOM 2880 C CA . PHE A 1 369 ? 26.779 13.009 43.596 1.00 18.45 369 PHE A CA 1
ATOM 2881 C C . PHE A 1 369 ? 26.652 14.390 44.251 1.00 18.16 369 PHE A C 1
ATOM 2882 O O . PHE A 1 369 ? 25.548 14.888 44.440 1.00 17.37 369 PHE A O 1
ATOM 2890 N N . GLN A 1 370 ? 27.788 15.000 44.584 1.00 18.56 370 GLN A N 1
ATOM 2891 C CA . GLN A 1 370 ? 27.804 16.334 45.202 1.00 19.63 370 GLN A CA 1
ATOM 2892 C C . GLN A 1 370 ? 27.385 17.385 44.181 1.00 18.84 370 GLN A C 1
ATOM 2893 O O . GLN A 1 370 ? 26.679 18.338 44.515 1.00 18.90 370 GLN A O 1
ATOM 2899 N N . LYS A 1 371 ? 27.821 17.223 42.930 1.00 18.59 371 LYS A N 1
ATOM 2900 C CA . LYS A 1 371 ? 27.343 18.107 41.870 1.00 18.58 371 LYS A CA 1
ATOM 2901 C C . LYS A 1 371 ? 25.840 17.976 41.644 1.00 17.55 371 LYS A C 1
ATOM 2902 O O . LYS A 1 371 ? 25.149 18.982 41.520 1.00 16.78 371 LYS A O 1
ATOM 2908 N N . ILE A 1 372 ? 25.338 16.739 41.623 1.00 16.51 372 ILE A N 1
ATOM 2909 C CA . ILE A 1 372 ? 23.904 16.514 41.464 1.00 15.50 372 ILE A CA 1
ATOM 2910 C C . ILE A 1 372 ? 23.168 17.162 42.629 1.00 16.30 372 ILE A C 1
ATOM 2911 O O . ILE A 1 372 ? 22.159 17.837 42.431 1.00 16.30 372 ILE A O 1
ATOM 2916 N N . GLU A 1 373 ? 23.681 16.948 43.841 1.00 16.70 373 GLU A N 1
ATOM 2917 C CA . GLU A 1 373 ? 23.087 17.531 45.039 1.00 17.12 373 GLU A CA 1
ATOM 2918 C C . GLU A 1 373 ? 22.963 19.050 44.927 1.00 16.88 373 GLU A C 1
ATOM 2919 O O . GLU A 1 373 ? 21.925 19.609 45.268 1.00 16.99 373 GLU A O 1
ATOM 2925 N N . GLU A 1 374 ? 24.023 19.703 44.460 1.00 17.26 374 GLU A N 1
ATOM 2926 C CA . GLU A 1 374 ? 24.008 21.162 44.260 1.00 17.61 374 GLU A CA 1
ATOM 2927 C C . GLU A 1 374 ? 22.870 21.585 43.321 1.00 17.29 374 GLU A C 1
ATOM 2928 O O . GLU A 1 374 ? 22.114 22.512 43.625 1.00 16.97 374 GLU A O 1
ATOM 2934 N N . LYS A 1 375 ? 22.734 20.885 42.195 1.00 16.30 375 LYS A N 1
ATOM 2935 C CA . LYS A 1 375 ? 21.731 21.243 41.209 1.00 16.45 375 LYS A CA 1
ATOM 2936 C C . LYS A 1 375 ? 20.310 21.050 41.712 1.00 16.44 375 LYS A C 1
ATOM 2937 O O . LYS A 1 375 ? 19.487 21.978 41.631 1.00 15.58 375 LYS A O 1
ATOM 2943 N N . ILE A 1 376 ? 20.019 19.868 42.256 1.00 15.95 376 ILE A N 1
ATOM 2944 C CA . ILE A 1 376 ? 18.642 19.582 42.698 1.00 16.14 376 ILE A CA 1
ATOM 2945 C C . ILE A 1 376 ? 18.174 20.523 43.820 1.00 16.41 376 ILE A C 1
ATOM 2946 O O . ILE A 1 376 ? 16.996 20.848 43.883 1.00 15.89 376 ILE A O 1
ATOM 2951 N N . THR A 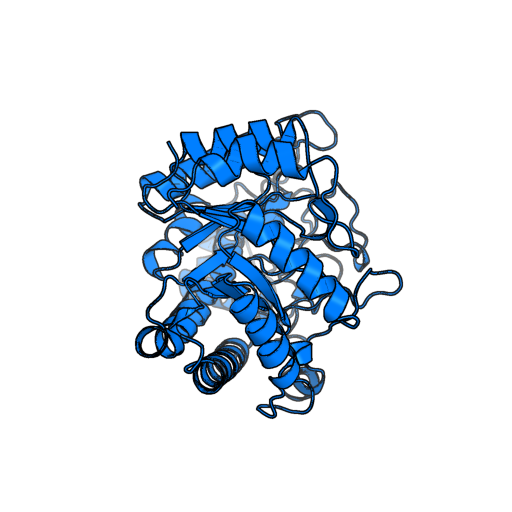1 377 ? 19.098 20.961 44.682 1.00 16.86 377 THR A N 1
ATOM 2952 C CA . THR A 1 377 ? 18.757 21.844 45.799 1.00 17.84 377 THR A CA 1
ATOM 2953 C C . THR A 1 377 ? 18.712 23.327 45.395 1.00 18.59 377 THR A C 1
ATOM 2954 O O . THR A 1 377 ? 17.906 24.080 45.941 1.00 18.96 377 THR A O 1
ATOM 2958 N N . LYS A 1 378 ? 19.574 23.747 44.459 1.00 18.99 378 LYS A N 1
ATOM 2959 C CA . LYS A 1 378 ? 19.543 25.122 43.938 1.00 18.88 378 LYS A CA 1
ATOM 2960 C C . LYS A 1 378 ? 18.238 25.388 43.191 1.00 18.62 378 LYS A C 1
ATOM 2961 O O . LYS A 1 378 ? 17.701 26.494 43.236 1.00 18.67 378 LYS A O 1
ATOM 2967 N N . PHE A 1 379 ? 17.731 24.373 42.502 1.00 18.09 379 PHE A N 1
ATOM 2968 C CA . PHE A 1 379 ? 16.639 24.602 41.552 1.00 17.88 379 PHE A CA 1
ATOM 2969 C C . PHE A 1 379 ? 15.316 23.919 41.878 1.00 17.44 379 PHE A C 1
ATOM 2970 O O . PHE A 1 379 ? 14.407 23.885 41.049 1.00 17.88 379 PHE A O 1
ATOM 2978 N N . GLY A 1 380 ? 15.200 23.364 43.078 1.00 17.07 380 GLY A N 1
ATOM 2979 C CA . GLY A 1 380 ? 13.904 22.807 43.496 1.00 16.65 380 GLY A CA 1
ATOM 2980 C C . GLY A 1 380 ? 13.422 21.668 42.605 1.00 15.77 380 GLY A C 1
ATOM 2981 O O . GLY A 1 380 ? 12.226 21.584 42.276 1.00 15.35 380 GLY A O 1
ATOM 2982 N N . TYR A 1 381 ? 14.346 20.783 42.224 1.00 14.79 381 TYR A N 1
ATOM 2983 C CA . TYR A 1 381 ? 13.987 19.598 41.425 1.00 14.66 381 TYR A CA 1
ATOM 2984 C C . TYR A 1 381 ? 12.952 18.719 42.123 1.00 14.36 381 TYR A C 1
ATOM 2985 O O . TYR A 1 381 ? 12.950 18.601 43.362 1.00 14.69 381 TYR A O 1
ATOM 2994 N N . HIS A 1 382 ? 12.057 18.137 41.324 1.00 14.73 382 HIS A N 1
ATOM 2995 C CA . HIS A 1 382 ? 11.004 17.267 41.826 1.00 14.80 382 HIS A CA 1
ATOM 2996 C C . HIS A 1 382 ? 11.423 15.804 41.760 1.00 15.17 382 HIS A C 1
ATOM 2997 O O . HIS A 1 382 ? 10.782 14.932 42.323 1.00 15.54 382 HIS A O 1
ATOM 3004 N N . GLY A 1 383 ? 12.519 15.532 41.083 1.00 15.19 383 GLY A N 1
ATOM 3005 C CA . GLY A 1 383 ? 12.968 14.159 40.958 1.00 15.42 383 GLY A CA 1
ATOM 3006 C C . GLY A 1 383 ? 14.358 14.124 40.393 1.00 15.86 383 GLY A C 1
ATOM 3007 O O . GLY A 1 383 ? 14.817 15.079 39.741 1.00 15.52 383 GLY A O 1
ATOM 3008 N N . PHE A 1 384 ? 15.037 13.028 40.687 1.00 15.91 384 PHE A N 1
ATOM 3009 C CA . PHE A 1 384 ? 16.304 12.728 40.059 1.00 15.69 384 PHE A CA 1
ATOM 3010 C C . PHE A 1 384 ? 16.307 11.246 39.737 1.00 15.85 384 PHE A C 1
ATOM 3011 O O . PHE A 1 384 ? 15.973 10.420 40.604 1.00 16.08 384 PHE A O 1
ATOM 3019 N N . THR A 1 385 ? 16.691 10.913 38.505 1.00 16.05 385 THR A N 1
ATOM 3020 C CA . THR A 1 385 ? 16.882 9.521 38.105 1.00 15.66 385 THR A CA 1
ATOM 3021 C C . THR A 1 385 ? 18.362 9.215 37.854 1.00 15.95 385 THR A C 1
ATOM 3022 O O . THR A 1 385 ? 19.010 9.859 37.018 1.00 15.71 385 THR A O 1
ATOM 3026 N N . LEU A 1 386 ? 18.888 8.211 38.553 1.00 15.85 386 LEU A N 1
ATOM 3027 C CA . LEU A 1 386 ? 20.275 7.800 38.345 1.00 15.63 386 LEU A CA 1
ATOM 3028 C C . LEU A 1 386 ? 20.441 6.755 37.237 1.00 16.23 386 LEU A C 1
ATOM 3029 O O . LEU A 1 386 ? 19.805 5.692 37.269 1.00 16.35 386 LEU A O 1
ATOM 3034 N N . LEU A 1 387 ? 21.272 7.063 36.239 1.00 15.97 387 LEU A N 1
ATOM 3035 C CA . LEU A 1 387 ? 21.651 6.076 35.227 1.00 16.77 387 LEU A CA 1
ATOM 3036 C C . LEU A 1 387 ? 22.950 5.403 35.657 1.00 16.09 387 LEU A C 1
ATOM 3037 O O . LEU A 1 387 ? 23.930 6.112 35.911 1.00 15.83 387 LEU A O 1
ATOM 3042 N N . ARG A 1 388 ? 22.999 4.073 35.795 1.00 16.37 388 ARG A N 1
ATOM 3043 C CA . ARG A 1 388 ? 21.882 3.109 35.768 1.00 17.26 388 ARG A CA 1
ATOM 3044 C C . ARG A 1 388 ? 21.994 2.164 36.945 1.00 17.24 388 ARG A C 1
ATOM 3045 O O . ARG A 1 388 ? 22.935 2.250 37.752 1.00 16.55 388 ARG A O 1
ATOM 3053 N N . ILE A 1 389 ? 21.034 1.238 37.025 1.00 16.18 389 ILE A N 1
ATOM 3054 C CA . ILE A 1 389 ? 20.933 0.320 38.141 1.00 16.53 389 ILE A CA 1
ATOM 3055 C C . ILE A 1 389 ? 22.245 -0.434 38.439 1.00 16.47 389 ILE A C 1
ATOM 3056 O O . ILE A 1 389 ? 22.631 -0.533 39.598 1.00 16.07 389 ILE A O 1
ATOM 3061 N N . ASN A 1 390 ? 22.941 -0.927 37.410 1.00 16.42 390 ASN A N 1
ATOM 3062 C CA . ASN A 1 390 ? 24.167 -1.709 37.653 1.00 17.06 390 ASN A CA 1
ATOM 3063 C C . ASN A 1 390 ? 25.331 -0.855 38.186 1.00 17.08 390 ASN A C 1
ATOM 3064 O O . ASN A 1 390 ? 26.314 -1.387 38.702 1.00 16.80 390 ASN A O 1
ATOM 3069 N N . ASN A 1 391 ? 25.197 0.473 38.100 1.00 16.30 391 ASN A N 1
ATOM 3070 C CA . ASN A 1 391 ? 26.175 1.356 38.722 1.00 16.38 391 ASN A CA 1
ATOM 3071 C C . ASN A 1 391 ? 25.961 1.499 40.231 1.00 16.24 391 ASN A C 1
ATOM 3072 O O . ASN A 1 391 ? 26.833 2.032 40.929 1.00 17.09 391 ASN A O 1
ATOM 3077 N N . LEU A 1 392 ? 24.811 1.013 40.717 1.00 15.52 392 LEU A N 1
ATOM 3078 C CA . LEU A 1 392 ? 24.451 1.050 42.148 1.00 15.54 392 LEU A CA 1
ATOM 3079 C C . LEU A 1 392 ? 24.410 -0.320 42.796 1.00 15.92 392 LEU A C 1
ATOM 3080 O O . LEU A 1 392 ? 24.678 -0.427 43.994 1.00 16.17 392 LEU A O 1
ATOM 3085 N N . VAL A 1 393 ? 24.037 -1.343 42.021 1.00 15.87 393 VAL A N 1
ATOM 3086 C CA A VAL A 1 393 ? 23.891 -2.708 42.540 0.47 16.12 393 VAL A CA 1
ATOM 3087 C CA B VAL A 1 393 ? 23.857 -2.704 42.534 0.26 15.98 393 VAL A CA 1
ATOM 3088 C CA C VAL A 1 393 ? 23.907 -2.692 42.547 0.27 16.18 393 VAL A CA 1
ATOM 3089 C C . VAL A 1 393 ? 24.315 -3.723 41.492 1.00 16.58 393 VAL A C 1
ATOM 3090 O O . VAL A 1 393 ? 23.875 -3.668 40.327 1.00 15.93 393 VAL A O 1
ATOM 3100 N N . ASN A 1 394 ? 25.178 -4.646 41.901 1.00 17.14 394 ASN A N 1
ATOM 3101 C CA . ASN A 1 394 ? 25.642 -5.706 41.022 1.00 18.37 394 ASN A CA 1
ATOM 3102 C C . ASN A 1 394 ? 24.522 -6.700 40.734 1.00 18.96 394 ASN A C 1
ATOM 3103 O O . ASN A 1 394 ? 23.461 -6.657 41.373 1.00 17.90 394 ASN A O 1
ATOM 3108 N N . ASN A 1 395 ? 24.764 -7.596 39.778 1.00 19.93 395 ASN A N 1
ATOM 3109 C CA . ASN A 1 395 ? 23.782 -8.615 39.390 1.00 21.66 395 ASN A CA 1
ATOM 3110 C C . ASN A 1 395 ? 23.314 -9.514 40.530 1.00 21.72 395 ASN A C 1
ATOM 3111 O O . ASN A 1 395 ? 22.190 -9.996 40.516 1.00 22.29 395 ASN A O 1
ATOM 3116 N N . ASP A 1 396 ? 24.190 -9.773 41.490 1.00 22.25 396 ASP A N 1
ATOM 3117 C CA . ASP A 1 396 ? 23.823 -10.621 42.635 1.00 22.74 396 ASP A CA 1
ATOM 3118 C C . ASP A 1 396 ? 23.025 -9.843 43.687 1.00 22.13 396 ASP A C 1
ATOM 3119 O O . ASP A 1 396 ? 22.643 -10.390 44.724 1.00 22.62 396 ASP A O 1
ATOM 3124 N N . GLY A 1 397 ? 22.784 -8.561 43.428 1.00 20.75 397 GLY A N 1
ATOM 3125 C CA . GLY A 1 397 ? 22.084 -7.713 44.392 1.00 20.11 397 GLY A CA 1
ATOM 3126 C C . GLY A 1 397 ? 22.958 -6.964 45.393 1.00 19.28 397 GLY A C 1
ATOM 3127 O O . GLY A 1 397 ? 22.451 -6.156 46.178 1.00 19.37 397 GLY A O 1
ATOM 3128 N N . SER A 1 398 ? 24.263 -7.216 45.382 1.00 18.68 398 SER A N 1
ATOM 3129 C CA . SER A 1 398 ? 25.160 -6.482 46.271 1.00 18.71 398 SER A CA 1
ATOM 3130 C C . SER A 1 398 ? 25.397 -5.063 45.750 1.00 18.06 398 SER A C 1
ATOM 3131 O O . SER A 1 398 ? 25.578 -4.873 44.546 1.00 17.32 398 SER A O 1
ATOM 3134 N N . PRO A 1 399 ? 25.374 -4.067 46.658 1.00 18.26 399 PRO A N 1
ATOM 3135 C CA . PRO A 1 399 ? 25.730 -2.672 46.372 1.00 18.40 399 PRO A CA 1
ATOM 3136 C C . PRO A 1 399 ? 27.103 -2.532 45.756 1.00 18.27 399 PRO A C 1
ATOM 3137 O O . PRO A 1 399 ? 28.013 -3.264 46.119 1.00 17.85 399 PRO A O 1
ATOM 3141 N N . THR A 1 400 ? 27.251 -1.590 44.831 1.00 18.02 400 THR A N 1
ATOM 3142 C CA . THR A 1 400 ? 28.575 -1.151 44.416 1.00 17.72 400 THR A CA 1
ATOM 3143 C C . THR A 1 400 ? 29.037 -0.186 45.503 1.00 18.68 400 THR A C 1
ATOM 3144 O O . THR A 1 400 ? 28.261 0.156 46.421 1.00 18.28 400 THR A O 1
ATOM 3148 N N . GLY A 1 401 ? 30.269 0.294 45.367 1.00 18.40 401 GLY A N 1
ATOM 3149 C CA . GLY A 1 401 ? 30.800 1.309 46.263 1.00 19.68 401 GLY A CA 1
ATOM 3150 C C . GLY A 1 401 ? 30.096 2.658 46.182 1.00 19.77 401 GLY A C 1
ATOM 3151 O O . GLY A 1 401 ? 30.301 3.496 47.054 1.00 20.85 401 GLY A O 1
ATOM 3152 N N . GLU A 1 402 ? 29.253 2.863 45.169 1.00 19.37 402 GLU A N 1
ATOM 3153 C CA . GLU A 1 402 ? 28.604 4.162 44.963 1.00 19.36 402 GLU A CA 1
ATOM 3154 C C . GLU A 1 402 ? 27.220 4.290 45.602 1.00 19.13 402 GLU A C 1
ATOM 3155 O O . GLU A 1 402 ? 26.682 5.401 45.714 1.00 18.60 402 GLU A O 1
ATOM 3161 N N . LEU A 1 403 ? 26.622 3.168 45.997 1.00 17.93 403 LEU A N 1
ATOM 3162 C CA . LEU A 1 403 ? 25.271 3.226 46.539 1.00 18.33 403 LEU A CA 1
ATOM 3163 C C . LEU A 1 403 ? 25.204 4.104 47.778 1.00 18.46 403 LEU A C 1
ATOM 3164 O O . LEU A 1 403 ? 24.245 4.846 47.965 1.00 17.91 403 LEU A O 1
ATOM 3169 N N . SER A 1 404 ? 26.221 3.995 48.630 1.00 18.72 404 SER A N 1
ATOM 3170 C CA . SER A 1 404 ? 26.256 4.752 49.873 1.00 19.11 404 SER A CA 1
ATOM 3171 C C . SER A 1 404 ? 26.193 6.271 49.618 1.00 18.96 404 SER A C 1
ATOM 3172 O O . SER A 1 404 ? 25.350 6.964 50.198 1.00 19.85 404 SER A O 1
ATOM 3175 N N . GLY A 1 405 ? 27.068 6.779 48.747 1.00 18.60 405 GLY A N 1
ATOM 3176 C CA . GLY A 1 405 ? 27.035 8.200 48.333 1.00 18.38 405 GLY A CA 1
ATOM 3177 C C . GLY A 1 405 ? 25.722 8.617 47.666 1.00 18.12 405 GLY A C 1
ATOM 3178 O O . GLY A 1 405 ? 25.194 9.703 47.943 1.00 17.54 405 GLY A O 1
ATOM 3179 N N . PHE A 1 406 ? 25.192 7.772 46.784 1.00 17.45 406 PHE A N 1
ATOM 3180 C CA . PHE A 1 406 ? 23.907 8.080 46.162 1.00 18.23 406 PHE A CA 1
ATOM 3181 C C . PHE A 1 406 ? 22.851 8.242 47.262 1.00 18.43 406 PHE A C 1
ATOM 3182 O O . PHE A 1 406 ? 22.089 9.203 47.267 1.00 18.67 406 PHE A O 1
ATOM 3190 N N . LYS A 1 407 ? 22.845 7.319 48.218 1.00 18.78 407 LYS A N 1
ATOM 3191 C CA . LYS A 1 407 ? 21.910 7.407 49.331 1.00 19.58 407 LYS A CA 1
ATOM 3192 C C . LYS A 1 407 ? 22.129 8.655 50.194 1.00 20.03 407 LYS A C 1
ATOM 3193 O O . LYS A 1 407 ? 21.176 9.344 50.549 1.00 20.81 407 LYS A O 1
ATOM 3199 N N . GLN A 1 408 ? 23.377 8.949 50.530 1.00 20.70 408 GLN A N 1
ATOM 3200 C CA . GLN A 1 408 ? 23.682 10.077 51.427 1.00 21.68 408 GLN A CA 1
ATOM 3201 C C . GLN A 1 408 ? 23.391 11.431 50.805 1.00 20.70 408 GLN A C 1
ATOM 3202 O O . GLN A 1 408 ? 22.914 12.336 51.478 1.00 20.68 408 GLN A O 1
ATOM 3208 N N . TYR A 1 409 ? 23.683 11.574 49.522 1.00 20.39 409 TYR A N 1
ATOM 3209 C CA . TYR A 1 409 ? 23.547 12.874 48.858 1.00 19.96 409 TYR A CA 1
ATOM 3210 C C . TYR A 1 409 ? 22.171 13.114 48.258 1.00 19.43 409 TYR A C 1
ATOM 3211 O O . TYR A 1 409 ? 21.657 14.238 48.280 1.00 19.33 409 TYR A O 1
ATOM 3220 N N . ILE A 1 410 ? 21.586 12.053 47.715 1.00 18.34 410 ILE A N 1
ATOM 3221 C CA . ILE A 1 410 ? 20.394 12.200 46.884 1.00 18.02 410 ILE A CA 1
ATOM 3222 C C . ILE A 1 410 ? 19.143 11.581 47.486 1.00 17.96 410 ILE A C 1
ATOM 3223 O O . ILE A 1 410 ? 18.122 12.274 47.642 1.00 18.68 410 ILE A O 1
ATOM 3228 N N . ILE A 1 411 ? 19.190 10.285 47.804 1.00 17.58 411 ILE A N 1
ATOM 3229 C CA . ILE A 1 411 ? 17.991 9.620 48.331 1.00 18.01 411 ILE A CA 1
ATOM 3230 C C . ILE A 1 411 ? 17.541 10.295 49.626 1.00 18.40 411 ILE A C 1
ATOM 3231 O O . ILE A 1 411 ? 16.343 10.427 49.872 1.00 18.68 411 ILE A O 1
ATOM 3236 N N . SER A 1 412 ? 18.507 10.744 50.426 1.00 19.24 412 SER A N 1
ATOM 3237 C CA . SER A 1 412 ? 18.239 11.395 51.726 1.00 20.36 412 SER A CA 1
ATOM 3238 C C . SER A 1 412 ? 17.421 12.687 51.625 1.00 20.45 412 SER A C 1
ATOM 3239 O O . SER A 1 412 ? 16.882 13.149 52.636 1.00 20.09 412 SER A O 1
ATOM 3242 N N . LYS A 1 413 ? 17.329 13.261 50.423 1.00 20.08 413 LYS A N 1
ATOM 3243 C CA . LYS A 1 413 ? 16.531 14.467 50.203 1.00 20.96 413 LYS A CA 1
ATOM 3244 C C . LYS A 1 413 ? 15.034 14.191 50.117 1.00 21.56 413 LYS A C 1
ATOM 3245 O O . LYS A 1 413 ? 14.223 15.120 50.212 1.00 21.97 413 LYS A O 1
ATOM 3251 N N . ALA A 1 414 ? 14.669 12.930 49.905 1.00 22.06 414 ALA A N 1
ATOM 3252 C CA . ALA A 1 414 ? 13.266 12.546 49.723 1.00 23.39 414 ALA A CA 1
ATOM 3253 C C . ALA A 1 414 ? 12.591 12.284 51.054 1.00 25.22 414 ALA A C 1
ATOM 3254 O O . ALA A 1 414 ? 13.210 11.711 51.957 1.00 24.16 414 ALA A O 1
ATOM 3256 N N . LYS A 1 415 ? 11.329 12.694 51.167 1.00 27.68 415 LYS A N 1
ATOM 3257 C CA . LYS A 1 415 ? 10.492 12.283 52.298 1.00 30.86 415 LYS A CA 1
ATOM 3258 C C . LYS A 1 415 ? 9.958 10.894 52.002 1.00 32.31 415 LYS A C 1
ATOM 3259 O O . LYS A 1 415 ? 9.367 10.686 50.938 1.00 32.79 415 LYS A O 1
ATOM 3265 N N . PRO A 1 416 ? 10.160 9.940 52.934 1.00 33.99 416 PRO A N 1
ATOM 3266 C CA . PRO A 1 416 ? 9.667 8.569 52.735 1.00 34.87 416 PRO A CA 1
ATOM 3267 C C . PRO A 1 416 ? 8.154 8.472 52.944 1.00 35.11 416 PRO A C 1
ATOM 3268 O O . PRO A 1 416 ? 7.401 8.432 51.966 1.00 36.38 416 PRO A O 1
#

Radius of gyration: 21.5 Å; Cα contacts (8 Å, |Δi|>4): 865; chains: 1; bounding box: 48×55×61 Å

Nearest PDB structures (foldseek):
  3voc-assembly1_A  TM=1.002E+00  e=3.061E-87  Paenibacillus polymyxa
  1itc-assembly1_A  TM=9.588E-01  e=1.823E-54  Bacillus cereus
  1veo-assembly1_A  TM=9.567E-01  e=1.165E-54  Bacillus cereus
  1ven-assembly1_A  TM=9.568E-01  e=1.542E-54  Bacillus cereus
  1vep-assembly1_A  TM=9.572E-01  e=2.697E-54  Bacillus cereus

CATH classification: 3.20.20.80

InterPro domains:
  IPR000125 Glycoside hydrolase, family 14A, bacterial [PR00841] (135-154)
  IPR000125 Glycoside hydrolase, family 14A, bacterial [PR00841] (231-246)
  IPR000125 Glycoside hydrolase, family 14A, bacterial [PR00841] (247-264)
  IPR000125 Glycoside hydrolase, family 14A, bacterial [PR00841] (412-433)
  IPR000125 Glycoside hydrolase, family 14A, bacterial [PR00841] (487-500)
  IPR001554 Glycoside hydrolase, family 14 [PF01373] (44-451)
  IPR001554 Glycoside hydrolase, family 14 [PR00750] (69-83)
  IPR001554 Glycoside hydrolase, family 14 [PR00750] (90-108)
  IPR001554 Glycoside hydrolase, family 14 [PR00750] (112-133)
  IPR001554 Glycoside hydrolase, family 14 [PR00750] (194-216)
  IPR001554 Glycoside hydrolase, family 14 [PR00750] (272-291)
  IPR001554 Glycoside hydrolase, family 14 [PR00750] (309-325)
  IPR001554 Glycoside hydrolase, family 14 [PR00750] (328-339)
  IPR001554 Glycoside hydrolase, family 14 [PR00750] (340-363)
  IPR001554 Glycoside hydrolase, family 14 [PR00750] (376-398)
  IPR005085 Carbohydrate binding module family 25 [PF03423] (456-540)
  IPR005085 Carbohydrate binding module family 25 [PF03423] (566-650)
  IPR005085 Carbohydrate binding module family 25 [SM01066] (458-536)
  IPR005085 Carbohydrate binding module family 25 [SM01066] (568-646)
  IPR006047 Glycosyl hydrolase family 13, catalytic domain [PF00128] (751-1080)